Protein AF-A0A918UBE8-F1 (afdb_monomer)

Foldseek 3Di:
DFQFFEEFADPPDVQGPLQVQLVCVVVVRHPVRYVYYYHDHDDQVVQVVCCLVVVGVYYRDDWCPVVVCCVVVVDPPPSDDEDCWDDDPLQPTTYRGPDADDDDDDDDPPRPPVVVVVVLVVQQPDDADRSHGDDDDPDNVVVVVSCCVVCHDPRVVVDDDDPVVVCVVCVVVVVVVVVVVVVVVVVVVVVVVVCVVVVVVVVVVVVVVVVVVVVVVVVVVVVLLVVLVVVCVVCVVVLVVQLVVLVVLLVVLVVVLVVQVPDPPRPVVSNVVSVVSNVLSVVSNVVSVVVSCVSNDPDDQQWDKDQVCVLQVVLVVVVCVNVVLQVVQEEEAEDPVSPPWIAGGRSVLVSLLNNLLVVVQCVLCVPPHSVQWHWYWHWDDDPQKIKIKIFIQGQADDPVCQVCLQPFQDDPDPPDRSHSNVSSQVRLVVQVKGWHWDDDDSRRHTMIMMIGHIDDDPDPDPD

Secondary structure (DSSP, 8-state):
-TT-EEEES-TT-IIIIIHHHHHHHHTT--GGGSSEEEE--S-THHHHHHHHTTSSSEE---TTHHHHHHHTTSS-TTSS--SS-B--TT--S-BSSPP---S-----TTS-HHHHHHHHHHHHTSPPBTTB-----S--HHHHHHHHHTT-GGGGGGSPPPHHHHHHHHHHHHHHHHHHHHHHHHHHHHHHHHHHHHHHHHHHHHHHHHHHHHHHHHHHHHHHHHHHHHHHHHHHHHHHHHHHHHHHHHHHHHHHHHHHHTSSS--HHHHHHHHHHHHHHHHHHHHHHHHHHHHH-------EEEEHHHHHHHHHHHHHHH-TTTGGGEEEEE-GGGTT-EEEE-HHHHHHHHHHHHHHHHHHTTTS-TTT--EEEEEEEETTEEEEEEEE-S----HHHHTTTTSTT--SSTT--S-HHHHHHHHHHHTT--EEE----GGG-EEEEEEEEPPP--PPP--

Nearest PDB structures (foldseek):
  6azr-assembly1_C  TM=7.998E-01  e=9.382E-16  Thermotoga maritima MSB8
  4gcz-assembly1_A  TM=6.034E-01  e=8.370E-18  Bacillus subtilis subsp. subtilis str. 168
  8a6x-assembly1_B  TM=6.002E-01  e=3.915E-16  Pseudomonas putida KT2440
  4q20-assembly1_A  TM=6.629E-01  e=9.101E-15  Caulobacter vibrioides CB15
  3sl2-assembly1_A  TM=9.066E-01  e=2.824E-11  Bacillus subtilis

Organism: NCBI:txid1225769

Sequence (463 aa):
MRNQRLLAAAPDAFGGWRTAWRELEAAGVPPDELQSLTFTGFPLGNIVHAVAQGRTDAGVIPVCLIERMERDGSVASGALRVLAPRRDKGMPCGHSTRLYPDWPLAALRDTPEEAARRLAVAVLTAAPDSGIGWTIPEDYGSVRELMRELRVGPYAHLAPPGLAELIRRYWYALAAVATLLAALAWHSRRIDTVVRLRTAELREALAARDLAQAEARRRQDELDHAARLGILGELSTTLAHELAQPLTSITNYANGLMRNLGRAPQDTGRLAEAGRAIRAQAERAEHILRHVRQLARKAPPERRRVELAELISPVCEWFLQLHPGIAPGFTLSLDANLQGRHLLADPLQIEQVLLNLLQNAADAMAGQPASDRRLAVDARLDNGQAFVTVCDSGPGLPPELAERLFEPFFTTRPQGLGLGLSICRSIVERHGGHLQRADTPPESGMTMAFTLPLEPTSRPGIH

Radius of gyration: 64.71 Å; Cα contacts (8 Å, |Δi|>4): 499; chains: 1; bounding box: 116×53×174 Å

Structure (mmCIF, N/CA/C/O backbone):
data_AF-A0A918UBE8-F1
#
_entry.id   AF-A0A918UBE8-F1
#
loop_
_atom_site.group_PDB
_atom_site.id
_atom_site.type_symbol
_atom_site.label_atom_id
_atom_site.label_alt_id
_atom_site.label_comp_id
_atom_site.label_asym_id
_atom_site.label_entity_id
_atom_site.label_seq_id
_atom_site.pdbx_PDB_ins_code
_atom_site.Cartn_x
_atom_site.Cartn_y
_atom_site.Cartn_z
_atom_site.occupancy
_atom_site.B_iso_or_equiv
_atom_site.auth_seq_id
_atom_site.auth_comp_id
_atom_site.auth_asym_id
_atom_site.auth_atom_id
_atom_site.pdbx_PDB_model_num
ATOM 1 N N . MET A 1 1 ? 48.257 -16.601 -60.461 1.00 87.44 1 MET A N 1
ATOM 2 C CA . MET A 1 1 ? 48.183 -15.153 -60.173 1.00 87.44 1 MET A CA 1
ATOM 3 C C . MET A 1 1 ? 47.832 -14.841 -58.723 1.00 87.44 1 MET A C 1
ATOM 5 O O . MET A 1 1 ? 48.279 -13.805 -58.261 1.00 87.44 1 MET A O 1
ATOM 9 N N . ARG A 1 2 ? 47.122 -15.708 -57.979 1.00 89.69 2 ARG A N 1
ATOM 10 C CA . ARG A 1 2 ? 46.924 -15.529 -56.525 1.00 89.69 2 ARG A CA 1
ATOM 11 C C . ARG A 1 2 ? 48.264 -15.358 -55.796 1.00 89.69 2 ARG A C 1
ATOM 13 O O . ARG A 1 2 ? 49.195 -16.116 -56.080 1.00 89.69 2 ARG A O 1
ATOM 20 N N . ASN A 1 3 ? 48.343 -14.380 -54.894 1.00 89.81 3 ASN A N 1
ATOM 21 C CA . ASN A 1 3 ? 49.535 -14.043 -54.110 1.00 89.81 3 ASN A CA 1
ATOM 22 C C . ASN A 1 3 ? 50.812 -13.836 -54.957 1.00 89.81 3 ASN A C 1
ATOM 24 O O . ASN A 1 3 ? 51.888 -14.301 -54.595 1.00 89.81 3 ASN A O 1
ATOM 28 N N . GLN A 1 4 ? 50.684 -13.191 -56.119 1.00 92.75 4 GLN A N 1
ATOM 29 C CA . GLN A 1 4 ? 51.810 -12.769 -56.962 1.00 92.75 4 GLN A CA 1
ATOM 30 C C . GLN A 1 4 ? 51.895 -11.241 -56.999 1.00 92.75 4 GLN A C 1
ATOM 32 O O . GLN A 1 4 ? 50.881 -10.556 -56.819 1.00 92.75 4 GLN A O 1
ATOM 37 N N . ARG A 1 5 ? 53.090 -10.709 -57.260 1.00 95.06 5 ARG A N 1
ATOM 38 C CA . ARG A 1 5 ? 53.334 -9.281 -57.483 1.00 95.06 5 ARG A CA 1
ATOM 39 C C . ARG A 1 5 ? 53.071 -8.955 -58.947 1.00 95.06 5 ARG A C 1
ATOM 41 O O . ARG A 1 5 ? 53.684 -9.536 -59.847 1.00 95.06 5 ARG A O 1
ATOM 48 N N . LEU A 1 6 ? 52.139 -8.039 -59.179 1.00 95.38 6 LEU A N 1
ATOM 49 C CA . LEU A 1 6 ? 51.718 -7.625 -60.508 1.00 95.38 6 LEU A CA 1
ATOM 50 C C . LEU A 1 6 ? 52.019 -6.145 -60.722 1.00 95.38 6 LEU A C 1
ATOM 52 O O . LEU A 1 6 ? 51.696 -5.296 -59.888 1.00 95.38 6 LEU A O 1
ATOM 56 N N . LEU A 1 7 ? 52.610 -5.851 -61.873 1.00 95.44 7 LEU A N 1
ATOM 57 C CA . LEU A 1 7 ? 52.971 -4.504 -62.282 1.00 95.44 7 LEU A CA 1
ATOM 58 C C . LEU A 1 7 ? 52.128 -4.074 -63.484 1.00 95.44 7 LEU A C 1
ATOM 60 O O . LEU A 1 7 ? 51.996 -4.818 -64.455 1.00 95.44 7 LEU A O 1
ATOM 64 N N . ALA A 1 8 ? 51.555 -2.879 -63.430 1.00 94.38 8 ALA A N 1
ATOM 65 C CA . ALA A 1 8 ? 50.678 -2.347 -64.469 1.00 94.38 8 ALA A CA 1
ATOM 66 C C . ALA A 1 8 ? 51.001 -0.876 -64.776 1.00 94.38 8 ALA A C 1
ATOM 68 O O . ALA A 1 8 ? 51.787 -0.234 -64.078 1.00 94.38 8 ALA A O 1
ATOM 69 N N . ALA A 1 9 ? 50.399 -0.323 -65.832 1.00 91.00 9 ALA A N 1
ATOM 70 C CA . ALA A 1 9 ? 50.699 1.044 -66.261 1.00 91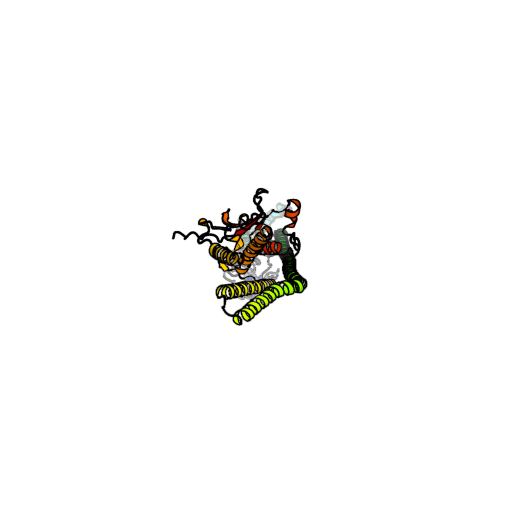.00 9 ALA A CA 1
ATOM 71 C C . ALA A 1 9 ? 50.086 2.102 -65.324 1.00 91.00 9 ALA A C 1
ATOM 73 O O . ALA A 1 9 ? 50.809 2.901 -64.736 1.00 91.00 9 ALA A O 1
ATOM 74 N N . ALA A 1 10 ? 48.759 2.100 -65.169 1.00 90.56 10 ALA A N 1
ATOM 75 C CA . ALA A 1 10 ? 48.026 3.008 -64.285 1.00 90.56 10 ALA A CA 1
ATOM 76 C C . ALA A 1 10 ? 46.669 2.398 -63.875 1.00 90.56 10 ALA A C 1
ATOM 78 O O . ALA A 1 10 ? 46.135 1.584 -64.635 1.00 90.56 10 ALA A O 1
ATOM 79 N N . PRO A 1 11 ? 46.080 2.792 -62.727 1.00 88.50 11 PRO A N 1
ATOM 80 C CA . PRO A 1 11 ? 44.797 2.253 -62.253 1.00 88.50 11 PRO A CA 1
ATOM 81 C C . PRO A 1 11 ? 43.624 2.497 -63.215 1.00 88.50 11 PRO A C 1
ATOM 83 O O . PRO A 1 11 ? 42.661 1.731 -63.270 1.00 88.50 11 PRO A O 1
ATOM 86 N N . ASP A 1 12 ? 43.682 3.582 -63.978 1.00 87.06 12 ASP A N 1
ATOM 87 C CA . ASP A 1 12 ? 42.658 4.014 -64.922 1.00 87.06 12 ASP A CA 1
ATOM 88 C C . ASP A 1 12 ? 42.985 3.679 -66.386 1.00 87.06 12 ASP A C 1
ATOM 90 O O . ASP A 1 12 ? 42.110 3.804 -67.248 1.00 87.06 12 ASP A O 1
ATOM 94 N N . ALA A 1 13 ? 44.194 3.179 -66.669 1.00 87.75 13 ALA A N 1
ATOM 95 C CA . ALA A 1 13 ? 44.611 2.804 -68.015 1.00 87.75 13 ALA A CA 1
ATOM 96 C C . ALA A 1 13 ? 43.791 1.615 -68.537 1.00 87.75 13 ALA A C 1
ATOM 98 O O . ALA A 1 13 ? 43.837 0.511 -67.987 1.00 87.75 13 ALA A O 1
ATOM 99 N N . PHE A 1 14 ? 43.074 1.827 -69.646 1.00 87.56 14 PHE A N 1
ATOM 100 C CA . PHE A 1 14 ? 42.234 0.795 -70.252 1.00 87.56 14 PHE A CA 1
ATOM 101 C C . PHE A 1 14 ? 43.056 -0.435 -70.669 1.00 87.56 14 PHE A C 1
ATOM 103 O O . PHE A 1 14 ? 42.920 -1.489 -70.054 1.00 87.56 14 PHE A O 1
ATOM 110 N N . GLY A 1 15 ? 43.968 -0.285 -71.637 1.00 82.69 15 GLY A N 1
ATOM 111 C CA . GLY A 1 15 ? 44.848 -1.376 -72.083 1.00 82.69 15 GLY A CA 1
ATOM 112 C C . GLY A 1 15 ? 45.979 -1.717 -71.105 1.00 82.69 15 GLY A C 1
ATOM 113 O O . GLY A 1 15 ? 46.544 -2.801 -71.174 1.00 82.69 15 GLY A O 1
ATOM 114 N N . GLY A 1 16 ? 46.305 -0.803 -70.186 1.00 85.12 16 GLY A N 1
ATOM 115 C CA . GLY A 1 16 ? 47.420 -0.951 -69.246 1.00 85.12 16 GLY A CA 1
ATOM 116 C C . GLY A 1 16 ? 47.069 -1.617 -67.913 1.00 85.12 16 GLY A C 1
ATOM 117 O O . GLY A 1 16 ? 47.983 -1.932 -67.154 1.00 85.12 16 GLY A O 1
ATOM 118 N N . TRP A 1 17 ? 45.780 -1.809 -67.612 1.00 92.31 17 TRP A N 1
ATOM 119 C CA . TRP A 1 17 ? 45.314 -2.504 -66.407 1.00 92.31 17 TRP A CA 1
ATOM 120 C C . TRP A 1 17 ? 43.911 -3.097 -66.562 1.00 92.31 17 TRP A C 1
ATOM 122 O O . TRP A 1 17 ? 43.717 -4.278 -66.288 1.00 92.31 17 TRP A O 1
ATOM 132 N N . ARG A 1 18 ? 42.921 -2.313 -67.010 1.00 92.31 18 ARG A N 1
ATOM 133 C CA . ARG A 1 18 ? 41.500 -2.722 -66.956 1.00 92.31 18 ARG A CA 1
ATOM 134 C C . ARG A 1 18 ? 41.184 -3.946 -67.819 1.00 92.31 18 ARG A C 1
ATOM 136 O O . ARG A 1 18 ? 40.369 -4.775 -67.421 1.00 92.31 18 ARG A O 1
ATOM 143 N N . THR A 1 19 ? 41.842 -4.087 -68.969 1.00 92.00 19 THR A N 1
ATOM 144 C CA . THR A 1 19 ? 41.743 -5.292 -69.810 1.00 92.00 19 THR A CA 1
ATOM 145 C C . THR A 1 19 ? 42.237 -6.537 -69.080 1.00 92.00 19 THR A C 1
ATOM 147 O O . THR A 1 19 ? 41.579 -7.570 -69.145 1.00 92.00 19 THR A O 1
ATOM 150 N N . ALA A 1 20 ? 43.340 -6.435 -68.335 1.00 92.62 20 ALA A N 1
ATOM 151 C CA . ALA A 1 20 ? 43.864 -7.527 -67.521 1.00 92.62 20 ALA A CA 1
ATOM 152 C C . ALA A 1 20 ? 43.005 -7.791 -66.275 1.00 92.62 20 ALA A C 1
ATOM 154 O O . ALA A 1 20 ? 42.779 -8.950 -65.939 1.00 92.62 20 ALA A O 1
ATOM 155 N N . TRP A 1 21 ? 42.479 -6.746 -65.624 1.00 93.38 21 TRP A N 1
ATOM 156 C CA . TRP A 1 21 ? 41.576 -6.880 -64.475 1.00 93.38 21 TRP A CA 1
ATOM 157 C C . TRP A 1 21 ? 40.344 -7.721 -64.839 1.00 93.38 21 TRP A C 1
ATOM 159 O O . TRP A 1 21 ? 40.047 -8.683 -64.134 1.00 93.38 21 TRP A O 1
ATOM 169 N N . ARG A 1 22 ? 39.690 -7.461 -65.982 1.00 93.12 22 ARG A N 1
ATOM 170 C CA . ARG A 1 22 ? 38.542 -8.274 -66.432 1.00 93.12 22 ARG A CA 1
ATOM 171 C C . ARG A 1 22 ? 38.885 -9.765 -66.534 1.00 93.12 22 ARG A C 1
ATOM 173 O O . ARG A 1 22 ? 38.102 -10.599 -66.094 1.00 93.12 22 ARG A O 1
ATOM 180 N N . GLU A 1 23 ? 40.048 -10.111 -67.087 1.00 92.50 23 GLU A N 1
ATOM 181 C CA . GLU A 1 23 ? 40.465 -11.516 -67.217 1.00 92.50 23 GLU A CA 1
ATOM 182 C C . GLU A 1 23 ? 40.839 -12.140 -65.865 1.00 92.50 23 GLU A C 1
ATOM 184 O O . GLU A 1 23 ? 40.573 -13.318 -65.632 1.00 92.50 23 GLU A O 1
ATOM 189 N N . LEU A 1 24 ? 41.424 -11.357 -64.954 1.00 91.69 24 LEU A N 1
ATOM 190 C CA . LEU A 1 24 ? 41.716 -11.793 -63.588 1.00 91.69 24 LEU A CA 1
ATOM 191 C C . LEU A 1 24 ? 40.426 -12.106 -62.813 1.00 91.69 24 LEU A C 1
ATOM 193 O O . LEU A 1 24 ? 40.334 -13.171 -62.200 1.00 91.69 24 LEU A O 1
ATOM 197 N N . GLU A 1 25 ? 39.404 -11.249 -62.905 1.00 90.56 25 GLU A N 1
ATOM 198 C CA . GLU A 1 25 ? 38.084 -11.524 -62.321 1.00 90.56 25 GLU A CA 1
ATOM 199 C C . GLU A 1 25 ? 37.399 -12.727 -62.971 1.00 90.56 25 GLU A C 1
ATOM 201 O O . GLU A 1 25 ? 36.891 -13.594 -62.259 1.00 90.56 25 GLU A O 1
ATOM 206 N N . ALA A 1 26 ? 37.442 -12.840 -64.303 1.00 89.75 26 ALA A N 1
ATOM 207 C CA . ALA A 1 26 ? 36.887 -13.990 -65.018 1.00 89.75 26 ALA A CA 1
ATOM 208 C C . ALA A 1 26 ? 37.580 -15.314 -64.639 1.00 89.75 26 ALA A C 1
ATOM 210 O O . ALA A 1 26 ? 36.942 -16.366 -64.621 1.00 89.75 26 ALA A O 1
ATOM 211 N N . ALA A 1 27 ? 38.869 -15.264 -64.291 1.00 89.62 27 ALA A N 1
ATOM 212 C CA . ALA A 1 27 ? 39.638 -16.397 -63.779 1.00 89.62 27 ALA A CA 1
ATOM 213 C C . ALA A 1 27 ? 39.463 -16.631 -62.261 1.00 89.62 27 ALA A C 1
ATOM 215 O O . ALA A 1 27 ? 40.125 -17.506 -61.697 1.00 89.62 27 ALA A O 1
ATOM 216 N N . GLY A 1 28 ? 38.602 -15.859 -61.587 1.00 89.88 28 GLY A N 1
ATOM 217 C CA . GLY A 1 28 ? 38.342 -15.979 -60.153 1.00 89.88 28 GLY A CA 1
ATOM 218 C C . GLY A 1 28 ? 39.524 -15.559 -59.277 1.00 89.88 28 GLY A C 1
ATOM 219 O O . GLY A 1 28 ? 39.743 -16.163 -58.227 1.00 89.88 28 GLY A O 1
ATOM 220 N N . VAL A 1 29 ? 40.321 -14.582 -59.718 1.00 90.31 29 VAL A N 1
ATOM 221 C CA . VAL A 1 29 ? 41.431 -13.980 -58.963 1.00 90.31 29 VAL A CA 1
ATOM 222 C C . VAL A 1 29 ? 41.211 -12.464 -58.920 1.00 90.31 29 VAL A C 1
ATOM 224 O O . VAL A 1 29 ? 41.779 -11.748 -59.744 1.00 90.31 29 VAL A O 1
ATOM 227 N N . PRO A 1 30 ? 40.362 -11.943 -58.017 1.00 88.25 30 PRO A N 1
ATOM 228 C CA . PRO A 1 30 ? 40.157 -10.502 -57.911 1.00 88.25 30 PRO A CA 1
ATOM 229 C C . PRO A 1 30 ? 41.458 -9.795 -57.478 1.00 88.25 30 PRO A C 1
ATOM 231 O O . PRO A 1 30 ? 42.318 -10.426 -56.855 1.00 88.25 30 PRO A O 1
ATOM 234 N N . PRO A 1 31 ? 41.624 -8.491 -57.769 1.00 87.56 31 PRO A N 1
ATOM 235 C CA . PRO A 1 31 ? 42.844 -7.750 -57.433 1.00 87.56 31 PRO A CA 1
ATOM 236 C C . PRO A 1 31 ? 43.251 -7.821 -55.953 1.00 87.56 31 PRO A C 1
ATOM 238 O O . PRO A 1 31 ? 44.444 -7.825 -55.662 1.00 87.56 31 PRO A O 1
ATOM 241 N N . ASP A 1 32 ? 42.285 -7.949 -55.038 1.00 87.81 32 ASP A N 1
ATOM 242 C CA . ASP A 1 32 ? 42.511 -8.062 -53.588 1.00 87.81 32 ASP A CA 1
ATOM 243 C C . ASP A 1 32 ? 43.221 -9.367 -53.174 1.00 87.81 32 ASP A C 1
ATOM 245 O O . ASP A 1 32 ? 43.752 -9.464 -52.071 1.00 87.81 32 ASP A O 1
ATOM 249 N N . GLU A 1 33 ? 43.257 -10.378 -54.051 1.00 89.62 33 GLU A N 1
ATOM 250 C CA . GLU A 1 33 ? 43.993 -11.631 -53.831 1.00 89.62 33 GLU A CA 1
ATOM 251 C C . GLU A 1 33 ? 45.431 -11.610 -54.390 1.00 89.62 33 GLU A C 1
ATOM 253 O O . GLU A 1 33 ? 46.157 -12.612 -54.308 1.00 89.62 33 GLU A O 1
ATOM 258 N N . LEU A 1 34 ? 45.864 -10.500 -54.995 1.00 90.88 34 LEU A N 1
ATOM 259 C CA . LEU A 1 34 ? 47.259 -10.298 -55.394 1.00 90.88 34 LEU A CA 1
ATOM 260 C C . LEU A 1 34 ? 48.109 -9.953 -54.164 1.00 90.88 34 LEU A C 1
ATOM 262 O O . LEU A 1 34 ? 47.637 -9.314 -53.231 1.00 90.88 34 LEU A O 1
ATOM 266 N N . GLN A 1 35 ? 49.391 -10.332 -54.174 1.00 91.75 35 GLN A N 1
ATOM 267 C CA . GLN A 1 35 ? 50.301 -9.959 -53.081 1.00 91.75 35 GLN A CA 1
ATOM 268 C C . GLN A 1 35 ? 50.552 -8.447 -53.080 1.00 91.75 35 GLN A C 1
ATOM 270 O O . GLN A 1 35 ? 50.610 -7.804 -52.035 1.00 91.75 35 GLN A O 1
ATOM 275 N N . SER A 1 36 ? 50.729 -7.887 -54.275 1.00 92.06 36 SER A N 1
ATOM 276 C CA . SER A 1 36 ? 50.842 -6.452 -54.491 1.00 92.06 36 SER A CA 1
ATOM 277 C C . SER A 1 36 ? 50.462 -6.119 -55.925 1.00 92.06 36 SER A C 1
ATOM 279 O O . SER A 1 36 ? 50.908 -6.791 -56.859 1.00 92.06 36 SER A O 1
ATOM 281 N N . LEU A 1 37 ? 49.715 -5.035 -56.099 1.00 93.56 37 LEU A N 1
ATOM 282 C CA . LEU A 1 37 ? 49.457 -4.410 -57.388 1.00 93.56 37 LEU A CA 1
ATOM 283 C C . LEU A 1 37 ? 50.110 -3.028 -57.386 1.00 93.56 37 LEU A C 1
ATOM 285 O O . LEU A 1 37 ? 49.775 -2.183 -56.557 1.00 93.56 37 LEU A O 1
ATOM 289 N N . THR A 1 38 ? 51.072 -2.802 -58.277 1.00 92.75 38 THR A N 1
ATOM 290 C CA . THR A 1 38 ? 51.809 -1.530 -58.361 1.00 92.75 38 THR A CA 1
ATOM 291 C C . THR A 1 38 ? 51.722 -0.951 -59.766 1.00 92.75 38 THR A C 1
ATOM 293 O O . THR A 1 38 ? 51.668 -1.684 -60.753 1.00 92.75 38 THR A O 1
ATOM 296 N N . PHE A 1 39 ? 51.721 0.378 -59.855 1.00 93.88 39 PHE A N 1
ATOM 297 C CA . PHE A 1 39 ? 51.598 1.108 -61.110 1.00 93.88 39 PHE A CA 1
ATOM 298 C C . PHE A 1 39 ? 52.858 1.930 -61.384 1.00 93.88 39 PHE A C 1
ATOM 300 O O . PHE A 1 39 ? 53.280 2.696 -60.518 1.00 93.88 39 PHE A O 1
ATOM 307 N N . THR A 1 40 ? 53.468 1.770 -62.562 1.00 89.38 40 THR A N 1
ATOM 308 C CA . THR A 1 40 ? 54.752 2.423 -62.903 1.00 89.38 40 THR A CA 1
ATOM 309 C C . THR A 1 40 ? 54.638 3.624 -63.831 1.00 89.38 40 THR A C 1
ATOM 311 O O . THR A 1 40 ? 55.621 4.338 -64.007 1.00 89.38 40 THR A O 1
ATOM 314 N N . GLY A 1 41 ? 53.482 3.846 -64.458 1.00 86.69 41 GLY A N 1
ATOM 315 C CA . GLY A 1 41 ? 53.336 4.823 -65.536 1.00 86.69 41 GLY A CA 1
ATOM 316 C C . GLY A 1 41 ? 54.089 4.424 -66.814 1.00 86.69 41 GLY A C 1
ATOM 317 O O . GLY A 1 41 ? 54.389 3.251 -67.044 1.00 86.69 41 GLY A O 1
ATOM 318 N N . PHE A 1 42 ? 54.377 5.417 -67.659 1.00 82.69 42 PHE A N 1
ATOM 319 C CA . PHE A 1 42 ? 55.152 5.275 -68.899 1.00 82.69 42 PHE A CA 1
ATOM 320 C C . PHE A 1 42 ? 56.648 5.566 -68.652 1.00 82.69 42 PHE A C 1
ATOM 322 O O . PHE A 1 42 ? 56.953 6.389 -67.789 1.00 82.69 42 PHE A O 1
ATOM 329 N N . PRO A 1 43 ? 57.591 4.970 -69.414 1.00 87.75 43 PRO A N 1
ATOM 330 C CA . PRO A 1 43 ? 57.406 4.071 -70.560 1.00 87.75 43 PRO A CA 1
ATOM 331 C C . PRO A 1 43 ? 57.105 2.613 -70.168 1.00 87.75 43 PRO A C 1
ATOM 333 O O . PRO A 1 43 ? 57.646 2.080 -69.203 1.00 87.75 43 PRO A O 1
ATOM 336 N N . LEU A 1 44 ? 56.283 1.935 -70.977 1.00 87.25 44 LEU A N 1
ATOM 337 C CA . LEU A 1 44 ? 55.794 0.575 -70.688 1.00 87.25 44 LEU A CA 1
ATOM 338 C C . LEU A 1 44 ? 56.885 -0.508 -70.767 1.00 87.25 44 LEU A C 1
ATOM 340 O O . LEU A 1 44 ? 56.740 -1.561 -70.153 1.00 87.25 44 LEU A O 1
ATOM 344 N N . GLY A 1 45 ? 58.007 -0.240 -71.446 1.00 88.06 45 GLY A N 1
ATOM 345 C CA . GLY A 1 45 ? 59.170 -1.140 -71.468 1.00 88.06 45 GLY A CA 1
ATOM 346 C C . GLY A 1 45 ? 59.772 -1.391 -70.079 1.00 88.06 45 GLY A C 1
ATOM 347 O O . GLY A 1 45 ? 60.312 -2.466 -69.825 1.00 88.06 45 GLY A O 1
ATOM 348 N N . ASN A 1 46 ? 59.594 -0.462 -69.130 1.00 90.94 46 ASN A N 1
ATOM 349 C CA . ASN A 1 46 ? 60.037 -0.651 -67.745 1.00 90.94 46 ASN A CA 1
ATOM 350 C C . ASN A 1 46 ? 59.337 -1.837 -67.069 1.00 90.94 46 ASN A C 1
ATOM 352 O O . ASN A 1 46 ? 59.950 -2.517 -66.247 1.00 90.94 46 ASN A O 1
ATOM 356 N N . ILE A 1 47 ? 58.081 -2.112 -67.437 1.00 92.56 47 ILE A N 1
ATOM 357 C CA . ILE A 1 47 ? 57.331 -3.263 -66.925 1.00 92.56 47 ILE A CA 1
ATOM 358 C C . ILE A 1 47 ? 57.988 -4.559 -67.412 1.00 92.56 47 ILE A C 1
ATOM 360 O O . ILE A 1 47 ? 58.216 -5.470 -66.619 1.00 92.56 47 ILE A O 1
ATOM 364 N N . VAL A 1 48 ? 58.370 -4.611 -68.692 1.00 92.50 48 VAL A N 1
ATOM 365 C CA . VAL A 1 48 ? 59.053 -5.762 -69.303 1.00 92.50 48 VAL A CA 1
ATOM 366 C C . VAL A 1 48 ? 60.391 -6.030 -68.609 1.00 92.50 48 VAL A C 1
ATOM 368 O O . VAL A 1 48 ? 60.652 -7.156 -68.185 1.00 92.50 48 VAL A O 1
ATOM 371 N N . HIS A 1 49 ? 61.208 -4.992 -68.399 1.00 92.31 49 HIS A N 1
ATOM 372 C CA . HIS A 1 49 ? 62.480 -5.128 -67.684 1.00 92.31 49 HIS A CA 1
ATOM 373 C C . HIS A 1 49 ? 62.303 -5.530 -66.215 1.00 92.31 49 HIS A C 1
ATOM 375 O O . HIS A 1 49 ? 63.082 -6.337 -65.709 1.00 92.31 49 HIS A O 1
ATOM 381 N N . ALA A 1 50 ? 61.283 -5.012 -65.524 1.00 92.62 50 ALA A N 1
ATOM 382 C CA . ALA A 1 50 ? 61.015 -5.371 -64.134 1.00 92.62 50 ALA A CA 1
ATOM 383 C C . ALA A 1 50 ? 60.666 -6.860 -63.978 1.00 92.62 50 ALA A C 1
ATOM 385 O O . ALA A 1 50 ? 61.126 -7.489 -63.022 1.00 92.62 50 ALA A O 1
ATOM 386 N N . VAL A 1 51 ? 59.903 -7.428 -64.920 1.00 93.62 51 VAL A N 1
ATOM 387 C CA . VAL A 1 51 ? 59.600 -8.869 -64.945 1.00 93.62 51 VAL A CA 1
ATOM 388 C C . VAL A 1 51 ? 60.853 -9.670 -65.311 1.00 93.62 51 VAL A C 1
ATOM 390 O O . VAL A 1 51 ? 61.191 -10.621 -64.611 1.00 93.62 51 VAL A O 1
ATOM 393 N N . ALA A 1 52 ? 61.596 -9.258 -66.345 1.00 91.25 52 ALA A N 1
ATOM 394 C CA . ALA A 1 52 ? 62.812 -9.955 -66.786 1.00 91.25 52 ALA A CA 1
ATOM 395 C C . ALA A 1 52 ? 63.907 -10.006 -65.700 1.00 91.25 52 ALA A C 1
ATOM 397 O O . ALA A 1 52 ? 64.679 -10.957 -65.638 1.00 91.25 52 ALA A O 1
ATOM 398 N N . GLN A 1 53 ? 63.958 -9.001 -64.821 1.00 91.75 53 GLN A N 1
ATOM 399 C CA . GLN A 1 53 ? 64.891 -8.924 -63.690 1.00 91.75 53 GLN A CA 1
ATOM 400 C C . GLN A 1 53 ? 64.351 -9.566 -62.395 1.00 91.75 53 GLN A C 1
ATOM 402 O O . GLN A 1 53 ? 65.000 -9.462 -61.355 1.00 91.75 53 GLN A O 1
ATOM 407 N N . GLY A 1 54 ? 63.157 -10.174 -62.412 1.00 90.44 54 GLY A N 1
ATOM 408 C CA . GLY A 1 54 ? 62.538 -10.806 -61.235 1.00 90.44 54 GLY A CA 1
ATOM 409 C C . GLY A 1 54 ? 62.071 -9.833 -60.139 1.00 90.44 54 GLY A C 1
ATOM 410 O O . GLY A 1 54 ? 61.756 -10.248 -59.018 1.00 90.44 54 GLY A O 1
ATOM 411 N N . ARG A 1 55 ? 62.008 -8.526 -60.432 1.00 92.19 55 ARG A N 1
ATOM 412 C CA . ARG A 1 55 ? 61.538 -7.501 -59.479 1.00 92.19 55 ARG A CA 1
ATOM 413 C C . ARG A 1 55 ? 60.035 -7.593 -59.224 1.00 92.19 55 ARG A C 1
ATOM 415 O O . ARG A 1 55 ? 59.582 -7.204 -58.153 1.00 92.19 55 ARG A O 1
ATOM 422 N N . THR A 1 56 ? 59.286 -8.113 -60.189 1.00 93.69 56 THR A N 1
ATOM 423 C CA . THR A 1 56 ? 57.851 -8.411 -60.109 1.00 93.69 56 THR A CA 1
ATOM 424 C C . THR A 1 56 ? 57.589 -9.747 -60.800 1.00 93.69 56 THR A C 1
ATOM 426 O O . THR A 1 56 ? 58.368 -10.147 -61.666 1.00 93.69 56 THR A O 1
ATOM 429 N N . ASP A 1 57 ? 56.506 -10.432 -60.441 1.00 94.56 57 ASP A N 1
ATOM 430 C CA . ASP A 1 57 ? 56.252 -11.799 -60.916 1.00 94.56 57 ASP A CA 1
ATOM 431 C C . ASP A 1 57 ? 55.493 -11.810 -62.255 1.00 94.56 57 ASP A C 1
ATOM 433 O O . ASP A 1 57 ? 55.628 -12.735 -63.056 1.00 94.56 57 ASP A O 1
ATOM 437 N N . ALA A 1 58 ? 54.711 -10.761 -62.523 1.00 94.75 58 ALA A N 1
ATOM 438 C CA . ALA A 1 58 ? 54.032 -10.539 -63.795 1.00 94.75 58 ALA A CA 1
ATOM 439 C C . ALA A 1 58 ? 53.873 -9.042 -64.102 1.00 94.75 58 ALA A C 1
ATOM 441 O O . ALA A 1 58 ? 53.934 -8.193 -63.205 1.00 94.75 58 ALA A O 1
ATOM 442 N N . GLY A 1 59 ? 53.641 -8.729 -65.378 1.00 93.94 59 GLY A N 1
ATOM 443 C CA . GLY A 1 59 ? 53.446 -7.371 -65.873 1.00 93.94 59 GLY A CA 1
ATOM 444 C C . GLY A 1 59 ? 52.338 -7.289 -66.923 1.00 93.94 59 GLY A C 1
ATOM 445 O O . GLY A 1 59 ? 52.194 -8.203 -67.734 1.00 93.94 59 GLY A O 1
ATOM 446 N N . VAL A 1 60 ? 51.562 -6.204 -66.910 1.00 94.56 60 VAL A N 1
ATOM 447 C CA . VAL A 1 60 ? 50.543 -5.902 -67.928 1.00 94.56 60 VAL A CA 1
ATOM 448 C C . VAL A 1 60 ? 51.123 -4.925 -68.940 1.00 94.56 60 VAL A C 1
ATOM 450 O O . VAL A 1 60 ? 51.539 -3.823 -68.584 1.00 94.56 60 VAL A O 1
ATOM 453 N N . ILE A 1 61 ? 51.141 -5.330 -70.205 1.00 92.69 61 ILE A N 1
ATOM 454 C CA . ILE A 1 61 ? 51.728 -4.569 -71.307 1.00 92.69 61 ILE A CA 1
ATOM 455 C C . ILE A 1 61 ? 50.863 -4.690 -72.572 1.00 92.69 61 ILE A C 1
ATOM 457 O O . ILE A 1 61 ? 50.086 -5.641 -72.683 1.00 92.69 61 ILE A O 1
ATOM 461 N N . PRO A 1 62 ? 51.002 -3.765 -73.539 1.00 89.56 62 PRO A N 1
ATOM 462 C CA . PRO A 1 62 ? 50.354 -3.879 -74.839 1.00 89.56 62 PRO A CA 1
ATOM 463 C C . PRO A 1 62 ? 50.839 -5.108 -75.610 1.00 89.56 62 PRO A C 1
ATOM 465 O O . PRO A 1 62 ? 51.989 -5.537 -75.474 1.00 89.56 62 PRO A O 1
ATOM 468 N N . VAL A 1 63 ? 49.962 -5.639 -76.460 1.00 89.44 63 VAL A N 1
ATOM 469 C CA . VAL A 1 63 ? 50.287 -6.742 -77.371 1.00 89.44 63 VAL A CA 1
ATOM 470 C C . VAL A 1 63 ? 51.445 -6.358 -78.305 1.00 89.44 63 VAL A C 1
ATOM 472 O O . VAL A 1 63 ? 51.630 -5.183 -78.622 1.00 89.44 63 VAL A O 1
ATOM 475 N N . CYS A 1 64 ? 52.244 -7.341 -78.726 1.00 89.06 64 CYS A N 1
ATOM 476 C CA . CYS A 1 64 ? 53.431 -7.182 -79.578 1.00 89.06 64 CYS A CA 1
ATOM 477 C C . CYS A 1 64 ? 54.630 -6.431 -78.967 1.00 89.06 64 CYS A C 1
ATOM 479 O O . CYS A 1 64 ? 55.660 -6.305 -79.637 1.00 89.06 64 CYS A O 1
ATOM 481 N N . LEU A 1 65 ? 54.546 -5.919 -77.730 1.00 89.75 65 LEU A N 1
ATOM 482 C CA . LEU A 1 65 ? 55.662 -5.180 -77.130 1.00 89.75 65 LEU A CA 1
ATOM 483 C C . LEU A 1 65 ? 56.866 -6.086 -76.830 1.00 89.75 65 LEU A C 1
ATOM 485 O O . LEU A 1 65 ? 57.990 -5.683 -77.114 1.00 89.75 65 LEU A O 1
ATOM 489 N N . ILE A 1 66 ? 56.649 -7.300 -76.305 1.00 91.06 66 ILE A N 1
ATOM 490 C CA . ILE A 1 66 ? 57.747 -8.245 -76.023 1.00 91.06 66 ILE A CA 1
ATOM 491 C C . ILE A 1 66 ? 58.440 -8.626 -77.327 1.00 91.06 66 ILE A C 1
ATOM 493 O O . ILE A 1 66 ? 59.650 -8.489 -77.434 1.00 91.06 66 ILE A O 1
ATOM 497 N N . GLU A 1 67 ? 57.681 -9.013 -78.348 1.00 91.19 67 GLU A N 1
ATOM 498 C CA . GLU A 1 67 ? 58.215 -9.434 -79.644 1.00 91.19 67 GLU A CA 1
ATOM 499 C C . GLU A 1 67 ? 58.958 -8.298 -80.359 1.00 91.19 67 GLU A C 1
ATOM 501 O O . GLU A 1 67 ? 59.926 -8.530 -81.084 1.00 91.19 67 GLU A O 1
ATOM 506 N N . ARG A 1 68 ? 58.528 -7.044 -80.171 1.00 89.06 68 ARG A N 1
ATOM 507 C CA . ARG A 1 68 ? 59.267 -5.873 -80.656 1.00 89.06 68 ARG A CA 1
ATOM 508 C C . ARG A 1 68 ? 60.589 -5.695 -79.902 1.00 89.06 68 ARG A C 1
ATOM 510 O O . ARG A 1 68 ? 61.611 -5.536 -80.560 1.00 89.06 68 ARG A O 1
ATOM 517 N N . MET A 1 69 ? 60.568 -5.791 -78.572 1.00 91.00 69 MET A N 1
ATOM 518 C CA . MET A 1 69 ? 61.762 -5.675 -77.721 1.00 91.00 69 MET A CA 1
ATOM 519 C C . MET A 1 69 ? 62.742 -6.853 -77.876 1.00 91.00 69 MET A C 1
ATOM 521 O O . MET A 1 69 ? 63.930 -6.723 -77.603 1.00 91.00 69 MET A O 1
ATOM 525 N N . GLU A 1 70 ? 62.269 -8.020 -78.313 1.00 90.69 70 GLU A N 1
ATOM 526 C CA . GLU A 1 70 ? 63.137 -9.136 -78.699 1.00 90.69 70 GLU A CA 1
ATOM 527 C C . GLU A 1 70 ? 63.779 -8.894 -80.074 1.00 90.69 70 GLU A C 1
ATOM 529 O O . GLU A 1 70 ? 64.961 -9.180 -80.261 1.00 90.69 70 GLU A O 1
ATOM 534 N N . ARG A 1 71 ? 63.031 -8.321 -81.033 1.00 88.62 71 ARG A N 1
ATOM 535 C CA . ARG A 1 71 ? 63.547 -7.972 -82.371 1.00 88.62 71 ARG A CA 1
ATOM 536 C C . ARG A 1 71 ? 64.601 -6.867 -82.338 1.00 88.62 71 ARG A C 1
ATOM 538 O O . ARG A 1 71 ? 65.532 -6.914 -83.138 1.00 88.62 71 ARG A O 1
ATOM 545 N N . ASP A 1 72 ? 64.447 -5.878 -81.462 1.00 88.88 72 ASP A N 1
ATOM 546 C CA . ASP A 1 72 ? 65.397 -4.766 -81.321 1.00 88.88 72 ASP A CA 1
ATOM 547 C C . ASP A 1 72 ? 66.582 -5.076 -80.380 1.00 88.88 72 ASP A C 1
ATOM 549 O O . ASP A 1 72 ? 67.504 -4.269 -80.266 1.00 88.88 72 ASP A O 1
ATOM 553 N N . GLY A 1 73 ? 66.589 -6.258 -79.750 1.00 86.50 73 GLY A N 1
ATOM 554 C CA . GLY A 1 73 ? 67.658 -6.726 -78.866 1.00 86.50 73 GLY A CA 1
ATOM 555 C C . GLY A 1 73 ? 67.599 -6.188 -77.433 1.00 86.50 73 GLY A C 1
ATOM 556 O O . GLY A 1 73 ? 68.507 -6.473 -76.649 1.00 86.50 73 GLY A O 1
ATOM 557 N N . SER A 1 74 ? 66.551 -5.449 -77.056 1.00 88.69 74 SER A N 1
ATOM 558 C CA . SER A 1 74 ? 66.375 -4.924 -75.692 1.00 88.69 74 SER A CA 1
ATOM 559 C C . SER A 1 74 ? 66.065 -6.015 -74.658 1.00 88.69 74 SER A C 1
ATOM 561 O O . SER A 1 74 ? 66.306 -5.823 -73.462 1.00 88.69 74 SER A O 1
ATOM 563 N N . VAL A 1 75 ? 65.517 -7.156 -75.090 1.00 90.06 75 VAL A N 1
ATOM 564 C CA . VAL A 1 75 ? 65.193 -8.322 -74.249 1.00 90.06 75 VAL A CA 1
ATOM 565 C C . VAL A 1 75 ? 65.652 -9.605 -74.943 1.00 90.06 75 VAL A C 1
ATOM 567 O O . VAL A 1 75 ? 65.507 -9.754 -76.152 1.00 90.06 75 VAL A O 1
ATOM 570 N N . ALA A 1 76 ? 66.212 -10.552 -74.183 1.00 89.19 76 ALA A N 1
ATOM 571 C CA . ALA A 1 76 ? 66.628 -11.843 -74.725 1.00 89.19 76 ALA A CA 1
ATOM 572 C C . ALA A 1 76 ? 65.415 -12.662 -75.196 1.00 89.19 76 ALA A C 1
ATOM 574 O O . ALA A 1 76 ? 64.426 -12.778 -74.470 1.00 89.19 76 ALA A O 1
ATOM 575 N N . SER A 1 77 ? 65.507 -13.258 -76.389 1.00 86.19 77 SER A N 1
ATOM 576 C CA . SER A 1 77 ? 64.393 -14.017 -76.962 1.00 86.19 77 SER A CA 1
ATOM 577 C C . SER A 1 77 ? 64.001 -15.204 -76.080 1.00 86.19 77 SER A C 1
ATOM 579 O O . SER A 1 77 ? 64.857 -15.989 -75.664 1.00 86.19 77 SER A O 1
ATOM 581 N N . GLY A 1 78 ? 62.709 -15.312 -75.761 1.00 83.94 78 GLY A N 1
ATOM 582 C CA . GLY A 1 78 ? 62.172 -16.368 -74.900 1.00 83.94 78 GLY A CA 1
ATOM 583 C C . GLY A 1 78 ? 62.427 -16.170 -73.401 1.00 83.94 78 GLY A C 1
ATOM 584 O O . GLY A 1 78 ? 62.115 -17.065 -72.614 1.00 83.94 78 GLY A O 1
ATOM 585 N N . ALA A 1 79 ? 62.959 -15.017 -72.974 1.00 86.50 79 ALA A N 1
ATOM 586 C CA . ALA A 1 79 ? 63.170 -14.712 -71.553 1.00 86.50 79 ALA A CA 1
ATOM 587 C C . ALA A 1 79 ? 61.857 -14.551 -70.767 1.00 86.50 79 ALA A C 1
ATOM 589 O O . ALA A 1 79 ? 61.833 -14.705 -69.545 1.00 86.50 79 ALA A O 1
ATOM 590 N N . LEU A 1 80 ? 60.763 -14.234 -71.461 1.00 92.00 80 LEU A N 1
ATOM 591 C CA . LEU A 1 80 ? 59.443 -14.010 -70.884 1.00 92.00 80 LEU A CA 1
ATOM 592 C C . LEU A 1 80 ? 58.416 -14.936 -71.535 1.00 92.00 80 LEU A C 1
ATOM 594 O O . LEU A 1 80 ? 58.535 -15.307 -72.700 1.00 92.00 80 LEU A O 1
ATOM 598 N N . ARG A 1 81 ? 57.370 -15.289 -70.780 1.00 92.19 81 ARG A N 1
ATOM 599 C CA . ARG A 1 81 ? 56.231 -16.067 -71.289 1.00 92.19 81 ARG A CA 1
ATOM 600 C C . ARG A 1 81 ? 54.922 -15.324 -71.097 1.00 92.19 81 ARG A C 1
ATOM 602 O O . ARG A 1 81 ? 54.696 -14.698 -70.063 1.00 92.19 81 ARG A O 1
ATOM 609 N N . VAL A 1 82 ? 54.023 -15.489 -72.059 1.00 92.56 82 VAL A N 1
ATOM 610 C CA . VAL A 1 82 ? 52.643 -15.010 -71.962 1.00 92.56 82 VAL A CA 1
ATOM 611 C C . VAL A 1 82 ? 51.852 -15.930 -71.031 1.00 92.56 82 VAL A C 1
ATOM 613 O O . VAL A 1 82 ? 51.895 -17.157 -71.153 1.00 92.56 82 VAL A O 1
ATOM 616 N N . LEU A 1 83 ? 51.135 -15.347 -70.073 1.00 92.00 83 LEU A N 1
ATOM 617 C CA . LEU A 1 83 ? 50.285 -16.092 -69.143 1.00 92.00 83 LEU A CA 1
ATOM 618 C C . LEU A 1 83 ? 48.965 -16.460 -69.828 1.00 92.00 83 LEU A C 1
ATOM 620 O O . LEU A 1 83 ? 48.350 -15.592 -70.426 1.00 92.00 83 LEU A O 1
ATOM 624 N N . ALA A 1 84 ? 48.515 -17.715 -69.732 1.00 89.19 84 ALA A N 1
ATOM 625 C CA . ALA A 1 84 ? 47.256 -18.176 -70.343 1.00 89.19 84 ALA A CA 1
ATOM 626 C C . ALA A 1 84 ? 47.069 -17.682 -71.804 1.00 89.19 84 ALA A C 1
ATOM 628 O O . ALA A 1 84 ? 46.144 -16.918 -72.085 1.00 89.19 84 ALA A O 1
ATOM 629 N 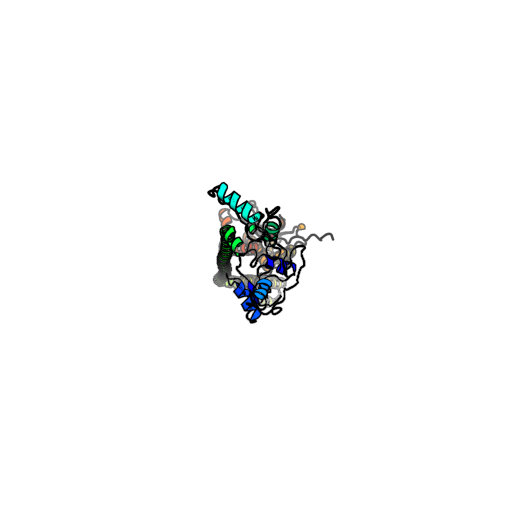N . PRO A 1 85 ? 47.975 -18.061 -72.728 1.00 90.50 85 PRO A N 1
ATOM 630 C CA . PRO A 1 85 ? 48.005 -17.503 -74.077 1.00 90.50 85 PRO A CA 1
ATOM 631 C C . PRO A 1 85 ? 46.718 -17.809 -74.853 1.00 90.50 85 PRO A C 1
ATOM 633 O O . PRO A 1 85 ? 46.224 -18.939 -74.847 1.00 90.50 85 PRO A O 1
ATOM 636 N N . ARG A 1 86 ? 46.209 -16.806 -75.569 1.00 90.88 86 ARG A N 1
ATOM 637 C CA . ARG A 1 86 ? 45.080 -16.902 -76.503 1.00 90.88 86 ARG A CA 1
ATOM 638 C C . ARG A 1 86 ? 45.595 -16.788 -77.943 1.00 90.88 86 ARG A C 1
ATOM 640 O O . ARG A 1 86 ? 46.701 -16.311 -78.183 1.00 90.88 86 ARG A O 1
ATOM 647 N N . ARG A 1 87 ? 44.808 -17.287 -78.901 1.00 86.06 87 ARG A N 1
ATOM 648 C CA . ARG A 1 87 ? 45.096 -17.199 -80.340 1.00 86.06 87 ARG A CA 1
ATOM 649 C C . ARG A 1 87 ? 43.878 -16.636 -81.055 1.00 86.06 87 ARG A C 1
ATOM 651 O O . ARG A 1 87 ? 42.899 -17.356 -81.241 1.00 86.06 87 ARG A O 1
ATOM 658 N N . ASP A 1 88 ? 43.958 -15.377 -81.458 1.00 85.19 88 ASP A N 1
ATOM 659 C CA . ASP A 1 88 ? 42.937 -14.721 -82.271 1.00 85.19 88 ASP A CA 1
ATOM 660 C C . ASP A 1 88 ? 43.416 -14.599 -83.734 1.00 85.19 88 ASP A C 1
ATOM 662 O O . ASP A 1 88 ? 44.602 -14.408 -84.017 1.00 85.19 88 ASP A O 1
ATOM 666 N N . LYS A 1 89 ? 42.500 -14.767 -84.700 1.00 79.25 89 LYS A N 1
ATOM 667 C CA . LYS A 1 89 ? 42.832 -14.692 -86.136 1.00 79.25 89 LYS A CA 1
ATOM 668 C C . LYS A 1 89 ? 43.346 -13.288 -86.477 1.00 79.25 89 LYS A C 1
ATOM 670 O O . LYS A 1 89 ? 42.685 -12.308 -86.161 1.00 79.25 89 LYS A O 1
ATOM 675 N N . GLY A 1 90 ? 44.488 -13.203 -87.160 1.00 78.19 90 GLY A N 1
ATOM 676 C CA . GLY A 1 90 ? 45.094 -11.928 -87.565 1.00 78.19 90 GLY A CA 1
ATOM 677 C C . GLY A 1 90 ? 46.032 -11.296 -86.531 1.00 78.19 90 GLY A C 1
ATOM 678 O O . GLY A 1 90 ? 46.658 -10.292 -86.850 1.00 78.19 90 GLY A O 1
ATOM 679 N N . MET A 1 91 ? 46.191 -11.893 -85.341 1.00 86.38 91 MET A N 1
ATOM 680 C CA . MET A 1 91 ? 47.142 -11.435 -84.324 1.00 86.38 91 MET A CA 1
ATOM 681 C C . MET A 1 91 ? 48.346 -12.391 -84.236 1.00 86.38 91 MET A C 1
ATOM 683 O O . MET A 1 91 ? 48.195 -13.505 -83.731 1.00 86.38 91 MET A O 1
ATOM 687 N N . PRO A 1 92 ? 49.535 -12.003 -84.739 1.00 84.75 92 PRO A N 1
ATOM 688 C CA . PRO A 1 92 ? 50.717 -12.869 -84.726 1.00 84.75 92 PRO A CA 1
ATOM 689 C C . PRO A 1 92 ? 51.429 -12.918 -83.364 1.00 84.75 92 PRO A C 1
ATOM 691 O O . PRO A 1 92 ? 52.178 -13.857 -83.109 1.00 84.75 92 PRO A O 1
ATOM 694 N N . CYS A 1 93 ? 51.208 -11.925 -82.500 1.00 89.19 93 CYS A N 1
ATOM 695 C CA . CYS A 1 93 ? 51.859 -11.804 -81.196 1.00 89.19 93 CYS A CA 1
ATOM 696 C C . CYS A 1 93 ? 51.095 -12.556 -80.099 1.00 89.19 93 CYS A C 1
ATOM 698 O O . CYS A 1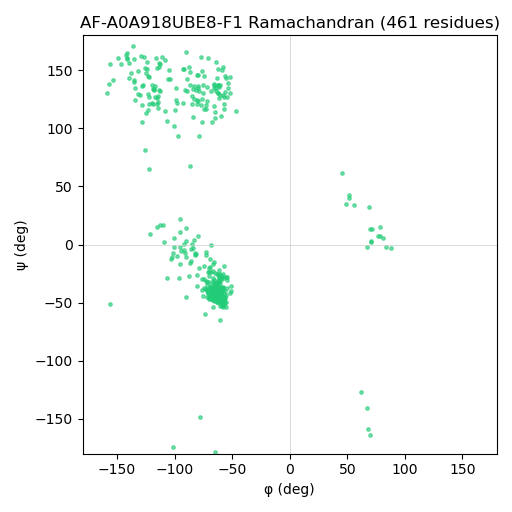 93 ? 49.871 -12.706 -80.161 1.00 89.19 93 CYS A O 1
ATOM 700 N N . GLY A 1 94 ? 51.804 -12.996 -79.062 1.00 88.88 94 GLY A N 1
ATOM 701 C CA . GLY A 1 94 ? 51.187 -13.652 -77.915 1.00 88.88 94 GLY A CA 1
ATOM 702 C C . GLY A 1 94 ? 50.403 -12.663 -77.047 1.00 88.88 94 GLY A C 1
ATOM 703 O O . GLY A 1 94 ? 50.883 -11.579 -76.724 1.00 88.88 94 GLY A O 1
ATOM 704 N N . HIS A 1 95 ? 49.194 -13.041 -76.626 1.00 92.56 95 HIS A N 1
ATOM 705 C CA . HIS A 1 95 ? 48.370 -12.217 -75.738 1.00 92.56 95 HIS A CA 1
ATOM 706 C C . HIS A 1 95 ? 47.517 -13.064 -74.782 1.00 92.56 95 HIS A C 1
ATOM 708 O O . HIS A 1 95 ? 47.202 -14.220 -75.062 1.00 92.56 95 HIS A O 1
ATOM 714 N N . SER A 1 96 ? 47.142 -12.473 -73.646 1.00 92.19 96 SER A N 1
ATOM 715 C CA . SER A 1 96 ? 46.333 -13.114 -72.593 1.00 92.19 96 SER A CA 1
ATOM 716 C C . 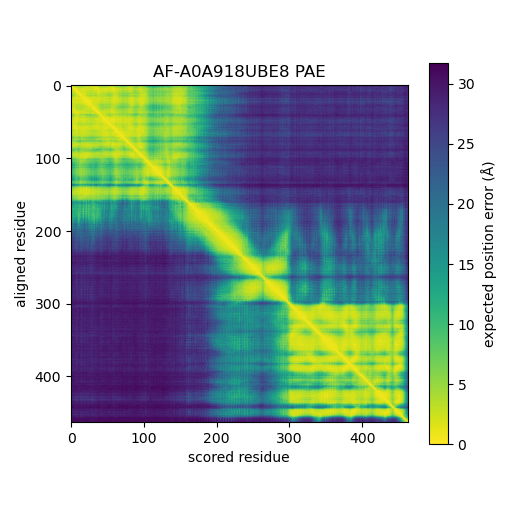SER A 1 96 ? 44.894 -12.598 -72.552 1.00 92.19 96 SER A C 1
ATOM 718 O O . SER A 1 96 ? 43.990 -13.318 -72.144 1.00 92.19 96 SER A O 1
ATOM 720 N N . THR A 1 97 ? 44.666 -11.349 -72.966 1.00 91.25 97 THR A N 1
ATOM 721 C CA . THR A 1 97 ? 43.347 -10.703 -72.938 1.00 91.25 97 THR A CA 1
ATOM 722 C C . THR A 1 97 ? 42.583 -10.938 -74.234 1.00 91.25 97 THR A C 1
ATOM 724 O O . THR A 1 97 ? 43.167 -11.313 -75.255 1.00 91.25 97 THR A O 1
ATOM 727 N N . ARG A 1 98 ? 41.273 -10.672 -74.236 1.00 89.50 98 ARG A N 1
ATOM 728 C CA . ARG A 1 98 ? 40.562 -10.367 -75.492 1.00 89.50 98 ARG A CA 1
ATOM 729 C C . ARG A 1 98 ? 41.204 -9.155 -76.182 1.00 89.50 98 ARG A C 1
ATOM 731 O O . ARG A 1 98 ? 41.790 -8.299 -75.512 1.00 89.50 98 ARG A O 1
ATOM 738 N N . LEU A 1 99 ? 41.091 -9.090 -77.507 1.00 86.75 99 LEU A N 1
ATOM 739 C CA . LEU A 1 99 ? 41.547 -7.939 -78.283 1.00 86.75 99 LEU A CA 1
ATOM 740 C C . LEU A 1 99 ? 40.514 -6.812 -78.201 1.00 86.75 99 LEU A C 1
ATOM 742 O O . LEU A 1 99 ? 39.311 -7.038 -78.330 1.00 86.75 99 LEU A O 1
ATOM 746 N N . TYR A 1 100 ? 41.005 -5.599 -77.977 1.00 86.44 100 TYR A N 1
ATOM 747 C CA . TYR A 1 100 ? 40.211 -4.377 -77.939 1.00 86.44 100 TYR A CA 1
ATOM 748 C C . TYR A 1 100 ? 40.782 -3.387 -78.957 1.00 86.44 100 TYR A C 1
ATOM 750 O O . TYR A 1 100 ? 41.963 -3.503 -79.295 1.00 86.44 100 TYR A O 1
ATOM 758 N N . PRO A 1 101 ? 39.981 -2.414 -79.433 1.00 83.75 101 PRO A N 1
ATOM 759 C CA . PRO A 1 101 ? 40.513 -1.303 -80.208 1.00 83.75 101 PRO A CA 1
ATOM 760 C C . PRO A 1 101 ? 41.670 -0.648 -79.451 1.00 83.75 101 PRO A C 1
ATOM 762 O O . PRO A 1 101 ? 41.544 -0.361 -78.257 1.00 83.75 101 PRO A O 1
ATOM 765 N N . ASP A 1 102 ? 42.790 -0.463 -80.146 1.00 79.75 102 ASP A N 1
ATOM 766 C CA . ASP A 1 102 ? 43.968 0.219 -79.614 1.00 79.75 102 ASP A CA 1
ATOM 767 C C . ASP A 1 102 ? 43.733 1.748 -79.641 1.00 79.75 102 ASP A C 1
ATOM 769 O O . ASP A 1 102 ? 42.599 2.209 -79.484 1.00 79.75 102 ASP A O 1
ATOM 773 N N . TRP A 1 103 ? 44.777 2.554 -79.833 1.00 79.56 103 TRP A N 1
ATOM 774 C CA . TRP A 1 103 ? 44.695 4.014 -79.907 1.00 79.56 103 TRP A CA 1
ATOM 775 C C . TRP A 1 103 ? 43.569 4.528 -80.823 1.00 79.56 103 TRP A C 1
ATOM 777 O O . TRP A 1 103 ? 43.636 4.361 -82.044 1.00 79.56 103 TRP A O 1
ATOM 787 N N . PRO A 1 104 ? 42.550 5.215 -80.270 1.00 83.62 104 PRO A N 1
ATOM 788 C CA . PRO A 1 104 ? 41.559 5.892 -81.084 1.00 83.62 104 PRO A CA 1
ATOM 789 C C . PRO A 1 104 ? 42.115 7.231 -81.578 1.00 83.62 104 PRO A C 1
ATOM 791 O O . PRO A 1 104 ? 42.683 8.007 -80.808 1.00 83.62 104 PRO A O 1
ATOM 794 N N . LEU A 1 105 ? 41.888 7.539 -82.853 1.00 83.81 105 LEU A N 1
ATOM 795 C CA . LEU A 1 105 ? 42.035 8.893 -83.379 1.00 83.81 105 LEU A CA 1
ATOM 796 C C . LEU A 1 105 ? 40.654 9.539 -83.453 1.00 83.81 105 LEU A C 1
ATOM 798 O O . LEU A 1 105 ? 39.741 9.004 -84.079 1.00 83.81 105 LEU A O 1
ATOM 802 N N . ALA A 1 106 ? 40.511 10.696 -82.816 1.00 85.06 106 ALA A N 1
ATOM 803 C CA . ALA A 1 106 ? 39.292 11.488 -82.846 1.00 85.06 106 ALA A CA 1
ATOM 804 C C . ALA A 1 106 ? 39.620 12.925 -83.257 1.00 85.06 106 ALA A C 1
ATOM 806 O O . ALA A 1 106 ? 40.594 13.509 -82.782 1.00 85.06 106 ALA A O 1
ATOM 807 N N . ALA A 1 107 ? 38.792 13.498 -84.129 1.00 87.31 107 ALA A N 1
ATOM 808 C CA . ALA A 1 107 ? 38.856 14.916 -84.451 1.00 87.31 107 ALA A CA 1
ATOM 809 C C . ALA A 1 107 ? 38.113 15.722 -83.373 1.00 87.31 107 ALA A C 1
ATOM 811 O O . ALA A 1 107 ? 36.989 15.387 -82.995 1.00 87.31 107 ALA A O 1
ATOM 812 N N . LEU A 1 108 ? 38.739 16.791 -82.881 1.00 91.25 108 LEU A N 1
ATOM 813 C CA . LEU A 1 108 ? 38.083 17.770 -82.011 1.00 91.25 108 LEU A CA 1
ATOM 814 C C . LEU A 1 108 ? 37.192 18.698 -82.842 1.00 91.25 108 LEU A C 1
ATOM 816 O O . LEU A 1 108 ? 37.405 18.836 -84.047 1.00 91.25 108 LEU A O 1
ATOM 820 N N . ARG A 1 109 ? 36.241 19.375 -82.184 1.00 89.44 109 ARG A N 1
ATOM 821 C CA . ARG A 1 109 ? 35.260 20.262 -82.840 1.00 89.44 109 ARG A CA 1
ATOM 822 C C . ARG A 1 109 ? 35.891 21.301 -83.774 1.00 89.44 109 ARG A C 1
ATOM 824 O O . ARG A 1 109 ? 35.324 21.560 -84.824 1.00 89.44 109 ARG A O 1
ATOM 831 N N . ASP A 1 110 ? 37.065 21.823 -83.425 1.00 92.38 110 ASP A N 1
ATOM 832 C CA . ASP A 1 110 ? 37.737 22.895 -84.172 1.00 92.38 110 ASP A CA 1
ATOM 833 C C . ASP A 1 110 ? 38.779 22.384 -85.190 1.00 92.38 110 ASP A C 1
ATOM 835 O O . ASP A 1 110 ? 39.577 23.157 -85.718 1.00 92.38 110 ASP A O 1
ATOM 839 N N . THR A 1 111 ? 38.821 21.074 -85.466 1.00 92.81 111 THR A N 1
ATOM 840 C CA . THR A 1 111 ? 39.803 20.491 -86.398 1.00 92.81 111 THR A CA 1
ATOM 841 C C . THR A 1 111 ? 39.399 20.784 -87.850 1.00 92.81 111 THR A C 1
ATOM 843 O O . THR A 1 111 ? 38.299 20.391 -88.241 1.00 92.81 111 THR A O 1
ATOM 846 N N . PRO A 1 112 ? 40.264 21.395 -88.690 1.00 94.00 112 PRO A N 1
ATOM 847 C CA . PRO A 1 112 ? 39.946 21.634 -90.096 1.00 94.00 112 PRO A CA 1
ATOM 848 C C . PRO A 1 112 ? 39.620 20.331 -90.835 1.00 94.00 112 PRO A C 1
ATOM 850 O O . PRO A 1 112 ? 40.409 19.380 -90.802 1.00 94.00 112 PRO A O 1
ATOM 853 N N . GLU A 1 113 ? 38.487 20.299 -91.541 1.00 90.19 113 GLU A N 1
ATOM 854 C CA . GLU A 1 113 ? 37.973 19.093 -92.207 1.00 90.19 113 GLU A CA 1
ATOM 855 C C . GLU A 1 113 ? 38.990 18.494 -93.190 1.00 90.19 113 GLU A C 1
ATOM 857 O O . GLU A 1 113 ? 39.209 17.284 -93.224 1.00 90.19 113 GLU A O 1
ATOM 862 N N . GLU A 1 114 ? 39.698 19.344 -93.935 1.00 92.75 114 GLU A N 1
ATOM 863 C CA . GLU A 1 114 ? 40.712 18.917 -94.900 1.00 92.75 114 GLU A CA 1
ATOM 864 C C . GLU A 1 114 ? 41.943 18.277 -94.235 1.00 92.75 114 GLU A C 1
ATOM 866 O O . GLU A 1 114 ? 42.545 17.347 -94.779 1.00 92.75 114 GLU A O 1
ATOM 871 N N . ALA A 1 115 ? 42.325 18.738 -93.041 1.00 90.88 115 ALA A N 1
ATOM 872 C CA . ALA A 1 115 ? 43.411 18.131 -92.275 1.00 90.88 115 ALA A CA 1
ATOM 873 C C . ALA A 1 115 ? 42.982 16.772 -91.702 1.00 90.88 115 ALA A C 1
ATOM 875 O O . ALA A 1 115 ? 43.710 15.788 -91.851 1.00 90.88 115 ALA A O 1
ATOM 876 N N . ALA A 1 116 ? 41.776 16.699 -91.127 1.00 90.44 116 ALA A N 1
ATOM 877 C CA . ALA A 1 116 ? 41.214 15.458 -90.600 1.00 90.44 116 ALA A CA 1
ATOM 878 C C . ALA A 1 116 ? 41.059 14.394 -91.699 1.00 90.44 116 ALA A C 1
ATOM 880 O O . ALA A 1 116 ? 41.466 13.247 -91.512 1.00 90.44 116 ALA A O 1
ATOM 881 N N . ARG A 1 117 ? 40.548 14.782 -92.875 1.00 89.75 117 ARG A N 1
ATOM 882 C CA . ARG A 1 117 ? 40.380 13.889 -94.029 1.00 89.75 117 ARG A CA 1
ATOM 883 C C . ARG A 1 117 ? 41.715 13.362 -94.550 1.00 89.75 117 ARG A C 1
ATOM 885 O O . ARG A 1 117 ? 41.836 12.159 -94.772 1.00 89.75 117 ARG A O 1
ATOM 892 N N . ARG A 1 118 ? 42.720 14.231 -94.732 1.00 92.50 118 ARG A N 1
ATOM 893 C CA . ARG A 1 118 ? 44.059 13.810 -95.188 1.00 92.50 118 ARG A CA 1
ATOM 894 C C . ARG A 1 118 ? 44.702 12.828 -94.216 1.00 92.50 118 ARG A C 1
ATOM 896 O O . ARG A 1 118 ? 45.231 11.814 -94.661 1.00 92.50 118 ARG A O 1
ATOM 903 N N . LEU A 1 119 ? 44.614 13.100 -92.912 1.00 90.44 119 LEU A N 1
ATOM 904 C CA . LEU A 1 119 ? 45.130 12.196 -91.886 1.00 90.44 119 LEU A CA 1
ATOM 905 C C . LEU A 1 119 ? 44.385 10.857 -91.897 1.00 90.44 119 LEU A C 1
ATOM 907 O O . LEU A 1 119 ? 45.031 9.817 -91.915 1.00 90.44 119 LEU A O 1
ATOM 911 N N . ALA A 1 120 ? 43.050 10.868 -91.950 1.00 88.69 120 ALA A N 1
ATOM 912 C CA . ALA A 1 120 ? 42.250 9.645 -91.983 1.00 88.69 120 ALA A CA 1
ATOM 913 C C . ALA A 1 120 ? 42.606 8.755 -93.186 1.00 88.69 120 ALA A C 1
ATOM 915 O O . ALA A 1 120 ? 42.808 7.556 -93.018 1.00 88.69 120 ALA A O 1
ATOM 916 N N . VAL A 1 121 ? 42.759 9.335 -94.384 1.00 89.94 121 VAL A N 1
ATOM 917 C CA . VAL A 1 121 ? 43.191 8.592 -95.580 1.00 89.94 121 VAL A CA 1
ATOM 918 C C . VAL A 1 121 ? 44.615 8.062 -95.419 1.00 89.94 121 VAL A C 1
ATOM 920 O O . VAL A 1 121 ? 44.848 6.884 -95.679 1.00 89.94 121 VAL A O 1
ATOM 923 N N . ALA A 1 122 ? 45.563 8.891 -94.970 1.00 90.44 122 ALA A N 1
ATOM 924 C CA . ALA A 1 122 ? 46.956 8.475 -94.783 1.00 90.44 122 ALA A CA 1
ATOM 925 C C . ALA A 1 122 ? 47.080 7.303 -93.799 1.00 90.44 122 ALA A C 1
ATOM 927 O O . ALA A 1 122 ? 47.839 6.366 -94.023 1.00 90.44 122 ALA A O 1
ATOM 928 N N . VAL A 1 123 ? 46.298 7.347 -92.725 1.00 88.06 123 VAL A N 1
ATOM 929 C CA . VAL A 1 123 ? 46.310 6.352 -91.660 1.00 88.06 123 VAL A CA 1
ATOM 930 C C . VAL A 1 123 ? 45.614 5.052 -92.093 1.00 88.06 123 VAL A C 1
ATOM 932 O O . VAL A 1 123 ? 46.180 3.981 -91.902 1.00 88.06 123 VAL A O 1
ATOM 935 N N . LEU A 1 124 ? 44.446 5.120 -92.747 1.00 87.12 124 LEU A N 1
ATOM 936 C CA . LEU A 1 124 ? 43.708 3.933 -93.221 1.00 87.12 124 LEU A CA 1
ATOM 937 C C . LEU A 1 124 ? 44.377 3.215 -94.404 1.00 87.12 124 LEU A C 1
ATOM 939 O O . LEU A 1 124 ? 44.132 2.033 -94.622 1.00 87.12 124 LEU A O 1
ATOM 943 N N . THR A 1 125 ? 45.200 3.921 -95.182 1.00 88.31 125 THR A N 1
ATOM 944 C CA . THR A 1 125 ? 45.962 3.337 -96.300 1.00 88.31 125 THR A CA 1
ATOM 945 C C . THR A 1 125 ? 47.351 2.846 -95.893 1.00 88.31 125 THR A C 1
ATOM 947 O O . THR A 1 125 ? 48.033 2.212 -96.699 1.00 88.31 125 THR A O 1
ATOM 950 N N . ALA A 1 126 ? 47.783 3.113 -94.656 1.00 87.62 126 ALA A N 1
ATOM 951 C CA . ALA A 1 126 ? 49.064 2.643 -94.152 1.00 87.62 126 ALA A CA 1
ATOM 952 C C . ALA A 1 126 ? 49.079 1.110 -94.045 1.00 87.62 126 ALA A C 1
ATOM 954 O O . ALA A 1 126 ? 48.120 0.492 -93.581 1.00 87.62 126 ALA A O 1
ATOM 955 N N . ALA A 1 127 ? 50.190 0.491 -94.454 1.00 81.44 127 ALA A N 1
ATOM 956 C CA . ALA A 1 127 ? 50.369 -0.948 -94.308 1.00 81.44 127 ALA A CA 1
ATOM 957 C C . ALA A 1 127 ? 50.363 -1.333 -92.814 1.00 81.44 127 ALA A C 1
ATOM 959 O O . ALA A 1 127 ? 50.996 -0.638 -92.013 1.00 81.44 127 ALA A O 1
ATOM 960 N N . PRO A 1 128 ? 49.678 -2.424 -92.425 1.00 79.06 128 PRO A N 1
ATOM 961 C CA . PRO A 1 128 ? 49.658 -2.862 -91.036 1.00 79.06 128 PRO A CA 1
ATOM 962 C C . PRO A 1 128 ? 51.065 -3.266 -90.580 1.00 79.06 128 PRO A C 1
ATOM 964 O O . PRO A 1 128 ? 51.757 -4.017 -91.271 1.00 79.06 128 PRO A O 1
ATOM 967 N N . ASP A 1 129 ? 51.473 -2.813 -89.394 1.00 75.44 129 ASP A N 1
ATOM 968 C CA . ASP A 1 129 ? 52.700 -3.273 -88.738 1.00 75.44 129 ASP A CA 1
ATOM 969 C C . ASP A 1 129 ? 52.351 -4.434 -87.807 1.00 75.44 129 ASP A C 1
ATOM 971 O O . ASP A 1 129 ? 51.549 -4.293 -86.886 1.00 75.44 129 ASP A O 1
ATOM 975 N N . SER A 1 130 ? 52.968 -5.596 -88.031 1.00 69.56 130 SER A N 1
ATOM 976 C CA . SER A 1 130 ? 52.863 -6.746 -87.123 1.00 69.56 130 SER A CA 1
ATOM 977 C C . SER A 1 130 ? 51.408 -7.193 -86.855 1.00 69.56 1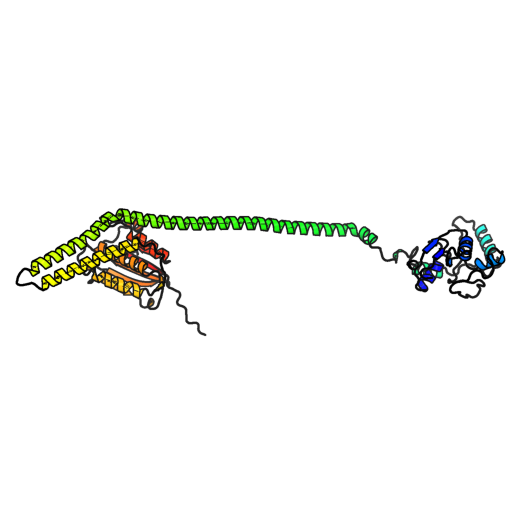30 SER A C 1
ATOM 979 O O . SER A 1 130 ? 51.080 -7.643 -85.762 1.00 69.56 130 SER A O 1
ATOM 981 N N . GLY A 1 131 ? 50.525 -7.069 -87.856 1.00 70.56 131 GLY A N 1
ATOM 982 C CA . GLY A 1 131 ? 49.100 -7.425 -87.755 1.00 70.56 131 GLY A CA 1
ATOM 983 C C . GLY A 1 131 ? 48.202 -6.338 -87.149 1.00 70.56 131 GLY A C 1
ATOM 984 O O . GLY A 1 131 ? 46.987 -6.518 -87.098 1.00 70.56 131 GLY A O 1
ATOM 985 N N . ILE A 1 132 ? 48.769 -5.201 -86.737 1.00 75.25 132 ILE A N 1
ATOM 986 C CA . ILE A 1 132 ? 48.036 -4.042 -86.221 1.00 75.25 132 ILE A CA 1
ATOM 987 C C . ILE A 1 132 ? 47.913 -3.017 -87.349 1.00 75.25 132 ILE A C 1
ATOM 989 O O . ILE A 1 132 ? 48.907 -2.493 -87.853 1.00 75.25 132 ILE A O 1
ATOM 993 N N . GLY A 1 133 ? 46.679 -2.751 -87.767 1.00 81.25 133 GLY A N 1
ATOM 994 C CA . GLY A 1 133 ? 46.354 -1.785 -88.810 1.00 81.25 133 GLY A CA 1
ATOM 995 C C . GLY A 1 133 ? 45.277 -0.818 -88.348 1.00 81.25 133 GLY A C 1
ATOM 996 O O . GLY A 1 133 ? 44.548 -1.076 -87.388 1.00 81.25 133 GLY A O 1
ATOM 997 N N . TRP A 1 134 ? 45.170 0.300 -89.051 1.00 85.38 134 TRP A N 1
ATOM 998 C CA . TRP A 1 134 ? 44.135 1.282 -88.784 1.00 85.38 134 TRP A CA 1
ATOM 999 C C . TRP A 1 134 ? 42.842 0.902 -89.491 1.00 85.38 134 TRP A C 1
ATOM 1001 O O . TRP A 1 134 ? 42.838 0.566 -90.672 1.00 85.38 134 TRP A O 1
ATOM 1011 N N . THR A 1 135 ? 41.733 0.988 -88.767 1.00 81.19 135 THR A N 1
ATOM 1012 C CA . THR A 1 135 ? 40.396 0.745 -89.306 1.00 81.19 135 THR A CA 1
ATOM 1013 C C . THR A 1 135 ? 39.407 1.736 -88.715 1.00 81.19 135 THR A C 1
ATOM 1015 O O . THR A 1 135 ? 39.653 2.327 -87.660 1.00 81.19 135 THR A O 1
ATOM 1018 N N . ILE A 1 136 ? 38.269 1.906 -89.384 1.00 79.50 136 ILE A N 1
ATOM 1019 C CA . ILE A 1 136 ? 37.120 2.592 -88.801 1.00 79.50 136 ILE A CA 1
ATOM 1020 C C . ILE A 1 136 ? 36.531 1.643 -87.743 1.00 79.50 136 ILE A C 1
ATOM 1022 O O . ILE A 1 136 ? 36.233 0.495 -88.078 1.00 79.50 136 ILE A O 1
ATOM 1026 N N . PRO A 1 137 ? 36.401 2.058 -86.470 1.00 67.88 137 PRO A N 1
ATOM 1027 C CA . PRO A 1 137 ? 35.834 1.194 -85.441 1.00 67.88 137 PRO A CA 1
ATOM 1028 C C . PRO A 1 137 ? 34.358 0.910 -85.755 1.00 67.88 137 PRO A C 1
ATOM 1030 O O . PRO A 1 137 ? 33.542 1.828 -85.717 1.00 67.88 137 PRO A O 1
ATOM 1033 N N . GLU A 1 138 ? 34.006 -0.342 -86.059 1.00 60.62 138 GLU A N 1
ATOM 1034 C CA . GLU A 1 138 ? 32.608 -0.722 -86.325 1.00 60.62 138 GLU A CA 1
ATOM 1035 C C . GLU A 1 138 ? 31.763 -0.794 -85.036 1.00 60.62 138 GLU A C 1
ATOM 1037 O O . GLU A 1 138 ? 30.572 -0.494 -85.078 1.00 60.62 138 GLU A O 1
ATOM 1042 N N . ASP A 1 139 ? 32.358 -1.116 -83.873 1.00 68.50 139 ASP A N 1
ATOM 1043 C CA . ASP A 1 139 ? 31.666 -1.108 -82.573 1.00 68.50 139 ASP A CA 1
ATOM 1044 C C . ASP A 1 139 ? 32.634 -1.004 -81.367 1.00 68.50 139 ASP A C 1
ATOM 1046 O O . ASP A 1 139 ? 33.574 -1.786 -81.223 1.00 68.50 139 ASP A O 1
ATOM 1050 N N . TYR A 1 140 ? 32.363 -0.074 -80.441 1.00 81.19 140 TYR A N 1
ATOM 1051 C CA . TYR A 1 140 ? 33.018 0.024 -79.120 1.00 81.19 140 TYR A CA 1
ATOM 1052 C C . TYR A 1 140 ? 32.279 -0.775 -78.023 1.00 81.19 140 TYR A C 1
ATOM 1054 O O . TYR A 1 140 ? 32.511 -0.589 -76.823 1.00 81.19 140 TYR A O 1
ATOM 1062 N N . GLY A 1 141 ? 31.354 -1.657 -78.403 1.00 82.69 141 GLY A N 1
ATOM 1063 C CA . GLY A 1 141 ? 30.562 -2.507 -77.516 1.00 82.69 141 GLY A CA 1
ATOM 1064 C C . GLY A 1 141 ? 31.412 -3.303 -76.529 1.00 82.69 141 GLY A C 1
ATOM 1065 O O . GLY A 1 141 ? 31.103 -3.306 -75.338 1.00 82.69 141 GLY A O 1
ATOM 1066 N N . SER A 1 142 ? 32.537 -3.865 -76.978 1.00 85.25 142 SER A N 1
ATOM 1067 C CA . SER A 1 142 ? 33.465 -4.627 -76.128 1.00 85.25 142 SER A CA 1
ATOM 1068 C C . SER A 1 142 ? 34.063 -3.791 -74.986 1.00 85.25 142 SER A C 1
ATOM 1070 O O . SER A 1 142 ? 34.183 -4.274 -73.858 1.00 85.25 142 SER A O 1
ATOM 1072 N N . VAL A 1 143 ? 34.379 -2.517 -75.246 1.00 87.75 143 VAL A N 1
ATOM 1073 C CA . VAL A 1 143 ? 34.890 -1.559 -74.250 1.00 87.75 143 VAL A CA 1
ATOM 1074 C C . VAL A 1 143 ? 33.804 -1.210 -73.231 1.00 87.75 143 VAL A C 1
ATOM 1076 O O . VAL A 1 143 ? 34.057 -1.214 -72.024 1.00 87.75 143 VAL A O 1
ATOM 1079 N N . ARG A 1 144 ? 32.576 -0.938 -73.695 1.00 87.19 144 ARG A N 1
ATOM 1080 C CA . ARG A 1 144 ? 31.435 -0.633 -72.812 1.00 87.19 144 ARG A CA 1
ATOM 1081 C C . ARG A 1 144 ? 31.058 -1.817 -71.930 1.00 87.19 144 ARG A C 1
ATOM 1083 O O . ARG A 1 144 ? 30.789 -1.623 -70.747 1.00 87.19 144 ARG A O 1
ATOM 1090 N N . GLU A 1 145 ? 31.056 -3.024 -72.487 1.00 88.75 145 GLU A N 1
ATOM 1091 C CA . GLU A 1 145 ? 30.759 -4.247 -71.745 1.00 88.75 145 GLU A CA 1
ATOM 1092 C C . GLU A 1 145 ? 31.777 -4.474 -70.623 1.00 88.75 145 GLU A C 1
ATOM 1094 O O . GLU A 1 145 ? 31.368 -4.679 -69.481 1.00 88.75 145 GLU A O 1
ATOM 1099 N N . LEU A 1 146 ? 33.077 -4.320 -70.911 1.00 90.56 146 LEU A N 1
ATOM 1100 C CA . LEU A 1 146 ? 34.128 -4.388 -69.893 1.00 90.56 146 LEU A CA 1
ATOM 1101 C C . LEU A 1 146 ? 33.889 -3.373 -68.770 1.00 90.56 146 LEU A C 1
ATOM 1103 O O . LEU A 1 146 ? 33.919 -3.734 -67.596 1.00 90.56 146 LEU A O 1
ATOM 1107 N N . MET A 1 147 ? 33.643 -2.102 -69.109 1.00 89.88 147 MET A N 1
ATOM 1108 C CA . MET A 1 147 ? 33.432 -1.065 -68.090 1.00 89.88 147 MET A CA 1
ATOM 1109 C C . MET A 1 147 ? 32.185 -1.329 -67.239 1.00 89.88 147 MET A C 1
ATOM 1111 O O . MET A 1 147 ? 32.180 -1.008 -66.050 1.00 89.88 147 MET A O 1
ATOM 1115 N N . ARG A 1 148 ? 31.140 -1.917 -67.833 1.00 89.75 148 ARG A N 1
ATOM 1116 C CA . ARG A 1 148 ? 29.911 -2.300 -67.130 1.00 89.75 148 ARG A CA 1
ATOM 1117 C C . ARG A 1 148 ? 30.138 -3.474 -66.182 1.00 89.75 148 ARG A C 1
ATOM 1119 O O . ARG A 1 148 ? 29.658 -3.417 -65.054 1.00 89.75 148 ARG A O 1
ATOM 1126 N N . GLU A 1 149 ? 30.855 -4.507 -66.623 1.00 89.25 149 GLU A N 1
ATOM 1127 C CA . GLU A 1 149 ? 31.194 -5.673 -65.794 1.00 89.25 149 GLU A CA 1
ATOM 1128 C C . GLU A 1 149 ? 32.039 -5.273 -64.585 1.00 89.25 149 GLU A C 1
ATOM 1130 O O . GLU A 1 149 ? 31.664 -5.583 -63.457 1.00 89.25 149 GLU A O 1
ATOM 1135 N N . LEU A 1 150 ? 33.094 -4.482 -64.809 1.00 88.12 150 LEU A N 1
ATOM 1136 C CA . LEU A 1 150 ? 33.948 -3.961 -63.736 1.00 88.12 150 LEU A CA 1
ATOM 1137 C C . LEU A 1 150 ? 33.274 -2.854 -62.903 1.00 88.12 150 LEU A C 1
ATOM 1139 O O . LEU A 1 150 ? 33.845 -2.393 -61.919 1.00 88.12 150 LEU A O 1
ATOM 1143 N N . ARG A 1 151 ? 32.075 -2.393 -63.293 1.00 89.06 151 ARG A N 1
ATOM 1144 C CA . ARG A 1 151 ? 31.331 -1.291 -62.650 1.00 89.06 151 ARG A CA 1
ATOM 1145 C C . ARG A 1 151 ? 32.185 -0.029 -62.478 1.00 89.06 151 ARG A C 1
ATOM 1147 O O . ARG A 1 151 ? 32.145 0.628 -61.443 1.00 89.06 151 ARG A O 1
ATOM 1154 N N . VAL A 1 152 ? 32.956 0.328 -63.504 1.00 86.25 152 VAL A N 1
ATOM 1155 C CA . VAL A 1 152 ? 33.832 1.512 -63.510 1.00 86.25 152 VAL A CA 1
ATOM 1156 C C . VAL A 1 152 ? 33.325 2.592 -64.467 1.00 86.25 152 VAL A C 1
ATOM 1158 O O . VAL A 1 152 ? 32.521 2.343 -65.369 1.00 86.25 152 VAL A O 1
ATOM 1161 N N . GLY A 1 153 ? 33.804 3.824 -64.275 1.00 85.12 153 GLY A N 1
ATOM 1162 C CA . GLY A 1 153 ? 33.439 4.961 -65.120 1.00 85.12 153 GLY A CA 1
ATOM 1163 C C . GLY A 1 153 ? 31.932 5.261 -65.048 1.00 85.12 153 GLY A C 1
ATOM 1164 O O . GLY A 1 153 ? 31.406 5.379 -63.940 1.00 85.12 153 GLY A O 1
ATOM 1165 N N . PRO A 1 154 ? 31.208 5.347 -66.185 1.00 84.00 154 PRO A N 1
ATOM 1166 C CA . PRO A 1 154 ? 29.764 5.620 -66.204 1.00 84.00 154 PRO A CA 1
ATOM 1167 C C . PRO A 1 154 ? 28.910 4.626 -65.396 1.00 84.00 154 PRO A C 1
ATOM 1169 O O . PRO A 1 154 ? 27.775 4.938 -65.041 1.00 84.00 154 PRO A O 1
ATOM 1172 N N . TYR A 1 155 ? 29.446 3.441 -65.088 1.00 86.62 155 TYR A N 1
ATOM 1173 C CA . TYR A 1 155 ? 28.744 2.348 -64.411 1.00 86.62 155 TYR A CA 1
ATOM 1174 C C . TYR A 1 155 ? 29.048 2.235 -62.907 1.00 86.62 155 TYR A C 1
ATOM 1176 O O . TYR A 1 155 ? 28.553 1.314 -62.262 1.00 86.62 155 TYR A O 1
ATOM 1184 N N . ALA A 1 156 ? 29.802 3.175 -62.322 1.00 81.69 156 ALA A N 1
ATOM 1185 C CA . ALA A 1 156 ? 30.156 3.161 -60.895 1.00 81.69 156 ALA A CA 1
ATOM 1186 C C . ALA A 1 156 ? 28.944 3.172 -59.943 1.00 81.69 156 ALA A C 1
ATOM 1188 O O . ALA A 1 156 ? 29.006 2.624 -58.848 1.00 81.69 156 ALA A O 1
ATOM 1189 N N . HIS A 1 157 ? 27.811 3.728 -60.380 1.00 77.50 157 HIS A N 1
ATOM 1190 C CA . HIS A 1 157 ? 26.554 3.746 -59.625 1.00 77.50 157 HIS A CA 1
ATOM 1191 C C . HIS A 1 157 ? 25.935 2.353 -59.401 1.00 77.50 157 HIS A C 1
ATOM 1193 O O . HIS A 1 157 ? 25.040 2.212 -58.572 1.00 77.50 157 HIS A O 1
ATOM 1199 N N . LEU A 1 158 ? 26.384 1.330 -60.139 1.00 78.62 158 LEU A N 1
ATOM 1200 C CA . LEU A 1 158 ? 25.961 -0.061 -59.951 1.00 78.62 158 LEU A CA 1
ATOM 1201 C C . LEU A 1 158 ? 26.719 -0.756 -58.807 1.00 78.62 158 LEU A C 1
ATOM 1203 O O . LEU A 1 158 ? 26.386 -1.887 -58.451 1.00 78.62 158 LEU A O 1
ATOM 1207 N N . ALA A 1 159 ? 27.752 -0.122 -58.242 1.00 75.81 159 ALA A N 1
ATOM 1208 C CA . ALA A 1 159 ? 28.437 -0.632 -57.063 1.00 75.81 159 ALA A CA 1
ATOM 1209 C C . ALA A 1 159 ? 27.578 -0.402 -55.800 1.00 75.81 159 ALA A C 1
ATOM 1211 O O . ALA A 1 159 ? 26.995 0.674 -55.645 1.00 75.81 159 ALA A O 1
ATOM 1212 N N . PRO A 1 160 ? 27.472 -1.386 -54.887 1.00 73.06 160 PRO A N 1
ATOM 1213 C CA . PRO A 1 160 ? 26.720 -1.211 -53.649 1.00 73.06 160 PRO A CA 1
ATOM 1214 C C . PRO A 1 160 ? 27.319 -0.067 -52.809 1.00 73.06 160 PRO A C 1
ATOM 1216 O O . PRO A 1 160 ? 28.543 0.020 -52.686 1.00 73.06 160 PRO A O 1
ATOM 1219 N N . PRO A 1 161 ? 26.487 0.814 -52.219 1.00 73.69 161 PRO A N 1
ATOM 1220 C CA . PRO A 1 161 ? 26.983 1.918 -51.408 1.00 73.69 161 PRO A CA 1
ATOM 1221 C C . PRO A 1 161 ? 27.662 1.396 -50.138 1.00 73.69 161 PRO A C 1
ATOM 1223 O O . PRO A 1 161 ? 27.158 0.496 -49.467 1.00 73.69 161 PRO A O 1
ATOM 1226 N N . GLY A 1 162 ? 28.797 1.995 -49.781 1.00 79.50 162 GLY A N 1
ATOM 1227 C CA . GLY A 1 162 ? 29.493 1.689 -48.533 1.00 79.50 162 GLY A CA 1
ATOM 1228 C C . GLY A 1 162 ? 28.748 2.203 -47.296 1.00 79.50 162 GLY A C 1
ATOM 1229 O O . GLY A 1 162 ? 27.943 3.134 -47.362 1.00 79.50 162 GLY A O 1
ATOM 1230 N N . LEU A 1 163 ? 29.073 1.641 -46.129 1.00 79.38 163 LEU A N 1
ATOM 1231 C CA . LEU A 1 163 ? 28.460 2.002 -44.843 1.00 79.38 163 LEU A CA 1
ATOM 1232 C C . LEU A 1 163 ? 28.630 3.496 -44.502 1.00 79.38 163 LEU A C 1
ATOM 1234 O O . LEU A 1 163 ? 27.701 4.132 -44.010 1.00 79.38 163 LEU A O 1
ATOM 1238 N N . ALA A 1 164 ? 29.784 4.082 -44.833 1.00 82.00 164 ALA A N 1
ATOM 1239 C CA . ALA A 1 164 ? 30.048 5.507 -44.631 1.00 82.00 164 ALA A CA 1
ATOM 1240 C C . ALA A 1 164 ? 29.134 6.415 -45.474 1.00 82.00 164 ALA A C 1
ATOM 1242 O O . ALA A 1 164 ? 28.732 7.485 -45.014 1.00 82.00 164 ALA A O 1
ATOM 1243 N N . GLU A 1 165 ? 28.781 5.983 -46.686 1.00 83.88 165 GLU A N 1
ATOM 1244 C CA . GLU A 1 165 ? 27.868 6.720 -47.561 1.00 83.88 165 GLU A CA 1
ATOM 1245 C C . GLU A 1 165 ? 26.431 6.627 -47.043 1.00 83.88 165 GLU A C 1
ATOM 1247 O O . GLU A 1 165 ? 25.708 7.621 -47.017 1.00 83.88 165 GLU A O 1
ATOM 1252 N N . LEU A 1 166 ? 26.041 5.455 -46.529 1.00 85.31 166 LEU A N 1
ATOM 1253 C CA . LEU A 1 166 ? 24.743 5.260 -45.888 1.00 85.31 166 LEU A CA 1
ATOM 1254 C C . LEU A 1 166 ? 24.582 6.170 -44.657 1.00 85.31 166 LEU A C 1
ATOM 1256 O O . LEU A 1 166 ? 23.567 6.854 -44.526 1.00 85.31 166 LEU A O 1
ATOM 1260 N N . ILE A 1 167 ? 25.597 6.231 -43.786 1.00 88.50 167 ILE A N 1
ATOM 1261 C CA . ILE A 1 167 ? 25.595 7.120 -42.614 1.00 88.50 167 ILE A CA 1
ATOM 1262 C C . ILE A 1 167 ? 25.492 8.577 -43.054 1.00 88.50 167 ILE A C 1
ATOM 1264 O O . ILE A 1 167 ? 24.642 9.301 -42.546 1.00 88.50 167 ILE A O 1
ATOM 1268 N N . ARG A 1 168 ? 26.313 9.008 -44.018 1.00 89.06 168 ARG A N 1
ATOM 1269 C CA . ARG A 1 168 ? 26.302 10.393 -44.507 1.00 89.06 168 ARG A CA 1
ATOM 1270 C C . ARG A 1 168 ? 24.950 10.776 -45.099 1.00 89.06 168 ARG A C 1
ATOM 1272 O O . ARG A 1 168 ? 24.463 11.874 -44.848 1.00 89.06 168 ARG A O 1
ATOM 1279 N N . ARG A 1 169 ? 24.326 9.862 -45.841 1.00 89.62 169 ARG A N 1
ATOM 1280 C CA . ARG A 1 169 ? 23.014 10.069 -46.456 1.00 89.62 169 ARG A CA 1
ATOM 1281 C C . ARG A 1 169 ? 21.881 10.151 -45.430 1.00 89.62 169 ARG A C 1
ATOM 1283 O O . ARG A 1 169 ? 20.964 10.943 -45.625 1.00 89.62 169 ARG A O 1
ATOM 1290 N N . TYR A 1 170 ? 21.931 9.364 -44.353 1.00 94.31 170 TYR A N 1
ATOM 1291 C CA . TYR A 1 170 ? 20.833 9.241 -43.378 1.00 94.31 170 TYR A CA 1
ATOM 1292 C C . TYR A 1 170 ? 21.143 9.808 -41.986 1.00 94.31 170 TYR A C 1
ATOM 1294 O O . TYR A 1 170 ? 20.428 9.513 -41.025 1.00 94.31 170 TYR A O 1
ATOM 1302 N N . TRP A 1 171 ? 22.173 10.643 -41.848 1.00 92.69 171 TRP A N 1
ATOM 1303 C CA . TRP A 1 171 ? 22.645 11.087 -40.536 1.00 92.69 171 TRP A CA 1
ATOM 1304 C C . TRP A 1 171 ? 21.572 11.828 -39.718 1.00 92.69 171 TRP A C 1
ATOM 1306 O O . TRP A 1 171 ? 21.470 11.604 -38.515 1.00 92.69 171 TRP A O 1
ATOM 1316 N N . TYR A 1 172 ? 20.717 12.638 -40.357 1.00 95.94 172 TYR A N 1
ATOM 1317 C CA . TYR A 1 172 ? 19.615 13.335 -39.681 1.00 95.94 172 TYR A CA 1
ATOM 1318 C C . TYR A 1 172 ? 18.574 12.369 -39.098 1.00 95.94 172 TYR A C 1
ATOM 1320 O O . TYR A 1 172 ? 18.088 12.582 -37.990 1.00 95.94 172 TYR A O 1
ATOM 1328 N N . ALA A 1 173 ? 18.243 11.290 -39.817 1.00 95.75 173 ALA A N 1
ATOM 1329 C CA . ALA A 1 173 ? 17.295 10.283 -39.341 1.00 95.75 173 ALA A CA 1
ATOM 1330 C C . ALA A 1 173 ? 17.879 9.496 -38.160 1.00 95.75 173 ALA A C 1
ATOM 1332 O O . ALA A 1 173 ? 17.199 9.287 -37.156 1.00 95.75 173 ALA A O 1
ATOM 1333 N N . LEU A 1 174 ? 19.162 9.128 -38.248 1.00 95.38 174 LEU A N 1
ATOM 1334 C CA . LEU A 1 174 ? 19.885 8.484 -37.150 1.00 95.38 174 LEU A CA 1
ATOM 1335 C C . LEU A 1 174 ? 19.933 9.384 -35.907 1.00 95.38 174 LEU A C 1
ATOM 1337 O O . LEU A 1 174 ? 19.665 8.914 -34.802 1.00 95.38 174 LEU A O 1
ATOM 1341 N N . ALA A 1 175 ? 20.205 10.680 -36.087 1.00 96.38 175 ALA A N 1
ATOM 1342 C CA . ALA A 1 175 ? 20.201 11.655 -35.002 1.00 96.38 175 ALA A CA 1
ATOM 1343 C C . ALA A 1 175 ? 18.811 11.788 -34.357 1.00 96.38 175 ALA A C 1
ATOM 1345 O O . ALA A 1 175 ? 18.705 11.718 -33.135 1.00 96.38 175 ALA A O 1
ATOM 1346 N N . ALA A 1 176 ? 17.742 11.896 -35.155 1.00 97.12 176 ALA A N 1
ATOM 1347 C CA . ALA A 1 176 ? 16.372 11.990 -34.648 1.00 97.12 176 ALA A CA 1
ATOM 1348 C C . ALA A 1 176 ? 15.966 10.755 -33.823 1.00 97.12 176 ALA A C 1
ATOM 1350 O O . ALA A 1 176 ? 15.414 10.895 -32.729 1.00 97.12 176 ALA A O 1
ATOM 1351 N N . VAL A 1 177 ? 16.294 9.549 -34.303 1.00 97.44 177 VAL A N 1
ATOM 1352 C CA . VAL A 1 177 ? 16.055 8.301 -33.560 1.00 97.44 177 VAL A CA 1
ATOM 1353 C C . VAL A 1 177 ? 16.856 8.284 -32.258 1.00 97.44 177 VAL A C 1
ATOM 1355 O O . VAL A 1 177 ? 16.300 7.974 -31.206 1.00 97.44 177 VAL A O 1
ATOM 1358 N N . ALA A 1 178 ? 18.133 8.672 -32.291 1.00 97.00 178 ALA A N 1
ATOM 1359 C CA . ALA A 1 178 ? 18.966 8.735 -31.093 1.00 97.00 178 ALA A CA 1
ATOM 1360 C C . ALA A 1 178 ? 18.416 9.731 -30.056 1.00 97.00 178 ALA A C 1
ATOM 1362 O O . ALA A 1 178 ? 18.359 9.413 -28.867 1.00 97.00 178 ALA A O 1
ATOM 1363 N N . THR A 1 179 ? 17.955 10.908 -30.491 1.00 97.75 179 THR A N 1
ATOM 1364 C CA . THR A 1 179 ? 17.324 11.901 -29.608 1.00 97.75 179 THR A CA 1
ATOM 1365 C C . THR A 1 179 ? 16.024 11.375 -29.003 1.00 97.75 179 THR A C 1
ATOM 1367 O O . THR A 1 179 ? 15.814 11.529 -27.800 1.00 97.75 179 THR A O 1
ATOM 1370 N N . LEU A 1 180 ? 15.175 10.709 -29.793 1.00 97.88 180 LEU A N 1
ATOM 1371 C CA . LEU A 1 180 ? 13.940 10.102 -29.291 1.00 97.88 180 LEU A CA 1
ATOM 1372 C C . LEU A 1 180 ? 14.234 9.027 -28.236 1.00 97.88 180 LEU A C 1
ATOM 1374 O O . LEU A 1 180 ? 13.628 9.033 -27.165 1.00 97.88 180 LEU A O 1
ATOM 1378 N N . LEU A 1 181 ? 15.199 8.142 -28.499 1.00 98.12 181 LEU A N 1
ATOM 1379 C CA . LEU A 1 181 ? 15.615 7.110 -27.546 1.00 98.12 181 LEU A CA 1
ATOM 1380 C C . LEU A 1 181 ? 16.175 7.720 -26.254 1.00 98.12 181 LEU A C 1
ATOM 1382 O O . LEU A 1 181 ? 15.836 7.261 -25.162 1.00 98.12 181 LEU A O 1
ATOM 1386 N N . ALA A 1 182 ? 16.978 8.782 -26.355 1.00 97.94 182 ALA A N 1
ATOM 1387 C CA . ALA A 1 182 ? 17.491 9.500 -25.192 1.00 97.94 182 ALA A CA 1
ATOM 1388 C C . ALA A 1 182 ? 16.362 10.157 -24.376 1.00 97.94 182 ALA A C 1
ATOM 1390 O O . ALA A 1 182 ? 16.355 10.052 -23.148 1.00 97.94 182 ALA A O 1
ATOM 1391 N N . ALA A 1 183 ? 15.382 10.776 -25.043 1.00 97.75 183 ALA A N 1
ATOM 1392 C CA . ALA A 1 183 ? 14.222 11.386 -24.397 1.00 97.75 183 ALA A CA 1
ATOM 1393 C C . ALA A 1 183 ? 13.351 10.344 -23.677 1.00 97.75 183 ALA A C 1
ATOM 1395 O O . ALA A 1 183 ? 12.961 10.560 -22.528 1.00 97.75 183 ALA A O 1
ATOM 1396 N N . LEU A 1 184 ? 13.105 9.191 -24.306 1.00 97.56 184 LEU A N 1
ATOM 1397 C CA . LEU A 1 184 ? 12.377 8.076 -23.694 1.00 97.56 184 LEU A CA 1
ATOM 1398 C C . LEU A 1 184 ? 13.128 7.508 -22.483 1.00 97.56 184 LEU A C 1
ATOM 1400 O O . LEU A 1 184 ? 12.529 7.309 -21.426 1.00 97.56 184 LEU A O 1
ATOM 1404 N N . ALA A 1 185 ? 14.445 7.316 -22.592 1.00 97.19 185 ALA A N 1
ATOM 1405 C CA . ALA A 1 185 ? 15.267 6.844 -21.479 1.00 97.19 185 ALA A CA 1
ATOM 1406 C C . ALA A 1 185 ? 15.291 7.845 -20.310 1.00 97.19 185 ALA A C 1
ATOM 1408 O O . ALA A 1 185 ? 15.241 7.444 -19.145 1.00 97.19 185 ALA A O 1
ATOM 1409 N N . TRP A 1 186 ? 15.346 9.148 -20.601 1.00 97.56 186 TRP A N 1
ATOM 1410 C CA . TRP A 1 186 ? 15.244 10.197 -19.586 1.00 97.56 186 TRP A CA 1
ATOM 1411 C C . TRP A 1 186 ? 13.869 10.195 -18.911 1.00 97.56 186 TRP A C 1
ATOM 1413 O O . TRP A 1 186 ? 13.789 10.199 -17.682 1.00 97.56 186 TRP A O 1
ATOM 1423 N N . HIS A 1 187 ? 12.794 10.120 -19.698 1.00 96.56 187 HIS A N 1
ATOM 1424 C CA . HIS A 1 187 ? 11.428 10.080 -19.188 1.00 96.56 187 HIS A CA 1
ATOM 1425 C C . HIS A 1 187 ? 11.184 8.857 -18.293 1.00 96.56 187 HIS A C 1
ATOM 1427 O O . HIS A 1 187 ? 10.670 9.009 -17.185 1.00 96.56 187 HIS A O 1
ATOM 1433 N N . SER A 1 188 ? 11.637 7.673 -18.719 1.00 95.25 188 SER A N 1
ATOM 1434 C CA . SER A 1 188 ? 11.557 6.438 -17.929 1.00 95.25 188 SER A CA 1
ATOM 1435 C C . SER A 1 188 ? 12.282 6.582 -16.588 1.00 95.25 188 SER A C 1
ATOM 1437 O O . SER A 1 188 ? 11.692 6.337 -15.538 1.00 95.25 188 SER A O 1
ATOM 1439 N N . ARG A 1 189 ? 13.533 7.071 -16.590 1.00 96.50 189 ARG A N 1
ATOM 1440 C CA . ARG A 1 189 ? 14.297 7.281 -15.345 1.00 96.50 189 ARG A CA 1
ATOM 1441 C C . ARG A 1 189 ? 13.658 8.324 -14.430 1.00 96.50 189 ARG A C 1
ATOM 1443 O O . ARG A 1 189 ? 13.701 8.176 -13.205 1.00 96.50 189 ARG A O 1
ATOM 1450 N N . ARG A 1 190 ? 13.072 9.380 -15.002 1.00 95.81 190 ARG A N 1
ATOM 1451 C CA . ARG A 1 190 ? 12.354 10.413 -14.246 1.00 95.81 190 ARG A CA 1
ATOM 1452 C C . ARG A 1 190 ? 11.140 9.820 -13.536 1.00 95.81 190 ARG A C 1
ATOM 1454 O O . ARG A 1 190 ? 10.996 10.056 -12.339 1.00 95.81 190 ARG A O 1
ATOM 1461 N N . ILE A 1 191 ? 10.301 9.061 -14.248 1.00 94.88 191 ILE A N 1
ATOM 1462 C CA . ILE A 1 191 ? 9.113 8.417 -13.667 1.00 94.88 191 ILE A CA 1
ATOM 1463 C C . ILE A 1 191 ? 9.521 7.528 -12.496 1.00 94.88 191 ILE A C 1
ATOM 1465 O O . ILE A 1 191 ? 9.015 7.725 -11.394 1.00 94.88 191 ILE A O 1
ATOM 1469 N N . ASP A 1 192 ? 10.490 6.634 -12.695 1.00 94.12 192 ASP A N 1
ATOM 1470 C CA . ASP A 1 192 ? 10.930 5.715 -11.642 1.00 94.12 192 ASP A CA 1
ATOM 1471 C C . ASP A 1 192 ? 11.416 6.453 -10.391 1.00 94.12 192 ASP A C 1
ATOM 1473 O O . ASP A 1 192 ? 11.152 6.046 -9.260 1.00 94.12 192 ASP A O 1
ATOM 1477 N N . THR A 1 193 ? 12.133 7.560 -10.581 1.00 94.81 193 THR A N 1
ATOM 1478 C CA . THR A 1 193 ? 12.669 8.355 -9.472 1.00 94.81 193 THR A CA 1
ATOM 1479 C C . THR A 1 193 ? 11.555 9.059 -8.702 1.00 94.81 193 THR A C 1
ATOM 1481 O O . THR A 1 193 ? 11.527 8.993 -7.474 1.00 94.81 193 THR A O 1
ATOM 1484 N N . VAL A 1 194 ? 10.602 9.672 -9.410 1.00 94.75 194 VAL A N 1
ATOM 1485 C CA . VAL A 1 194 ? 9.444 10.336 -8.791 1.00 94.75 194 VAL A CA 1
ATOM 1486 C C . VAL A 1 194 ? 8.565 9.327 -8.050 1.00 94.75 194 VAL A C 1
ATOM 1488 O O . VAL A 1 194 ? 8.171 9.588 -6.914 1.00 94.75 194 VAL A O 1
ATOM 1491 N N . VAL A 1 195 ? 8.299 8.161 -8.646 1.00 95.31 195 VAL A N 1
ATOM 1492 C CA . VAL A 1 195 ? 7.513 7.093 -8.011 1.00 95.31 195 VAL A CA 1
ATOM 1493 C C . VAL A 1 195 ? 8.198 6.602 -6.738 1.00 95.31 195 VAL A C 1
ATOM 1495 O O . VAL A 1 195 ? 7.537 6.492 -5.704 1.00 95.31 195 VAL A O 1
ATOM 1498 N N . ARG A 1 196 ? 9.517 6.363 -6.764 1.00 94.00 196 ARG A N 1
ATOM 1499 C CA . ARG A 1 196 ? 10.269 5.936 -5.571 1.00 94.00 196 ARG A CA 1
ATOM 1500 C C . ARG A 1 196 ? 10.194 6.958 -4.436 1.00 94.00 196 ARG A C 1
ATOM 1502 O O . ARG A 1 196 ? 9.911 6.562 -3.309 1.00 94.00 196 ARG A O 1
ATOM 1509 N N . LEU A 1 197 ? 10.384 8.245 -4.737 1.00 93.38 197 LEU A N 1
ATOM 1510 C CA . LEU A 1 197 ? 10.297 9.328 -3.748 1.00 93.38 197 LEU A CA 1
ATOM 1511 C C . LEU A 1 197 ? 8.902 9.404 -3.113 1.00 93.38 197 LEU A C 1
ATOM 1513 O O . LEU A 1 197 ? 8.776 9.310 -1.896 1.00 93.38 197 LEU A O 1
ATOM 1517 N N . ARG A 1 198 ? 7.844 9.475 -3.933 1.00 93.00 198 ARG A N 1
ATOM 1518 C CA . ARG A 1 198 ? 6.460 9.573 -3.434 1.00 93.00 198 ARG A CA 1
ATOM 1519 C C . ARG A 1 198 ? 6.014 8.338 -2.659 1.00 93.00 198 ARG A C 1
ATOM 1521 O O . ARG A 1 198 ? 5.281 8.457 -1.684 1.00 93.00 198 ARG A O 1
ATOM 1528 N N . THR A 1 199 ? 6.466 7.154 -3.068 1.00 93.88 199 THR A N 1
ATOM 1529 C CA . THR A 1 199 ? 6.150 5.911 -2.351 1.00 93.88 199 THR A CA 1
ATOM 1530 C C . THR A 1 199 ? 6.828 5.872 -0.981 1.00 93.88 199 THR A C 1
ATOM 1532 O O . THR A 1 199 ? 6.227 5.383 -0.027 1.00 93.88 199 THR A O 1
ATOM 1535 N N . ALA A 1 200 ? 8.059 6.382 -0.864 1.00 94.25 200 ALA A N 1
ATOM 1536 C CA . ALA A 1 200 ? 8.755 6.479 0.417 1.00 94.25 200 ALA A CA 1
ATOM 1537 C C . ALA A 1 200 ? 8.054 7.468 1.365 1.00 94.25 200 ALA A C 1
ATOM 1539 O O . ALA A 1 200 ? 7.721 7.079 2.482 1.00 94.25 200 ALA A O 1
ATOM 1540 N N . GLU A 1 201 ? 7.729 8.675 0.886 1.00 94.62 201 GLU A N 1
ATOM 1541 C CA . GLU A 1 201 ? 6.983 9.689 1.655 1.00 94.62 201 GLU A CA 1
ATOM 1542 C C . GLU A 1 201 ? 5.635 9.150 2.157 1.00 94.62 201 GLU A C 1
ATOM 1544 O O . GLU A 1 201 ? 5.286 9.307 3.326 1.00 94.62 201 GLU A O 1
ATOM 1549 N N . LEU A 1 202 ? 4.877 8.469 1.287 1.00 93.56 202 LEU A N 1
ATOM 1550 C CA . LEU A 1 202 ? 3.578 7.910 1.658 1.00 93.56 202 LEU A CA 1
ATOM 1551 C C . LEU A 1 202 ? 3.709 6.810 2.719 1.00 93.56 202 LEU A C 1
ATOM 1553 O O . LEU A 1 202 ? 2.904 6.755 3.646 1.00 93.56 202 LEU A O 1
ATOM 1557 N N . ARG A 1 203 ? 4.712 5.933 2.597 1.00 94.25 203 ARG A N 1
ATOM 1558 C CA . ARG A 1 203 ? 4.960 4.871 3.584 1.00 94.25 203 ARG A CA 1
ATOM 1559 C C . ARG A 1 203 ? 5.348 5.439 4.942 1.00 94.25 203 ARG A C 1
ATOM 1561 O O . ARG A 1 203 ? 4.859 4.942 5.950 1.00 94.25 203 ARG A O 1
ATOM 1568 N N . GLU A 1 204 ? 6.183 6.470 4.966 1.00 95.50 204 GLU A N 1
ATOM 1569 C CA . GLU A 1 204 ? 6.575 7.146 6.203 1.00 95.50 204 GLU A CA 1
ATOM 1570 C C . GLU A 1 204 ? 5.374 7.833 6.867 1.00 95.50 204 GLU A C 1
ATOM 1572 O O . GLU A 1 204 ? 5.136 7.639 8.059 1.00 95.50 204 GLU A O 1
ATOM 1577 N N . ALA A 1 205 ? 4.546 8.541 6.090 1.00 93.69 205 ALA A N 1
ATOM 1578 C CA . ALA A 1 205 ? 3.328 9.175 6.594 1.00 93.69 205 ALA A CA 1
ATOM 1579 C C . ALA A 1 205 ? 2.313 8.157 7.147 1.00 93.69 205 ALA A C 1
ATOM 1581 O O . ALA A 1 205 ? 1.694 8.402 8.185 1.00 93.69 205 ALA A O 1
ATOM 1582 N N . LEU A 1 206 ? 2.149 7.008 6.481 1.00 94.31 206 LEU A N 1
ATOM 1583 C CA . LEU A 1 206 ? 1.292 5.922 6.965 1.00 94.31 206 LEU A CA 1
ATOM 1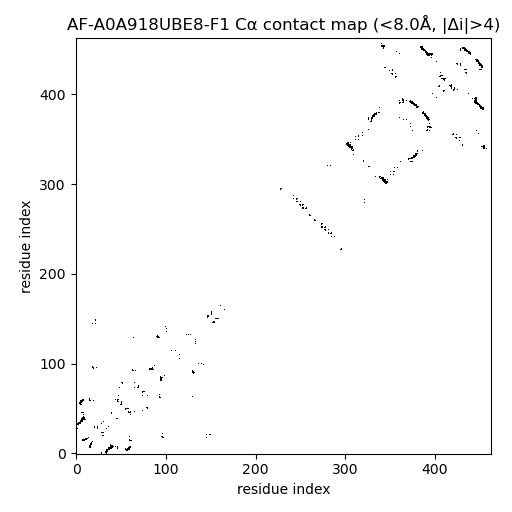584 C C . LEU A 1 206 ? 1.843 5.304 8.254 1.00 94.31 206 LEU A C 1
ATOM 1586 O O . LEU A 1 206 ? 1.100 5.184 9.222 1.00 94.31 206 LEU A O 1
ATOM 1590 N N . ALA A 1 207 ? 3.141 4.997 8.308 1.00 95.19 207 ALA A N 1
ATOM 1591 C CA . ALA A 1 207 ? 3.767 4.449 9.509 1.00 95.19 207 ALA A CA 1
ATOM 1592 C C . ALA A 1 207 ? 3.659 5.411 10.705 1.00 95.19 207 ALA A C 1
ATOM 1594 O O . ALA A 1 207 ? 3.322 4.989 11.811 1.00 95.19 207 ALA A O 1
ATOM 1595 N N . ALA A 1 208 ? 3.881 6.712 10.484 1.00 94.31 208 ALA A N 1
ATOM 1596 C CA . ALA A 1 208 ? 3.712 7.737 11.512 1.00 94.31 208 ALA A CA 1
ATOM 1597 C C . ALA A 1 208 ? 2.256 7.827 11.999 1.00 94.31 208 ALA A C 1
ATOM 1599 O O . ALA A 1 208 ? 2.011 7.929 13.203 1.00 94.31 208 ALA A O 1
ATOM 1600 N N . ARG A 1 209 ? 1.281 7.743 11.082 1.00 93.12 209 ARG A N 1
ATOM 1601 C CA . ARG A 1 209 ? -0.146 7.717 11.428 1.00 93.12 209 ARG A CA 1
ATOM 1602 C C . ARG A 1 209 ? -0.506 6.481 12.251 1.00 93.12 209 ARG A C 1
ATOM 1604 O O . ARG A 1 209 ? -1.201 6.623 13.255 1.00 93.12 209 ARG A O 1
ATOM 1611 N N . ASP A 1 210 ? -0.050 5.302 11.845 1.00 92.31 210 ASP A N 1
ATOM 1612 C CA . ASP A 1 210 ? -0.354 4.043 12.531 1.00 92.31 210 ASP A CA 1
ATOM 1613 C C . ASP A 1 210 ? 0.246 4.026 13.944 1.00 92.31 210 ASP A C 1
ATOM 1615 O O . ASP A 1 210 ? -0.435 3.653 14.902 1.00 92.31 210 ASP A O 1
ATOM 1619 N N . LEU A 1 211 ? 1.482 4.518 14.101 1.00 94.94 211 LEU A N 1
ATOM 1620 C CA . LEU A 1 211 ? 2.119 4.709 15.408 1.00 94.94 211 LEU A CA 1
ATOM 1621 C C . LEU A 1 211 ? 1.326 5.683 16.287 1.00 94.94 211 LEU A C 1
ATOM 1623 O O . LEU A 1 211 ? 1.021 5.354 17.432 1.00 94.94 211 LEU A O 1
ATOM 1627 N N . ALA A 1 212 ? 0.931 6.841 15.748 1.00 92.25 212 ALA A N 1
ATOM 1628 C CA . ALA A 1 212 ? 0.133 7.821 16.483 1.00 92.25 212 ALA A CA 1
ATOM 1629 C C . ALA A 1 212 ? -1.237 7.257 16.902 1.00 92.25 212 ALA A C 1
ATOM 1631 O O . AL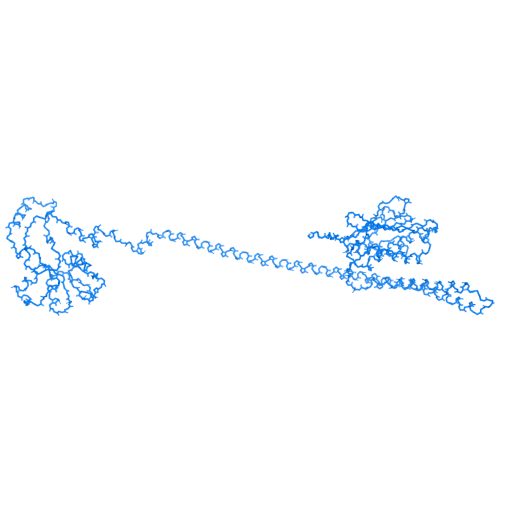A A 1 212 ? -1.694 7.504 18.018 1.00 92.25 212 ALA A O 1
ATOM 1632 N N . GLN A 1 213 ? -1.888 6.463 16.044 1.00 88.69 213 GLN A N 1
ATOM 1633 C CA . GLN A 1 213 ? -3.149 5.792 16.374 1.00 88.69 213 GLN A CA 1
ATOM 1634 C C . GLN A 1 213 ? -2.971 4.719 17.452 1.00 88.69 213 GLN A C 1
ATOM 1636 O O . GLN A 1 213 ? -3.803 4.622 18.356 1.00 88.69 213 GLN A O 1
ATOM 1641 N N . ALA A 1 214 ? -1.905 3.920 17.379 1.00 90.69 214 ALA A N 1
ATOM 1642 C CA . ALA A 1 214 ? -1.597 2.917 18.393 1.00 90.69 214 ALA A CA 1
ATOM 1643 C C . ALA A 1 214 ? -1.290 3.568 19.751 1.00 90.69 214 ALA A C 1
ATOM 1645 O O . ALA A 1 214 ? -1.795 3.119 20.781 1.00 90.69 214 ALA A O 1
ATOM 1646 N N . GLU A 1 215 ? -0.523 4.659 19.756 1.00 90.00 215 GLU A N 1
ATOM 1647 C CA . GLU A 1 215 ? -0.210 5.410 20.969 1.00 90.00 215 GLU A CA 1
ATOM 1648 C C . GLU A 1 215 ? -1.456 6.085 21.558 1.00 90.00 215 GLU A C 1
ATOM 1650 O O . GLU A 1 215 ? -1.678 6.004 22.765 1.00 90.00 215 GLU A O 1
ATOM 1655 N N . ALA A 1 216 ? -2.318 6.673 20.722 1.00 86.44 216 ALA A N 1
ATOM 1656 C CA . ALA A 1 216 ? -3.589 7.245 21.164 1.00 86.44 216 ALA A CA 1
ATOM 1657 C C . ALA A 1 216 ? -4.504 6.191 21.808 1.00 86.44 216 ALA A C 1
ATOM 1659 O O . ALA A 1 216 ? -5.050 6.438 22.882 1.00 86.44 216 ALA A O 1
ATOM 1660 N N . ARG A 1 217 ? -4.627 4.997 21.204 1.00 82.31 217 ARG A N 1
ATOM 1661 C CA . ARG A 1 217 ? -5.384 3.873 21.789 1.00 82.31 217 ARG A CA 1
ATOM 1662 C C . ARG A 1 217 ? -4.812 3.452 23.138 1.00 82.31 217 ARG A C 1
ATOM 1664 O O . ARG A 1 217 ? -5.561 3.317 24.097 1.00 82.31 217 ARG A O 1
ATOM 1671 N N . ARG A 1 218 ? -3.488 3.316 23.233 1.00 82.50 218 ARG A N 1
ATOM 1672 C CA . ARG A 1 218 ? -2.821 2.955 24.488 1.00 82.50 218 ARG A CA 1
ATOM 1673 C C . ARG A 1 218 ? -3.055 3.999 25.583 1.00 82.50 218 ARG A C 1
ATOM 1675 O O . ARG A 1 218 ? -3.368 3.626 26.707 1.00 82.50 218 ARG A O 1
ATOM 1682 N N . ARG A 1 219 ? -2.937 5.293 25.261 1.00 78.50 219 ARG A N 1
ATOM 1683 C CA . ARG A 1 219 ? -3.227 6.379 26.212 1.00 78.50 219 ARG A CA 1
ATOM 1684 C C . ARG A 1 219 ? -4.691 6.363 26.651 1.00 78.50 219 ARG A C 1
ATOM 1686 O O . ARG A 1 219 ? -4.955 6.581 27.826 1.00 78.50 219 ARG A O 1
ATOM 1693 N N . GLN A 1 220 ? -5.626 6.071 25.744 1.00 76.06 220 GLN A N 1
ATOM 1694 C CA . GLN A 1 220 ? -7.041 5.931 26.095 1.00 76.06 220 GLN A CA 1
ATOM 1695 C C . GLN A 1 220 ? -7.269 4.763 27.063 1.00 76.06 220 GLN A C 1
ATOM 1697 O O . GLN A 1 220 ? -7.930 4.949 28.078 1.00 76.06 220 GLN A O 1
ATOM 1702 N N . ASP A 1 221 ? -6.673 3.596 26.808 1.00 75.00 221 ASP A N 1
ATOM 1703 C CA . ASP A 1 221 ? -6.770 2.440 27.710 1.00 75.00 221 ASP A CA 1
ATOM 1704 C C . ASP A 1 221 ? -6.160 2.740 29.094 1.00 75.00 221 ASP A C 1
ATOM 1706 O O . ASP A 1 221 ? -6.692 2.319 30.126 1.00 75.00 221 ASP A O 1
ATOM 1710 N N . GLU A 1 222 ? -5.048 3.483 29.133 1.00 74.12 222 GLU A N 1
ATOM 1711 C CA . GLU A 1 222 ? -4.409 3.939 30.373 1.00 74.12 222 GLU A CA 1
ATOM 1712 C C . GLU A 1 222 ? -5.296 4.936 31.139 1.00 74.12 222 GLU A C 1
ATOM 1714 O O . GLU A 1 222 ? -5.449 4.793 32.354 1.00 74.12 222 GLU A O 1
ATOM 1719 N N . LEU A 1 223 ? -5.930 5.891 30.448 1.00 73.06 223 LEU A N 1
ATOM 1720 C CA . LEU A 1 223 ? -6.887 6.832 31.041 1.00 73.06 223 LEU A CA 1
ATOM 1721 C C . LEU A 1 223 ? -8.138 6.121 31.561 1.00 73.06 223 LEU A C 1
ATOM 1723 O O . LEU A 1 223 ? -8.545 6.375 32.692 1.00 73.06 223 LEU A O 1
ATOM 1727 N N . ASP A 1 224 ? -8.711 5.194 30.795 1.00 71.06 224 ASP A N 1
ATOM 1728 C CA . ASP A 1 224 ? -9.856 4.383 31.218 1.00 71.06 224 ASP A CA 1
ATOM 1729 C C . ASP A 1 224 ? -9.514 3.561 32.469 1.00 71.06 224 ASP A C 1
ATOM 1731 O O . ASP A 1 224 ? -10.330 3.421 33.384 1.00 71.06 224 ASP A O 1
ATOM 1735 N N . HIS A 1 225 ? -8.299 3.010 32.535 1.00 70.44 225 HIS A N 1
ATOM 1736 C CA . HIS A 1 225 ? -7.837 2.265 33.701 1.00 70.44 225 HIS A CA 1
ATOM 1737 C C . HIS A 1 225 ? -7.612 3.172 34.916 1.00 70.44 225 HIS A C 1
ATOM 1739 O O . HIS A 1 225 ? -8.055 2.836 36.015 1.00 70.44 225 HIS A O 1
ATOM 1745 N N . ALA A 1 226 ? -6.970 4.326 34.723 1.00 64.38 226 ALA A N 1
ATOM 1746 C CA . ALA A 1 226 ? -6.764 5.317 35.772 1.00 64.38 226 ALA A CA 1
ATOM 1747 C C . ALA A 1 226 ? -8.098 5.868 36.293 1.00 64.38 226 ALA A C 1
ATOM 1749 O O . ALA A 1 226 ? -8.263 5.998 37.502 1.00 64.38 226 ALA A O 1
ATOM 1750 N N . ALA A 1 227 ? -9.076 6.099 35.414 1.00 63.22 227 ALA A N 1
ATOM 1751 C CA . ALA A 1 227 ? -10.429 6.488 35.790 1.00 63.22 227 ALA A CA 1
ATOM 1752 C C . ALA A 1 227 ? -11.098 5.407 36.654 1.00 63.22 227 ALA A C 1
ATOM 1754 O O . ALA A 1 227 ? -11.620 5.719 37.722 1.00 63.22 227 ALA A O 1
ATOM 1755 N N . ARG A 1 228 ? -11.012 4.122 36.268 1.00 64.25 228 ARG A N 1
ATOM 1756 C CA . ARG A 1 228 ? -11.529 3.002 37.085 1.00 64.25 228 ARG A CA 1
ATOM 1757 C C . ARG A 1 228 ? -10.853 2.904 38.455 1.00 64.25 228 ARG A C 1
ATOM 1759 O O . ARG A 1 228 ? -11.529 2.623 39.441 1.00 64.25 228 ARG A O 1
ATOM 1766 N N . LEU A 1 229 ? -9.540 3.130 38.527 1.00 61.66 229 LEU A N 1
ATOM 1767 C CA . LEU A 1 229 ? -8.787 3.122 39.786 1.00 61.66 229 LEU A CA 1
ATOM 1768 C C . LEU A 1 229 ? -9.096 4.341 40.661 1.00 61.66 229 LEU A C 1
ATOM 1770 O O . LEU A 1 229 ? -9.226 4.186 41.871 1.00 61.66 229 LEU A O 1
ATOM 1774 N N . GLY A 1 230 ? -9.246 5.527 40.067 1.00 52.88 230 GLY A N 1
ATOM 1775 C CA . GLY A 1 230 ? -9.644 6.751 40.764 1.00 52.88 230 GLY A CA 1
ATOM 1776 C C . GLY A 1 230 ? -11.030 6.612 41.385 1.00 52.88 230 GLY A C 1
ATOM 1777 O O . GLY A 1 230 ? -11.196 6.880 42.571 1.00 52.88 230 GLY A O 1
ATOM 1778 N N . ILE A 1 231 ? -11.975 6.051 40.621 1.00 60.12 231 ILE A N 1
ATOM 1779 C CA . ILE A 1 231 ? -13.288 5.634 41.121 1.00 60.12 231 ILE A CA 1
ATOM 1780 C C . ILE A 1 231 ? -13.105 4.675 42.300 1.00 60.12 231 ILE A C 1
ATOM 1782 O O . ILE A 1 231 ? -13.603 4.935 43.384 1.00 60.12 231 ILE A O 1
ATOM 1786 N N . LEU A 1 232 ? -12.341 3.591 42.149 1.00 60.41 232 LEU A N 1
ATOM 1787 C CA . LEU A 1 232 ? -12.148 2.630 43.239 1.00 60.41 232 LEU A CA 1
ATOM 1788 C C . LEU A 1 232 ? -11.548 3.274 44.508 1.00 60.41 232 LEU A C 1
ATOM 1790 O O . LEU A 1 232 ? -11.937 2.913 45.619 1.00 60.41 232 LEU A O 1
ATOM 1794 N N . GLY A 1 233 ? -10.640 4.240 44.352 1.00 54.12 233 GLY A N 1
ATOM 1795 C CA . GLY A 1 233 ? -10.047 5.006 45.450 1.00 54.12 233 GLY A CA 1
ATOM 1796 C C . GLY A 1 233 ? -11.062 5.887 46.180 1.00 54.12 233 GLY A C 1
ATOM 1797 O O . GLY A 1 233 ? -11.133 5.850 47.406 1.00 54.12 233 GLY A O 1
ATOM 1798 N N . GLU A 1 234 ? -11.900 6.614 45.445 1.00 53.34 234 GLU A N 1
ATOM 1799 C CA . GLU A 1 234 ? -12.947 7.475 46.013 1.00 53.34 234 GLU A CA 1
ATOM 1800 C C . GLU A 1 234 ? -14.087 6.654 46.644 1.00 53.34 234 GLU A C 1
ATOM 1802 O O . GLU A 1 234 ? -14.643 7.014 47.683 1.00 53.34 234 GLU A O 1
ATOM 1807 N N . LEU A 1 235 ? -14.363 5.472 46.083 1.00 56.38 235 LEU A N 1
ATOM 1808 C CA . LEU A 1 235 ? -15.354 4.523 46.589 1.00 56.38 235 LEU A CA 1
ATOM 1809 C C . LEU A 1 235 ? -14.857 3.645 47.725 1.00 56.38 235 LEU A C 1
ATOM 1811 O O . LEU A 1 235 ? -15.667 2.941 48.318 1.00 56.38 235 LEU A O 1
ATOM 1815 N N . SER A 1 236 ? -13.567 3.657 48.055 1.00 55.31 236 SER A N 1
ATOM 1816 C CA . SER A 1 236 ? -13.014 2.773 49.087 1.00 55.31 236 SER A CA 1
ATOM 1817 C C . SER A 1 236 ? -13.687 2.988 50.449 1.00 55.31 236 SER A C 1
ATOM 1819 O O . SER A 1 236 ? -13.983 2.018 51.146 1.00 55.31 236 SER A O 1
ATOM 1821 N N . THR A 1 237 ? -14.019 4.235 50.797 1.00 53.72 237 THR A N 1
ATOM 1822 C CA . THR A 1 237 ? -14.713 4.575 52.052 1.00 53.72 237 THR A CA 1
ATOM 1823 C C . THR A 1 237 ? -16.177 4.122 52.048 1.00 53.72 237 THR A C 1
ATOM 1825 O O . THR A 1 237 ? -16.654 3.568 53.042 1.00 53.72 237 THR A O 1
ATOM 1828 N N . THR A 1 238 ? -16.882 4.295 50.925 1.00 54.84 238 THR A N 1
ATOM 1829 C CA . THR A 1 238 ? -18.275 3.848 50.745 1.00 54.84 238 THR A CA 1
ATOM 1830 C C . THR A 1 238 ? -18.369 2.325 50.680 1.00 54.84 238 THR A C 1
ATOM 1832 O O . THR A 1 238 ? -19.232 1.740 51.320 1.00 54.84 238 THR A O 1
ATOM 1835 N N . LEU A 1 239 ? -17.441 1.660 49.989 1.00 62.19 239 LEU A N 1
ATOM 1836 C CA . LEU A 1 239 ? -17.327 0.201 49.932 1.00 62.19 239 LEU A CA 1
ATOM 1837 C C . LEU A 1 239 ? -17.017 -0.395 51.301 1.00 62.19 239 LEU A C 1
ATOM 1839 O O . LEU A 1 239 ? -17.592 -1.418 51.661 1.00 62.19 239 LEU A O 1
ATOM 1843 N N . ALA A 1 240 ? -16.145 0.248 52.080 1.00 62.56 240 ALA A N 1
ATOM 1844 C CA . ALA A 1 240 ? -15.900 -0.156 53.457 1.00 62.56 240 ALA A CA 1
ATOM 1845 C C . ALA A 1 240 ? -17.180 -0.055 54.305 1.00 62.56 240 ALA A C 1
ATOM 1847 O O . ALA A 1 240 ? -17.461 -0.973 55.072 1.00 62.56 240 ALA A O 1
ATOM 1848 N N . HIS A 1 241 ? -17.986 0.998 54.131 1.00 57.81 241 HIS A N 1
ATOM 1849 C CA . HIS A 1 241 ? -19.288 1.142 54.799 1.00 57.81 241 HIS A CA 1
ATOM 1850 C C . HIS A 1 241 ? -20.319 0.095 54.341 1.00 57.81 241 HIS A C 1
ATOM 1852 O O . HIS A 1 241 ? -20.944 -0.563 55.174 1.00 57.81 241 HIS A O 1
ATOM 1858 N N . GLU A 1 242 ? -20.461 -0.108 53.033 1.00 66.38 242 GLU A N 1
ATOM 1859 C CA . GLU A 1 242 ? -21.394 -1.071 52.433 1.00 66.38 242 GLU A CA 1
ATOM 1860 C C . GLU A 1 242 ? -21.024 -2.527 52.739 1.00 66.38 242 GLU A C 1
ATOM 1862 O O . GLU A 1 242 ? -21.910 -3.370 52.823 1.00 66.38 242 GLU A O 1
ATOM 1867 N N . LEU A 1 243 ? -19.738 -2.841 52.950 1.00 74.19 243 LEU A N 1
ATOM 1868 C CA . LEU A 1 243 ? -19.294 -4.147 53.452 1.00 74.19 243 LEU A CA 1
ATOM 1869 C C . LEU A 1 243 ? -19.445 -4.267 54.971 1.00 74.19 243 LEU A C 1
ATOM 1871 O O . LEU A 1 243 ? -19.786 -5.343 55.466 1.00 74.19 243 LEU A O 1
ATOM 1875 N N . ALA A 1 244 ? -19.227 -3.185 55.721 1.00 69.00 244 ALA A N 1
ATOM 1876 C CA . ALA A 1 244 ? -19.416 -3.190 57.167 1.00 69.00 244 ALA A CA 1
ATOM 1877 C C . ALA A 1 244 ? -20.877 -3.488 57.538 1.00 69.00 244 ALA A C 1
ATOM 1879 O O . ALA A 1 244 ? -21.127 -4.281 58.442 1.00 69.00 244 ALA A O 1
ATOM 1880 N N . GLN A 1 245 ? -21.847 -2.942 56.804 1.00 72.25 245 GLN A N 1
ATOM 1881 C CA . GLN A 1 245 ? -23.275 -3.094 57.094 1.00 72.25 245 GLN A CA 1
ATOM 1882 C C . GLN A 1 245 ? -23.798 -4.557 57.118 1.00 72.25 245 GLN A C 1
ATOM 1884 O O . GLN A 1 245 ? -24.409 -4.955 58.123 1.00 72.25 245 GLN A O 1
ATOM 1889 N N . PRO A 1 246 ? -23.581 -5.404 56.087 1.00 73.19 246 PRO A N 1
ATOM 1890 C CA . PRO A 1 246 ? -23.971 -6.811 56.129 1.00 73.19 246 PRO A CA 1
ATOM 1891 C C . PRO A 1 246 ? -23.170 -7.586 57.179 1.00 73.19 246 PRO A C 1
ATOM 1893 O O . PRO A 1 246 ? -23.751 -8.409 57.881 1.00 73.19 246 PRO A O 1
ATOM 1896 N N . LEU A 1 247 ? -21.880 -7.289 57.373 1.00 78.31 247 LEU A N 1
ATOM 1897 C CA . LEU A 1 247 ? -21.056 -7.949 58.396 1.00 78.31 247 LEU A CA 1
ATOM 1898 C C . LEU A 1 247 ? -21.544 -7.649 59.824 1.00 78.31 247 LEU A C 1
ATOM 1900 O O . LEU A 1 247 ? -21.634 -8.557 60.659 1.00 78.31 247 LEU A O 1
ATOM 1904 N N . THR A 1 248 ? -21.934 -6.406 60.108 1.00 78.25 248 THR A N 1
ATOM 1905 C CA . THR A 1 248 ? -22.559 -6.022 61.382 1.00 78.25 248 THR A CA 1
ATOM 1906 C C . THR A 1 248 ? -23.903 -6.723 61.567 1.00 78.25 248 THR A C 1
ATOM 1908 O O . THR A 1 248 ? -24.189 -7.231 62.652 1.00 78.25 248 THR A O 1
ATOM 1911 N N . SER A 1 249 ? -24.710 -6.822 60.508 1.00 79.44 249 SER A N 1
ATOM 1912 C CA . SER A 1 249 ? -26.004 -7.514 60.552 1.00 79.44 249 SER A CA 1
ATOM 1913 C C . SER A 1 249 ? -25.846 -9.013 60.822 1.00 79.44 249 SER A C 1
ATOM 1915 O O . SER A 1 249 ? -26.520 -9.547 61.703 1.00 79.44 249 SER A O 1
ATOM 1917 N N . ILE A 1 250 ? -24.900 -9.680 60.150 1.00 85.25 250 ILE A N 1
ATOM 1918 C CA . ILE A 1 250 ? -24.525 -11.081 60.411 1.00 85.25 250 ILE A CA 1
ATOM 1919 C C . ILE A 1 250 ? -24.145 -11.264 61.879 1.00 85.25 250 ILE A C 1
ATOM 1921 O O . ILE A 1 250 ? -24.669 -12.154 62.548 1.00 85.25 250 ILE A O 1
ATOM 1925 N N . THR A 1 251 ? -23.279 -10.390 62.393 1.00 83.00 251 THR A N 1
ATOM 1926 C CA . THR A 1 251 ? -22.816 -10.439 63.786 1.00 83.00 251 THR A CA 1
ATOM 1927 C C . THR A 1 251 ? -23.983 -10.277 64.765 1.00 83.00 251 THR A C 1
ATOM 1929 O O . THR A 1 251 ? -24.078 -11.007 65.753 1.00 83.00 251 THR A O 1
ATOM 1932 N N . ASN A 1 252 ? -24.928 -9.379 64.478 1.00 82.94 252 ASN A N 1
ATOM 1933 C CA . ASN A 1 252 ? -26.117 -9.166 65.305 1.00 82.94 252 ASN A CA 1
ATOM 1934 C C . ASN A 1 252 ? -27.061 -10.375 65.318 1.00 82.94 252 ASN A C 1
ATOM 1936 O O . ASN A 1 252 ? -27.496 -10.790 66.399 1.00 82.94 252 ASN A O 1
ATOM 1940 N N . TYR A 1 253 ? -27.348 -10.969 64.157 1.00 85.94 253 TYR A N 1
ATOM 1941 C CA . TYR A 1 253 ? -28.171 -12.178 64.070 1.00 85.94 253 TYR A CA 1
ATOM 1942 C C . TYR A 1 253 ? -27.488 -13.382 64.733 1.00 85.94 253 TYR A C 1
ATOM 1944 O O . TYR A 1 253 ? -28.142 -14.117 65.474 1.00 85.94 253 TYR A O 1
ATOM 1952 N N . ALA A 1 254 ? -26.171 -13.541 64.564 1.00 84.88 254 ALA A N 1
ATOM 1953 C CA . ALA A 1 254 ? -25.391 -14.596 65.213 1.00 84.88 254 ALA A CA 1
ATOM 1954 C C . ALA A 1 254 ? -25.385 -14.449 66.745 1.00 84.88 254 ALA A C 1
ATOM 1956 O O . ALA A 1 254 ? -25.619 -15.413 67.472 1.00 84.88 254 ALA A O 1
ATOM 1957 N N . ASN A 1 255 ? -25.224 -13.227 67.256 1.00 83.69 255 ASN A N 1
ATOM 1958 C CA . ASN A 1 255 ? -25.346 -12.949 68.688 1.00 83.69 255 ASN A CA 1
ATOM 1959 C C . ASN A 1 255 ? -26.771 -13.214 69.210 1.00 83.69 255 ASN A C 1
ATOM 1961 O O . ASN A 1 255 ? -26.949 -13.677 70.338 1.00 83.69 255 ASN A O 1
ATOM 1965 N N . GLY A 1 256 ? -27.795 -12.938 68.396 1.00 81.94 256 GLY A N 1
ATOM 1966 C CA . GLY A 1 256 ? -29.188 -13.287 68.687 1.00 81.94 256 GLY A CA 1
ATOM 1967 C C . GLY A 1 256 ? -29.413 -14.797 68.796 1.00 81.94 256 GLY A C 1
ATOM 1968 O O . GLY A 1 256 ? -30.062 -15.242 69.745 1.00 81.94 256 GLY A O 1
ATOM 1969 N N . LEU A 1 257 ? -28.823 -15.579 67.884 1.00 85.44 257 LEU A N 1
ATOM 1970 C CA . LEU A 1 257 ? -28.812 -17.046 67.936 1.00 85.44 257 LEU A CA 1
ATOM 1971 C C . LEU A 1 257 ? -28.177 -17.554 69.233 1.00 85.44 257 LEU A C 1
ATOM 1973 O O . LEU A 1 257 ? -28.805 -18.322 69.961 1.00 85.44 257 LEU A O 1
ATOM 1977 N N . MET A 1 258 ? -26.975 -17.072 69.562 1.00 80.56 258 MET A N 1
ATOM 1978 C CA . MET A 1 258 ? -26.241 -17.486 70.765 1.00 80.56 258 MET A CA 1
ATOM 1979 C C . MET A 1 258 ? -27.012 -17.193 72.059 1.00 80.56 258 MET A C 1
ATOM 1981 O O . MET A 1 258 ? -27.040 -18.026 72.963 1.00 80.56 258 MET A O 1
ATOM 1985 N N . ARG A 1 259 ? -27.694 -16.042 72.149 1.00 79.56 259 ARG A N 1
ATOM 1986 C CA . ARG A 1 259 ? -28.526 -15.701 73.317 1.00 79.56 259 ARG A CA 1
ATOM 1987 C C . ARG A 1 259 ? -29.779 -16.570 73.441 1.00 79.56 259 ARG A C 1
ATOM 1989 O O . ARG A 1 259 ? -30.175 -16.888 74.560 1.00 79.56 259 ARG A O 1
ATOM 1996 N N . ASN A 1 260 ? -30.407 -16.939 72.324 1.00 73.56 260 ASN A N 1
ATOM 1997 C CA . ASN A 1 260 ? -31.611 -17.776 72.332 1.00 73.56 260 ASN A CA 1
ATOM 1998 C C . ASN A 1 260 ? -31.307 -19.255 72.599 1.00 73.56 260 ASN A C 1
ATOM 2000 O O . ASN A 1 260 ? -32.116 -19.922 73.235 1.00 73.56 260 ASN A O 1
ATOM 2004 N N . LEU A 1 261 ? -30.131 -19.756 72.205 1.00 75.62 261 LEU A N 1
ATOM 2005 C CA . LEU A 1 261 ? -29.692 -21.118 72.537 1.00 75.62 261 LEU A CA 1
ATOM 2006 C C . LEU A 1 261 ? -29.568 -21.350 74.057 1.00 75.62 261 LEU A C 1
ATOM 2008 O O . LEU A 1 261 ? -29.769 -22.468 74.523 1.00 75.62 261 LEU A O 1
ATOM 2012 N N . GLY A 1 262 ? -29.303 -20.298 74.841 1.00 69.81 262 GLY A N 1
ATOM 2013 C CA . GLY A 1 262 ? -29.219 -20.357 76.306 1.00 69.81 262 GLY A CA 1
ATOM 2014 C C . GLY A 1 262 ? -30.552 -20.239 77.062 1.00 69.81 262 GLY A C 1
ATOM 2015 O O . GLY A 1 262 ? -30.537 -20.248 78.292 1.00 69.81 262 GLY A O 1
ATOM 2016 N N . ARG A 1 263 ? -31.699 -20.096 76.377 1.00 67.31 263 ARG A N 1
ATOM 2017 C CA . ARG A 1 263 ? -33.029 -19.960 77.004 1.00 67.31 263 ARG A CA 1
ATOM 2018 C C . ARG A 1 263 ? -33.948 -21.116 76.600 1.00 67.31 263 ARG A C 1
ATOM 2020 O O . ARG A 1 263 ? -34.047 -21.449 75.425 1.00 67.31 263 ARG A O 1
ATOM 2027 N N . ALA A 1 264 ? -34.638 -21.705 77.578 1.00 60.69 264 ALA A N 1
ATOM 2028 C CA . ALA A 1 264 ? -35.656 -22.733 77.364 1.00 60.69 264 ALA A CA 1
ATOM 2029 C C . ALA A 1 264 ? -37.073 -22.158 77.583 1.00 60.69 264 ALA A C 1
ATOM 2031 O O . ALA A 1 264 ? -37.250 -21.362 78.509 1.00 60.69 264 ALA A O 1
ATOM 2032 N N . PRO A 1 265 ? -38.082 -22.572 76.791 1.00 62.28 265 PRO A N 1
ATOM 2033 C CA . PRO A 1 265 ? -37.983 -23.475 75.642 1.00 62.28 265 PRO A CA 1
ATOM 2034 C C . PRO A 1 265 ? -37.350 -22.780 74.426 1.00 62.28 265 PRO A C 1
ATOM 2036 O O . PRO A 1 265 ? -37.547 -21.586 74.203 1.00 62.28 265 PRO A O 1
ATOM 2039 N N . GLN A 1 266 ? -36.576 -23.531 73.643 1.00 67.06 266 GLN A N 1
ATOM 2040 C CA . GLN A 1 266 ? -35.945 -23.002 72.436 1.00 67.06 266 GLN A CA 1
ATOM 2041 C C . GLN A 1 266 ? -36.972 -22.888 71.306 1.00 67.06 266 GLN A C 1
ATOM 2043 O O . GLN A 1 266 ? -37.541 -23.885 70.864 1.00 67.06 266 GLN A O 1
ATOM 2048 N N . ASP A 1 267 ? -37.175 -21.672 70.807 1.00 76.75 267 ASP A N 1
ATOM 2049 C CA . ASP A 1 267 ? -37.983 -21.410 69.617 1.00 76.75 267 ASP A CA 1
ATOM 2050 C C . ASP A 1 267 ? -37.163 -21.728 68.358 1.00 76.75 267 ASP A C 1
ATOM 2052 O O . ASP A 1 267 ? -36.390 -20.910 67.847 1.00 76.75 267 ASP A O 1
ATOM 2056 N N . THR A 1 268 ? -37.305 -22.960 67.871 1.00 76.75 268 THR A N 1
ATOM 2057 C CA . THR A 1 268 ? -36.575 -23.476 66.705 1.00 76.75 268 THR A CA 1
ATOM 2058 C C . THR A 1 268 ? -36.881 -22.681 65.430 1.00 76.75 268 THR A C 1
ATOM 2060 O O . THR A 1 268 ? -36.018 -22.570 64.557 1.00 76.75 268 THR A O 1
ATOM 2063 N N . GLY A 1 269 ? -38.072 -22.074 65.336 1.00 77.56 269 GLY A N 1
ATOM 2064 C CA . GLY A 1 269 ? -38.473 -21.224 64.214 1.00 77.56 269 GLY A CA 1
ATOM 2065 C C . GLY A 1 269 ? -37.642 -19.945 64.144 1.00 77.56 269 GLY A C 1
ATOM 2066 O O . GLY A 1 269 ? -37.080 -19.630 63.091 1.00 77.56 269 GLY A O 1
ATOM 2067 N N . ARG A 1 270 ? -37.464 -19.267 65.285 1.00 75.00 270 ARG A N 1
ATOM 2068 C CA . ARG A 1 270 ? -36.595 -18.081 65.394 1.00 75.00 270 ARG A CA 1
ATOM 2069 C C . ARG A 1 270 ? -35.124 -18.379 65.123 1.00 75.00 270 ARG A C 1
ATOM 2071 O O . ARG A 1 270 ? -34.431 -17.546 64.537 1.00 75.00 270 ARG A O 1
ATOM 2078 N N . LEU A 1 271 ? -34.636 -19.555 65.522 1.00 81.62 271 LEU A N 1
ATOM 2079 C CA . LEU A 1 271 ? -33.266 -19.975 65.211 1.00 81.62 271 LEU A CA 1
ATOM 2080 C C . LEU A 1 271 ? -33.080 -20.176 63.695 1.00 81.62 271 LEU A C 1
ATOM 2082 O O . LEU A 1 271 ? -32.121 -19.676 63.106 1.00 81.62 271 LEU A O 1
ATOM 2086 N N . ALA A 1 272 ? -34.030 -20.840 63.034 1.00 78.19 272 ALA A N 1
ATOM 2087 C CA . ALA A 1 272 ? -33.996 -21.030 61.584 1.00 78.19 272 ALA A CA 1
ATOM 2088 C C . ALA A 1 272 ? -34.138 -19.708 60.802 1.00 78.19 272 ALA A C 1
ATOM 2090 O O . ALA A 1 272 ? -33.568 -19.559 59.719 1.00 78.19 272 ALA A O 1
ATOM 2091 N N . GLU A 1 273 ? -34.897 -18.743 61.319 1.00 77.12 273 GLU A N 1
ATOM 2092 C CA . GLU A 1 273 ? -35.042 -17.409 60.726 1.00 77.12 273 GLU A CA 1
ATOM 2093 C C . GLU A 1 273 ? -33.747 -16.591 60.825 1.00 77.12 273 GLU A C 1
ATOM 2095 O O . GLU A 1 273 ? -33.274 -16.065 59.817 1.00 77.12 273 GLU A O 1
ATOM 2100 N N . ALA A 1 274 ? -33.106 -16.565 61.997 1.00 80.31 274 ALA A N 1
ATOM 2101 C CA . ALA A 1 274 ? -31.825 -15.882 62.168 1.00 80.31 274 ALA A CA 1
ATOM 2102 C C . ALA A 1 274 ? -30.701 -16.524 61.330 1.00 80.31 274 ALA A C 1
ATOM 2104 O O . ALA A 1 274 ? -29.887 -15.807 60.748 1.00 80.31 274 ALA A O 1
ATOM 2105 N N . GLY A 1 275 ? -30.686 -17.856 61.185 1.00 78.69 275 GLY A N 1
ATOM 2106 C CA . GLY A 1 275 ? -29.761 -18.550 60.279 1.00 78.69 275 GLY A CA 1
ATOM 2107 C C . GLY A 1 275 ? -29.969 -18.179 58.804 1.00 78.69 275 GLY A C 1
ATOM 2108 O O . GLY A 1 275 ? -29.001 -17.921 58.085 1.00 78.69 275 GLY A O 1
ATOM 2109 N N . ARG A 1 276 ? -31.229 -18.072 58.355 1.00 77.44 276 ARG A N 1
ATOM 2110 C CA . ARG A 1 276 ? -31.564 -17.593 57.001 1.00 77.44 276 ARG A CA 1
ATOM 2111 C C . ARG A 1 276 ? -31.151 -16.135 56.785 1.00 77.44 276 ARG A C 1
ATOM 2113 O O . ARG A 1 276 ? -30.610 -15.824 55.726 1.00 77.44 276 ARG A O 1
ATOM 2120 N N . ALA A 1 277 ? -31.344 -15.272 57.782 1.00 73.19 277 ALA A N 1
ATOM 2121 C CA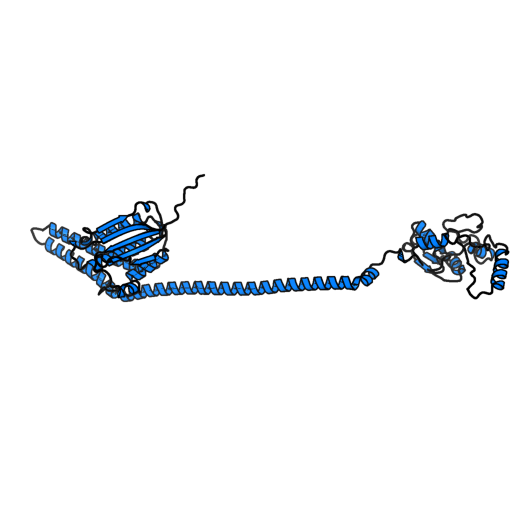 . ALA A 1 277 ? -30.931 -13.871 57.721 1.00 73.19 277 ALA A CA 1
ATOM 2122 C C . ALA A 1 277 ? -29.403 -13.718 57.611 1.00 73.19 277 ALA A C 1
ATOM 2124 O O . ALA A 1 277 ? -28.927 -12.926 56.801 1.00 73.19 277 ALA A O 1
ATOM 2125 N N . ILE A 1 278 ? -28.627 -14.514 58.359 1.00 81.50 278 ILE A N 1
ATOM 2126 C CA . ILE A 1 278 ? -27.158 -14.545 58.249 1.00 81.50 278 ILE A CA 1
ATOM 2127 C C . ILE A 1 278 ? -26.721 -14.952 56.841 1.00 81.50 278 ILE A C 1
ATOM 2129 O O . ILE A 1 278 ? -25.891 -14.265 56.247 1.00 81.50 278 ILE A O 1
ATOM 2133 N N . ARG A 1 279 ? -27.292 -16.036 56.297 1.00 73.69 279 ARG A N 1
ATOM 2134 C CA . ARG A 1 279 ? -26.971 -16.510 54.944 1.00 73.69 279 ARG A CA 1
ATOM 2135 C C . ARG A 1 279 ? -27.225 -15.425 53.892 1.00 73.69 279 ARG A C 1
ATOM 2137 O O . ARG A 1 279 ? -26.326 -15.124 53.117 1.00 73.69 279 ARG A O 1
ATOM 2144 N N . ALA A 1 280 ? -28.390 -14.777 53.940 1.00 67.75 280 ALA A N 1
ATOM 2145 C CA . ALA A 1 280 ? -28.745 -13.713 53.001 1.00 67.75 280 ALA A CA 1
ATOM 2146 C C . ALA A 1 280 ? -27.785 -12.507 53.073 1.00 67.75 280 ALA A C 1
ATOM 2148 O O . ALA A 1 280 ? -27.405 -11.940 52.050 1.00 67.75 280 ALA A O 1
ATOM 2149 N N . GLN A 1 281 ? -27.348 -12.110 54.276 1.00 77.81 281 GLN A N 1
ATOM 2150 C CA . GLN A 1 281 ? -26.378 -11.017 54.420 1.00 77.81 281 GLN A CA 1
ATOM 2151 C C . GLN A 1 281 ? -24.964 -11.419 53.966 1.00 77.81 281 GLN A C 1
ATOM 2153 O O . GLN A 1 281 ? -24.236 -10.580 53.434 1.00 77.81 281 GLN A O 1
ATOM 2158 N N . ALA A 1 282 ? -24.572 -12.686 54.132 1.00 72.19 282 ALA A N 1
ATOM 2159 C CA . ALA A 1 282 ? -23.285 -13.192 53.652 1.00 72.19 28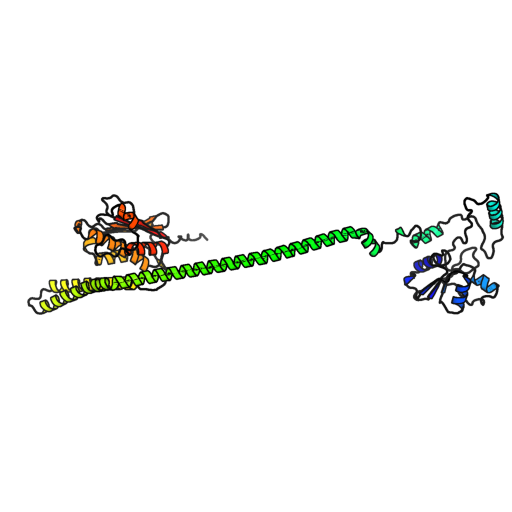2 ALA A CA 1
ATOM 2160 C C . ALA A 1 282 ? -23.229 -13.223 52.115 1.00 72.19 282 ALA A C 1
ATOM 2162 O O . ALA A 1 282 ? -22.260 -12.741 51.528 1.00 72.19 282 ALA A O 1
ATOM 2163 N N . GLU A 1 283 ? -24.301 -13.689 51.470 1.00 65.94 283 GLU A N 1
ATOM 2164 C CA . GLU A 1 283 ? -24.462 -13.656 50.008 1.00 65.94 283 GLU A CA 1
ATOM 2165 C C . GLU A 1 283 ? -24.409 -12.214 49.472 1.00 65.94 283 GLU A C 1
ATOM 2167 O O . GLU A 1 283 ? -23.746 -11.937 48.467 1.00 65.94 283 GLU A O 1
ATOM 2172 N N . ARG A 1 284 ? -25.022 -11.259 50.189 1.00 65.62 284 ARG A N 1
ATOM 2173 C CA . ARG A 1 284 ? -24.953 -9.826 49.857 1.00 65.62 284 ARG A CA 1
ATOM 2174 C C . ARG A 1 284 ? -23.522 -9.282 49.908 1.00 65.62 284 ARG A C 1
ATOM 2176 O O . ARG A 1 284 ? -23.104 -8.586 48.982 1.00 65.62 284 ARG A O 1
ATOM 2183 N N . ALA A 1 285 ? -22.765 -9.599 50.958 1.00 70.25 285 ALA A N 1
ATOM 2184 C CA . ALA A 1 285 ? -21.372 -9.166 51.093 1.00 70.25 285 ALA A CA 1
ATOM 2185 C C . ALA A 1 285 ? -20.471 -9.768 49.998 1.00 70.25 285 ALA A C 1
ATOM 2187 O O . ALA A 1 285 ? -19.625 -9.071 49.431 1.00 70.25 285 ALA A O 1
ATOM 2188 N N . GLU A 1 286 ? -20.678 -11.043 49.655 1.00 64.81 286 GLU A N 1
ATOM 2189 C CA . GLU A 1 286 ? -19.947 -11.709 48.574 1.00 64.81 286 GLU A CA 1
ATOM 2190 C C . GLU A 1 286 ? -20.214 -11.050 47.212 1.00 64.81 286 GLU A C 1
ATOM 2192 O O . GLU A 1 286 ? -19.287 -10.851 46.422 1.00 64.81 286 GLU A O 1
ATOM 2197 N N . HIS A 1 287 ? -21.459 -10.647 46.949 1.00 61.78 287 HIS A N 1
ATOM 2198 C CA . HIS A 1 287 ? -21.814 -9.943 45.720 1.00 61.78 287 HIS A CA 1
ATOM 2199 C C . HIS A 1 287 ? -21.142 -8.565 45.612 1.00 61.78 287 HIS A C 1
ATOM 2201 O O . HIS A 1 287 ? -20.567 -8.254 44.566 1.00 61.78 287 HIS A O 1
ATOM 2207 N N . ILE A 1 288 ? -21.140 -7.771 46.692 1.00 64.81 288 ILE A N 1
ATOM 2208 C CA . ILE A 1 288 ? -20.422 -6.483 46.735 1.00 64.81 288 ILE A CA 1
ATOM 2209 C C . ILE A 1 288 ? -18.942 -6.708 46.396 1.00 64.81 288 ILE A C 1
ATOM 2211 O O . ILE A 1 288 ? -18.378 -6.023 45.541 1.00 64.81 288 ILE A O 1
ATOM 2215 N N . LEU A 1 289 ? -18.324 -7.734 46.987 1.00 66.06 289 LEU A N 1
ATOM 2216 C CA . LEU A 1 289 ? -16.927 -8.077 46.728 1.00 66.06 289 LEU A CA 1
ATOM 2217 C C . LEU A 1 289 ? -16.683 -8.528 45.276 1.00 66.06 289 LEU A C 1
ATOM 2219 O O . LEU A 1 289 ? -15.645 -8.202 44.694 1.00 66.06 289 LEU A O 1
ATOM 2223 N N . ARG A 1 290 ? -17.624 -9.261 44.672 1.00 61.00 290 ARG A N 1
ATOM 2224 C CA . ARG A 1 290 ? -17.558 -9.696 43.268 1.00 61.00 290 ARG A CA 1
ATOM 2225 C C . ARG A 1 290 ? -17.622 -8.505 42.313 1.00 61.00 290 ARG A C 1
ATOM 2227 O O . ARG A 1 290 ? -16.796 -8.432 41.404 1.00 61.00 290 ARG A O 1
ATOM 2234 N N . HIS A 1 291 ? -18.513 -7.549 42.571 1.00 59.50 291 HIS A N 1
ATOM 2235 C CA . HIS A 1 291 ? -18.644 -6.320 41.785 1.00 59.50 291 HIS A CA 1
ATOM 2236 C C . HIS A 1 291 ? -17.366 -5.467 41.865 1.00 59.50 291 HIS A C 1
ATOM 2238 O O . HIS A 1 291 ? -16.844 -5.017 40.845 1.00 59.50 291 HIS A O 1
ATOM 2244 N N . VAL A 1 292 ? -16.789 -5.324 43.063 1.00 65.25 292 VAL A N 1
ATOM 2245 C CA . VAL A 1 292 ? -15.506 -4.628 43.272 1.00 65.25 292 VAL A CA 1
ATOM 2246 C C . VAL A 1 292 ? -14.366 -5.310 42.518 1.00 65.25 292 VAL A C 1
ATOM 2248 O O . VAL A 1 292 ? -13.589 -4.652 41.825 1.00 65.25 292 VAL A O 1
ATOM 2251 N N . ARG A 1 293 ? -14.272 -6.642 42.609 1.00 64.06 293 ARG A N 1
ATOM 2252 C CA . ARG A 1 293 ? -13.251 -7.417 41.891 1.00 64.06 293 ARG A CA 1
ATOM 2253 C C . ARG A 1 293 ? -13.406 -7.305 40.376 1.00 64.06 293 ARG A C 1
ATOM 2255 O O . ARG A 1 293 ? -12.392 -7.215 39.696 1.00 64.06 293 ARG A O 1
ATOM 2262 N N . GLN A 1 294 ? -14.632 -7.283 39.851 1.00 61.31 294 GLN A N 1
ATOM 2263 C CA . GLN A 1 294 ? -14.894 -7.065 38.424 1.00 61.31 294 GLN A CA 1
ATOM 2264 C C . GLN A 1 294 ? -14.475 -5.660 37.976 1.00 61.31 294 GLN A C 1
ATOM 2266 O O . GLN A 1 294 ? -13.813 -5.532 36.948 1.00 61.31 294 GLN A O 1
ATOM 2271 N N . LEU A 1 295 ? -14.773 -4.626 38.770 1.00 57.50 295 LEU A N 1
ATOM 2272 C CA . LEU A 1 295 ? -14.360 -3.251 38.472 1.00 57.50 295 LEU A CA 1
ATOM 2273 C C . LEU A 1 295 ? -12.826 -3.090 38.480 1.00 57.50 295 LEU A C 1
ATOM 2275 O O . LEU A 1 295 ? -12.279 -2.334 37.676 1.00 57.50 295 LEU A O 1
ATOM 2279 N N . ALA A 1 296 ? -12.135 -3.838 39.347 1.00 61.38 296 ALA A N 1
ATOM 2280 C CA . ALA A 1 296 ? -10.680 -3.809 39.503 1.00 61.38 296 ALA A CA 1
ATOM 2281 C C . ALA A 1 296 ? -9.906 -4.752 38.555 1.00 61.38 296 ALA A C 1
ATOM 2283 O O . ALA A 1 296 ? -8.686 -4.616 38.415 1.00 61.38 296 ALA A O 1
ATOM 2284 N N . ARG A 1 297 ? -10.558 -5.735 37.916 1.00 60.53 297 ARG A N 1
ATOM 2285 C CA . ARG A 1 297 ? -9.860 -6.765 37.128 1.00 60.53 297 ARG A CA 1
ATOM 2286 C C . ARG A 1 297 ? -9.329 -6.190 35.811 1.00 60.53 297 ARG A C 1
ATOM 2288 O O . ARG A 1 297 ? -10.082 -5.831 34.913 1.00 60.53 297 ARG A O 1
ATOM 2295 N N . LYS A 1 298 ? -8.002 -6.206 35.664 1.00 50.59 298 LYS A N 1
ATOM 2296 C CA . LYS A 1 298 ? -7.272 -5.935 34.416 1.00 50.59 298 LYS A CA 1
ATOM 2297 C C . LYS A 1 298 ? -7.148 -7.224 33.593 1.00 50.59 298 LYS A C 1
ATOM 2299 O O . LYS A 1 298 ? -6.065 -7.788 33.486 1.00 50.59 298 LYS A O 1
ATOM 2304 N N . ALA A 1 299 ? -8.262 -7.742 33.080 1.00 55.12 299 ALA A N 1
ATOM 2305 C CA . ALA A 1 299 ? -8.244 -8.856 32.131 1.00 55.12 299 ALA A CA 1
ATOM 2306 C C . ALA A 1 299 ? -8.840 -8.398 30.794 1.00 55.12 299 ALA A C 1
ATOM 2308 O O . ALA A 1 299 ? -9.849 -7.688 30.806 1.00 55.12 299 ALA A O 1
ATOM 2309 N N . PRO A 1 300 ? -8.226 -8.760 29.655 1.00 54.06 300 PRO A N 1
ATOM 2310 C CA . PRO A 1 300 ? -8.833 -8.507 28.359 1.00 54.06 300 PRO A CA 1
ATOM 2311 C C . PRO A 1 300 ? -10.172 -9.266 28.272 1.00 54.06 300 PRO A C 1
ATOM 2313 O O . PRO A 1 300 ? -10.221 -10.422 28.694 1.00 54.06 300 PRO A O 1
ATOM 2316 N N . PRO A 1 301 ? -11.252 -8.635 27.773 1.00 63.66 301 PRO A N 1
ATOM 2317 C CA . PRO A 1 301 ? -12.534 -9.305 27.560 1.00 63.66 301 PRO A CA 1
ATOM 2318 C C . PRO A 1 301 ? -12.358 -10.551 26.694 1.00 63.66 301 PRO A C 1
ATOM 2320 O O . PRO A 1 301 ? -11.808 -10.460 25.594 1.00 63.66 301 PRO A O 1
ATOM 2323 N N . GLU A 1 302 ? -12.850 -11.694 27.164 1.00 77.00 302 GLU A N 1
ATOM 2324 C CA . GLU A 1 302 ? -12.816 -12.943 26.403 1.00 77.00 302 GLU A CA 1
ATOM 2325 C C . GLU A 1 302 ? -14.188 -13.180 25.779 1.00 77.00 302 GLU A C 1
ATOM 2327 O O . GLU A 1 302 ? -15.140 -13.582 26.448 1.00 77.00 302 GLU A O 1
ATOM 2332 N N . ARG A 1 303 ? -14.307 -12.894 24.478 1.00 85.38 303 ARG A N 1
ATOM 2333 C CA . ARG A 1 303 ? -15.560 -13.138 23.768 1.00 85.38 303 ARG A CA 1
ATOM 2334 C C . ARG A 1 303 ? -15.662 -14.604 23.389 1.00 85.38 303 ARG A C 1
ATOM 2336 O O . ARG A 1 303 ? -14.809 -15.119 22.669 1.00 85.38 303 ARG A O 1
ATOM 2343 N N . ARG A 1 304 ? -16.742 -15.242 23.819 1.00 88.94 304 ARG A N 1
ATOM 2344 C CA . ARG A 1 304 ? -17.090 -16.615 23.459 1.00 88.94 304 ARG A CA 1
ATOM 2345 C C . ARG A 1 304 ? -18.507 -16.672 22.908 1.00 88.94 304 ARG A C 1
ATOM 2347 O O . ARG A 1 304 ? -19.299 -15.746 23.075 1.00 88.94 304 ARG A O 1
ATOM 2354 N N . ARG A 1 305 ? -18.791 -17.762 22.207 1.00 91.31 305 ARG A N 1
ATOM 2355 C CA . ARG A 1 305 ? -20.095 -18.025 21.616 1.00 91.31 305 ARG A CA 1
ATOM 2356 C C . ARG A 1 305 ? -21.077 -18.390 22.725 1.00 91.31 305 ARG A C 1
ATOM 2358 O O . ARG A 1 305 ? -20.833 -19.359 23.440 1.00 91.31 305 ARG A O 1
ATOM 2365 N N . VAL A 1 306 ? -22.140 -17.609 22.876 1.00 90.44 306 VAL A N 1
ATOM 2366 C CA . VAL A 1 306 ? -23.136 -17.790 23.942 1.00 90.44 306 VAL A CA 1
ATOM 2367 C C . VAL A 1 306 ? -24.550 -17.599 23.431 1.00 90.44 306 VAL A C 1
ATOM 2369 O O . VAL A 1 306 ? -24.788 -16.800 22.525 1.00 90.44 306 VAL A O 1
ATOM 2372 N N . GLU A 1 307 ? -25.484 -18.334 24.023 1.00 90.75 307 GLU A N 1
ATOM 2373 C CA . GLU A 1 307 ? -26.913 -18.160 23.802 1.00 90.75 307 GLU A CA 1
ATOM 2374 C C . GLU A 1 307 ? -27.478 -17.179 24.836 1.00 90.75 307 GLU A C 1
ATOM 2376 O O . GLU A 1 307 ? -27.196 -17.262 26.031 1.00 90.75 307 GLU A O 1
ATOM 2381 N N . LEU A 1 308 ? -28.276 -16.211 24.382 1.00 87.88 308 LEU A N 1
ATOM 2382 C CA . LEU A 1 308 ? -28.748 -15.129 25.248 1.00 87.88 308 LEU A CA 1
ATOM 2383 C C . LEU A 1 308 ? -29.691 -15.627 26.356 1.00 87.88 308 LEU A C 1
ATOM 2385 O O . LEU A 1 308 ? -29.643 -15.122 27.476 1.00 87.88 308 LEU A O 1
ATOM 2389 N N . ALA A 1 309 ? -30.517 -16.634 26.063 1.00 85.88 309 ALA A N 1
ATOM 2390 C CA . ALA A 1 309 ? -31.426 -17.237 27.037 1.00 85.88 309 ALA A CA 1
ATOM 2391 C C . ALA A 1 309 ? -30.673 -17.900 28.207 1.00 85.88 309 ALA A C 1
ATOM 2393 O O . ALA A 1 309 ? -31.123 -17.808 29.353 1.00 85.88 309 ALA A O 1
ATOM 2394 N N . GLU A 1 310 ? -29.506 -18.496 27.930 1.00 86.94 310 GLU A N 1
ATOM 2395 C CA . GLU A 1 310 ? -28.621 -19.092 28.940 1.00 86.94 310 GLU A CA 1
ATOM 2396 C C . GLU A 1 310 ? -27.945 -18.038 29.830 1.00 86.94 310 GLU A C 1
ATOM 2398 O O . GLU A 1 310 ? -27.515 -18.362 30.933 1.00 86.94 310 GLU A O 1
ATOM 2403 N N . LEU A 1 311 ? -27.876 -16.776 29.390 1.00 87.25 311 LEU A N 1
ATOM 2404 C CA . LEU A 1 311 ? -27.358 -15.666 30.196 1.00 87.25 311 LEU A CA 1
ATOM 2405 C C . LEU A 1 311 ? -28.449 -14.976 31.015 1.00 87.25 311 LEU A C 1
ATOM 2407 O O . LEU A 1 311 ? -28.248 -14.687 32.192 1.00 87.25 311 LEU A O 1
ATOM 2411 N N . ILE A 1 312 ? -29.602 -14.688 30.406 1.00 91.38 312 ILE A N 1
ATOM 2412 C CA . ILE A 1 312 ? -30.652 -13.888 31.052 1.00 91.38 312 ILE A CA 1
ATOM 2413 C C . ILE A 1 312 ? -31.322 -14.669 32.187 1.00 91.38 312 ILE A C 1
ATOM 2415 O O . ILE A 1 312 ? -31.475 -14.134 33.286 1.00 91.38 312 ILE A O 1
ATOM 2419 N N . SER A 1 313 ? -31.698 -15.929 31.946 1.00 90.06 313 SER A N 1
ATOM 2420 C CA . SER A 1 313 ? -32.513 -16.698 32.899 1.00 90.06 313 SER A CA 1
ATOM 2421 C C . SER A 1 313 ? -31.817 -16.890 34.255 1.00 90.06 313 SER A C 1
ATOM 2423 O O . SER A 1 313 ? -32.410 -16.508 35.267 1.00 90.06 313 SER A O 1
ATOM 2425 N N . PRO A 1 314 ? -30.549 -17.360 34.321 1.00 86.38 314 PRO A N 1
ATOM 2426 C CA . PRO A 1 314 ? -29.868 -17.561 35.603 1.00 86.38 314 PRO A CA 1
ATOM 2427 C C . PRO A 1 314 ? -29.654 -16.259 36.379 1.00 86.38 314 PRO A C 1
ATOM 2429 O O . PRO A 1 314 ? -29.759 -16.236 37.605 1.00 86.38 314 PRO A O 1
ATOM 2432 N N . VAL A 1 315 ? -29.381 -15.157 35.672 1.00 85.25 315 VAL A N 1
ATOM 2433 C CA . VAL A 1 315 ? -29.197 -13.838 36.289 1.00 85.25 315 VAL A CA 1
ATOM 2434 C C . VAL A 1 315 ? -30.500 -13.335 36.906 1.00 85.25 315 VAL A C 1
ATOM 2436 O O . VAL A 1 315 ? -30.489 -12.853 38.040 1.00 85.25 315 VAL A O 1
ATOM 2439 N N . CYS A 1 316 ? -31.621 -13.464 36.192 1.00 89.00 316 CYS A N 1
ATOM 2440 C CA . CYS A 1 316 ? -32.938 -13.092 36.704 1.00 89.00 316 CYS A CA 1
ATOM 2441 C C . CYS A 1 316 ? -33.346 -13.958 37.903 1.00 89.00 316 CYS A C 1
ATOM 2443 O O . CYS A 1 316 ? -33.756 -13.415 38.927 1.00 89.00 316 CYS A O 1
ATOM 2445 N N . GLU A 1 317 ? -33.189 -15.281 37.820 1.00 84.25 317 GLU A N 1
ATOM 2446 C CA . GLU A 1 317 ? -33.479 -16.195 38.934 1.00 84.25 317 GLU A CA 1
ATOM 2447 C C . GLU A 1 317 ? -32.668 -15.847 40.185 1.00 84.25 317 GLU A C 1
ATOM 2449 O O . GLU A 1 317 ? -33.220 -15.740 41.283 1.00 84.25 317 GLU A O 1
ATOM 2454 N N . TRP A 1 318 ? -31.364 -15.623 40.019 1.00 79.12 318 TRP A N 1
ATOM 2455 C CA . TRP A 1 318 ? -30.478 -15.232 41.109 1.00 79.12 318 TRP A CA 1
ATOM 2456 C C . TRP A 1 318 ? -30.875 -13.878 41.714 1.00 79.12 318 TRP A C 1
ATOM 2458 O O . TRP A 1 318 ? -30.943 -13.730 42.935 1.00 79.12 318 TRP A O 1
ATOM 2468 N N . PHE A 1 319 ? -31.205 -12.899 40.873 1.00 81.62 319 PHE A N 1
ATOM 2469 C CA . PHE A 1 319 ? -31.653 -11.585 41.321 1.00 81.62 319 PHE A CA 1
ATOM 2470 C C . PHE A 1 319 ? -32.940 -11.665 42.162 1.00 81.62 319 PHE A C 1
ATOM 2472 O O . PHE A 1 319 ? -33.040 -11.013 43.204 1.00 81.62 319 PHE A O 1
ATOM 2479 N N . LEU A 1 320 ? -33.903 -12.503 41.771 1.00 83.12 320 LEU A N 1
ATOM 2480 C CA . LEU A 1 320 ? -35.157 -12.687 42.511 1.00 83.12 320 LEU A CA 1
ATOM 2481 C C . LEU A 1 320 ? -34.962 -13.340 43.883 1.00 83.12 320 LEU A C 1
ATOM 2483 O O . LEU A 1 320 ? -35.703 -13.023 44.814 1.00 83.12 320 LEU A O 1
ATOM 2487 N N . GLN A 1 321 ? -33.956 -14.207 44.036 1.00 75.06 321 GLN A N 1
ATOM 2488 C CA . GLN A 1 321 ? -33.608 -14.791 45.337 1.00 75.06 321 GLN A CA 1
ATOM 2489 C C . GLN A 1 321 ? -33.120 -13.725 46.326 1.00 75.06 321 GLN A C 1
ATOM 2491 O O . GLN A 1 321 ? -33.427 -13.801 47.517 1.00 75.06 321 GLN A O 1
ATOM 2496 N N . LEU A 1 322 ? -32.399 -12.714 45.834 1.00 69.56 322 LEU A N 1
ATOM 2497 C CA . LEU A 1 322 ? -31.913 -11.597 46.646 1.00 69.56 322 LEU A CA 1
ATOM 2498 C C . LEU A 1 322 ? -32.979 -10.528 46.904 1.00 69.56 322 LEU A C 1
ATOM 2500 O O . LEU A 1 322 ? -32.920 -9.843 47.928 1.00 69.56 322 LEU A O 1
ATOM 2504 N N . HIS A 1 323 ? -33.963 -10.405 46.011 1.00 75.62 323 HIS A N 1
ATOM 2505 C CA . HIS A 1 323 ? -35.024 -9.397 46.078 1.00 75.62 323 HIS A CA 1
ATOM 2506 C C . HIS A 1 323 ? -36.426 -10.032 46.105 1.00 75.62 323 HIS A C 1
ATOM 2508 O O . HIS A 1 323 ? -37.233 -9.798 45.201 1.00 75.62 323 HIS A O 1
ATOM 2514 N N . PRO A 1 324 ? -36.783 -10.788 47.163 1.00 76.38 324 PRO A N 1
ATOM 2515 C CA . PRO A 1 324 ? -38.045 -11.531 47.224 1.00 76.38 324 PRO A CA 1
ATOM 2516 C C . PRO A 1 324 ? -39.293 -10.637 47.148 1.00 76.38 324 PRO A C 1
ATOM 2518 O O . PRO A 1 324 ? -40.355 -11.096 46.741 1.00 76.38 324 PRO A O 1
ATOM 2521 N N . GLY A 1 325 ? -39.174 -9.348 47.488 1.00 80.56 325 GLY A N 1
ATOM 2522 C CA . GLY A 1 325 ? -40.256 -8.368 47.352 1.00 80.56 325 GLY A CA 1
ATOM 2523 C C . GLY A 1 325 ? -40.570 -7.942 45.911 1.00 80.56 325 GLY A C 1
ATOM 2524 O O . GLY A 1 325 ? -41.549 -7.232 45.713 1.00 80.56 325 GLY A O 1
ATOM 2525 N N . ILE A 1 326 ? -39.755 -8.335 44.926 1.00 86.06 326 ILE A N 1
ATOM 2526 C CA . ILE A 1 326 ? -39.985 -8.073 43.493 1.00 86.06 326 ILE A CA 1
ATOM 2527 C C . ILE A 1 326 ? -40.661 -9.273 42.815 1.00 86.06 326 ILE A C 1
ATOM 2529 O O . ILE A 1 326 ? -41.425 -9.096 41.870 1.00 86.06 326 ILE A O 1
ATOM 2533 N N . ALA A 1 327 ? -40.428 -10.488 43.321 1.00 84.56 327 ALA A N 1
ATOM 2534 C CA . ALA A 1 327 ? -40.900 -11.731 42.712 1.00 84.56 327 ALA A CA 1
ATOM 2535 C C . ALA A 1 327 ? -42.405 -11.776 42.370 1.00 84.56 327 ALA A C 1
ATOM 2537 O O . ALA A 1 327 ? -42.721 -12.255 41.283 1.00 84.56 327 ALA A O 1
ATOM 2538 N N . PRO A 1 328 ? -43.338 -11.256 43.198 1.00 86.31 328 PRO A N 1
ATOM 2539 C CA . PRO A 1 328 ? -44.769 -11.297 42.878 1.00 86.31 328 PRO A CA 1
ATOM 2540 C C . PRO A 1 328 ? -45.170 -10.528 41.609 1.00 86.31 328 PRO A C 1
ATOM 2542 O O . PRO A 1 328 ? -46.189 -10.854 41.007 1.00 86.31 328 PRO A O 1
ATOM 2545 N N . GLY A 1 329 ? -44.393 -9.516 41.213 1.00 86.62 329 GLY A N 1
ATOM 2546 C CA . GLY A 1 329 ? -44.651 -8.676 40.039 1.00 86.62 329 GLY A CA 1
ATOM 2547 C C . GLY A 1 329 ? -43.595 -8.810 38.944 1.00 86.62 329 GLY A C 1
ATOM 2548 O O . GLY A 1 329 ? -43.513 -7.944 38.070 1.00 86.62 329 GLY A O 1
ATOM 2549 N N . PHE A 1 330 ? -42.761 -9.852 38.997 1.00 92.81 330 PHE A N 1
ATOM 2550 C CA . PHE A 1 330 ? -41.719 -10.085 38.005 1.00 92.81 330 PHE A CA 1
ATOM 2551 C C . PHE A 1 330 ? -42.243 -10.868 36.795 1.00 92.81 330 PHE A C 1
ATOM 2553 O O . PHE A 1 330 ? -42.956 -11.856 36.950 1.00 92.81 330 PHE A O 1
ATOM 2560 N N . THR A 1 331 ? -41.861 -10.461 35.585 1.00 94.19 331 THR A N 1
ATOM 2561 C CA . THR A 1 331 ? -42.152 -11.191 34.340 1.00 94.19 331 THR A CA 1
ATOM 2562 C C . THR A 1 331 ? -40.886 -11.329 33.499 1.00 94.19 331 THR A C 1
ATOM 2564 O O . THR A 1 331 ? -40.212 -10.338 33.232 1.00 94.19 331 THR A O 1
ATOM 2567 N N . LEU A 1 332 ? -40.581 -12.547 33.047 1.00 95.12 332 LEU A N 1
ATOM 2568 C CA . LEU A 1 332 ? -39.520 -12.821 32.076 1.00 95.12 332 LEU A CA 1
ATOM 2569 C C . LEU A 1 332 ? -40.144 -13.352 30.786 1.00 95.12 332 LEU A C 1
ATOM 2571 O O . LEU A 1 332 ? -40.841 -14.365 30.804 1.00 95.12 332 LEU A O 1
ATOM 2575 N N . SER A 1 333 ? -39.874 -12.669 29.679 1.00 94.25 333 SER A N 1
ATOM 2576 C CA . SER A 1 333 ? -40.295 -13.042 28.332 1.00 94.25 333 SER A CA 1
ATOM 2577 C C . SER A 1 333 ? -39.058 -13.239 27.459 1.00 94.25 333 SER A C 1
ATOM 2579 O O . SER A 1 333 ? -38.217 -12.349 27.333 1.00 94.25 333 SER A O 1
ATOM 2581 N N . LEU A 1 334 ? -38.922 -14.433 26.887 1.00 92.62 334 LEU A N 1
ATOM 2582 C CA . LEU A 1 334 ? -37.846 -14.781 25.965 1.00 92.62 334 LEU A CA 1
ATOM 2583 C C . LEU A 1 334 ? -38.478 -15.251 24.657 1.00 92.62 334 LEU A C 1
ATOM 2585 O O . LEU A 1 334 ? -39.176 -16.266 24.626 1.00 92.62 334 LEU A O 1
ATOM 2589 N N . ASP A 1 335 ? -38.240 -14.508 23.581 1.00 90.38 335 ASP A N 1
ATOM 2590 C CA . ASP A 1 335 ? -38.730 -14.839 22.248 1.00 90.38 335 ASP A CA 1
ATOM 2591 C C . ASP A 1 335 ? -38.152 -16.181 21.777 1.00 90.38 335 ASP A C 1
ATOM 2593 O O . ASP A 1 335 ? -36.934 -16.373 21.718 1.00 90.38 335 ASP A O 1
ATOM 2597 N N . ALA A 1 336 ? -39.030 -17.105 21.383 1.00 87.50 336 ALA A N 1
ATOM 2598 C CA . ALA A 1 336 ? -38.640 -18.405 20.849 1.00 87.50 336 ALA A CA 1
ATOM 2599 C C . ALA A 1 336 ? -37.746 -18.285 19.600 1.00 87.50 336 ALA A C 1
ATOM 2601 O O . ALA A 1 336 ? -36.927 -19.165 19.346 1.00 87.50 336 ALA A O 1
ATOM 2602 N N . ASN A 1 337 ? -37.830 -17.179 18.848 1.00 86.81 337 ASN A N 1
ATOM 2603 C CA . ASN A 1 337 ? -36.977 -16.936 17.679 1.00 86.81 337 ASN A CA 1
ATOM 2604 C C . ASN A 1 337 ? -35.498 -16.677 18.024 1.00 86.81 337 ASN A C 1
ATOM 2606 O O . ASN A 1 337 ? -34.648 -16.680 17.122 1.00 86.81 337 ASN A O 1
ATOM 2610 N N . LEU A 1 338 ? -35.183 -16.450 19.304 1.00 85.69 338 LEU A N 1
ATOM 2611 C CA . LEU A 1 338 ? -33.813 -16.358 19.807 1.00 85.69 338 LEU A CA 1
ATOM 2612 C C . LEU A 1 338 ? -33.212 -17.727 20.161 1.00 85.69 338 LEU A C 1
ATOM 2614 O O . LEU A 1 338 ? -31.993 -17.812 20.295 1.00 85.69 338 LEU A O 1
ATOM 2618 N N . GLN A 1 339 ? -34.017 -18.790 20.269 1.00 84.75 339 GLN A N 1
ATOM 2619 C CA . GLN A 1 339 ? -33.518 -20.123 20.624 1.00 84.75 339 GLN A CA 1
ATOM 2620 C C . GLN A 1 339 ? -32.530 -20.643 19.572 1.00 84.75 339 GLN A C 1
ATOM 2622 O O . GLN A 1 339 ? -32.792 -20.594 18.364 1.00 84.75 339 GLN A O 1
ATOM 2627 N N . GLY A 1 340 ? -31.364 -21.111 20.024 1.00 80.75 340 GLY A N 1
ATOM 2628 C CA . GLY A 1 340 ? -30.277 -21.579 19.155 1.00 80.75 340 GLY A CA 1
ATOM 2629 C C . GLY A 1 340 ? -29.548 -20.474 18.370 1.00 80.75 340 GLY A C 1
ATOM 2630 O O . GLY A 1 340 ? -28.644 -20.767 17.573 1.00 80.75 340 GLY A O 1
ATOM 2631 N N . ARG A 1 341 ? -29.894 -19.195 18.578 1.00 87.44 341 ARG A N 1
ATOM 2632 C CA . ARG A 1 341 ? -29.117 -18.049 18.082 1.00 87.44 341 ARG A CA 1
ATOM 2633 C C . ARG A 1 341 ? -27.983 -17.768 19.058 1.00 87.44 341 ARG A C 1
ATOM 2635 O O . ARG A 1 341 ? -28.178 -17.726 20.267 1.00 87.44 341 ARG A O 1
ATOM 2642 N N . HIS A 1 342 ? -26.804 -17.514 18.512 1.00 90.31 342 HIS A N 1
ATOM 2643 C CA . HIS A 1 342 ? -25.616 -17.253 19.308 1.00 90.31 342 HIS A CA 1
ATOM 2644 C C . HIS A 1 342 ? -25.122 -15.827 19.084 1.00 90.31 342 HIS A C 1
ATOM 2646 O O . HIS A 1 342 ? -25.304 -15.257 18.006 1.00 90.31 342 HIS A O 1
ATOM 2652 N N . LEU A 1 343 ? -24.470 -15.271 20.098 1.00 91.50 343 LEU A N 1
ATOM 2653 C CA . LEU A 1 343 ? -23.755 -14.003 20.040 1.00 91.50 343 LEU A CA 1
ATOM 2654 C C . LEU A 1 343 ? -22.310 -14.200 20.509 1.00 91.50 343 LEU A C 1
ATOM 2656 O O . LEU A 1 343 ? -22.015 -15.096 21.303 1.00 91.50 343 LEU A O 1
ATOM 2660 N N . LEU A 1 344 ? -21.405 -13.365 20.004 1.00 91.88 344 LEU A N 1
ATOM 2661 C CA . LEU A 1 344 ? -19.995 -13.368 20.386 1.00 91.88 344 LEU A CA 1
ATOM 2662 C C . LEU A 1 344 ? -19.759 -12.296 21.459 1.00 91.88 344 LEU A C 1
ATOM 2664 O O . LEU A 1 344 ? -19.506 -11.131 21.137 1.00 91.88 344 LEU A O 1
ATOM 2668 N N . ALA A 1 345 ? -19.833 -12.680 22.734 1.00 90.81 345 ALA A N 1
ATOM 2669 C CA . ALA A 1 345 ? -19.668 -11.752 23.854 1.00 90.81 345 ALA A CA 1
ATOM 2670 C C . ALA A 1 345 ? -18.898 -12.346 25.026 1.00 90.81 345 ALA A C 1
ATOM 2672 O O . ALA A 1 345 ? -18.702 -13.556 25.106 1.00 90.81 345 ALA A O 1
ATOM 2673 N N . ASP A 1 346 ? -18.447 -11.473 25.925 1.00 88.56 346 ASP A N 1
ATOM 2674 C CA . ASP A 1 346 ? -17.966 -11.851 27.253 1.00 88.56 346 ASP A CA 1
ATOM 2675 C C . ASP A 1 346 ? -19.179 -11.976 28.195 1.00 88.56 346 ASP A C 1
ATOM 2677 O O . ASP A 1 346 ? -19.787 -10.953 28.536 1.00 88.56 346 ASP A O 1
ATOM 2681 N N . PRO A 1 347 ? -19.564 -13.194 28.625 1.00 85.38 347 PRO A N 1
ATOM 2682 C CA . PRO A 1 347 ? -20.765 -13.395 29.434 1.00 85.38 347 PRO A CA 1
ATOM 2683 C C . PRO A 1 347 ? -20.770 -12.609 30.727 1.00 85.38 347 PRO A C 1
ATOM 2685 O O . PRO A 1 347 ? -21.798 -12.048 31.081 1.00 85.38 347 PRO A O 1
ATOM 2688 N N . LEU A 1 348 ? -19.614 -12.478 31.378 1.00 79.56 348 LEU A N 1
ATOM 2689 C CA . LEU A 1 348 ? -19.522 -11.771 32.651 1.00 79.56 348 LEU A CA 1
ATOM 2690 C C . LEU A 1 348 ? -19.863 -10.287 32.484 1.00 79.56 348 LEU A C 1
ATOM 2692 O O . LEU A 1 348 ? -20.460 -9.687 33.375 1.00 79.56 348 LEU A O 1
ATOM 2696 N N . GLN A 1 349 ? -19.509 -9.690 31.342 1.00 81.62 349 GLN A N 1
ATOM 2697 C CA . GLN A 1 349 ? -19.836 -8.294 31.060 1.00 81.62 349 GLN A CA 1
ATOM 2698 C C . GLN A 1 349 ? -21.316 -8.107 30.717 1.00 81.62 349 GLN A C 1
ATOM 2700 O O . GLN A 1 349 ? -21.912 -7.114 31.131 1.00 81.62 349 GLN A O 1
ATOM 2705 N N . ILE A 1 350 ? -21.928 -9.050 29.998 1.00 89.56 350 ILE A N 1
ATOM 2706 C CA . ILE A 1 350 ? -23.364 -8.986 29.685 1.00 89.56 350 ILE A CA 1
ATOM 2707 C C . ILE A 1 350 ? -24.213 -9.237 30.939 1.00 89.56 350 ILE A C 1
ATOM 2709 O O . ILE A 1 350 ? -25.163 -8.496 31.188 1.00 89.56 350 ILE A O 1
ATOM 2713 N N . GLU A 1 351 ? -23.830 -10.199 31.780 1.00 83.94 351 GLU A N 1
ATOM 2714 C CA . GLU A 1 351 ? -24.429 -10.416 33.104 1.00 83.94 351 GLU A CA 1
ATOM 2715 C C . GLU A 1 351 ? -24.325 -9.151 33.969 1.00 83.94 351 GLU A C 1
ATOM 2717 O O . GLU A 1 351 ? -25.305 -8.751 34.595 1.00 83.94 351 GLU A O 1
ATOM 2722 N N . GLN A 1 352 ? -23.171 -8.470 33.958 1.00 80.25 352 GLN A N 1
ATOM 2723 C CA . GLN A 1 352 ? -22.980 -7.201 34.668 1.00 80.25 352 GLN A CA 1
ATOM 2724 C C . GLN A 1 352 ? -23.935 -6.111 34.167 1.00 80.25 352 GLN A C 1
ATOM 2726 O O . GLN A 1 352 ? -24.496 -5.375 34.982 1.00 80.25 352 GLN A O 1
ATOM 2731 N N . VAL A 1 353 ? -24.133 -5.998 32.847 1.00 87.38 353 VAL A N 1
ATOM 2732 C CA . VAL A 1 353 ? -25.112 -5.061 32.277 1.00 87.38 353 VAL A CA 1
ATOM 2733 C C . VAL A 1 353 ? -26.501 -5.376 32.812 1.00 87.38 353 VAL A C 1
ATOM 2735 O O . VAL A 1 353 ? -27.154 -4.490 33.361 1.00 87.38 353 VAL A O 1
ATOM 2738 N N . LEU A 1 354 ? -26.925 -6.634 32.707 1.00 89.81 354 LEU A N 1
ATOM 2739 C CA . LEU A 1 354 ? -28.262 -7.054 33.102 1.00 89.81 354 LEU A CA 1
ATOM 2740 C C . LEU A 1 354 ? -28.505 -6.837 34.602 1.00 89.81 354 LEU A C 1
ATOM 2742 O O . LEU A 1 354 ? -29.501 -6.225 34.977 1.00 89.81 354 LEU A O 1
ATOM 2746 N N . LEU A 1 355 ? -27.562 -7.242 35.455 1.00 81.62 355 LEU A N 1
ATOM 2747 C CA . LEU A 1 355 ? -27.635 -7.034 36.903 1.00 81.62 355 LEU A CA 1
ATOM 2748 C C . LEU A 1 355 ? -27.710 -5.564 37.289 1.00 81.62 355 LEU A C 1
ATOM 2750 O O . LEU A 1 355 ? -28.473 -5.196 38.180 1.00 81.62 355 LEU A O 1
ATOM 2754 N N . ASN A 1 356 ? -26.931 -4.715 36.627 1.00 81.31 356 ASN A N 1
ATOM 2755 C CA . ASN A 1 356 ? -26.946 -3.295 36.925 1.00 81.31 356 ASN A CA 1
ATOM 2756 C C . ASN A 1 356 ? -28.273 -2.642 36.508 1.00 81.31 356 ASN A C 1
ATOM 2758 O O . ASN A 1 356 ? -28.804 -1.814 37.245 1.00 81.31 356 ASN A O 1
ATOM 2762 N N . LEU A 1 357 ? -28.850 -3.043 35.370 1.00 89.94 357 LEU A N 1
ATOM 2763 C CA . LEU A 1 357 ? -30.185 -2.589 34.970 1.00 89.94 357 LEU A CA 1
ATOM 2764 C C . LEU A 1 357 ? -31.269 -3.078 35.945 1.00 89.94 357 LEU A C 1
ATOM 2766 O O . LEU A 1 357 ? -32.091 -2.273 36.378 1.00 89.94 357 LEU A O 1
ATOM 2770 N N . LEU A 1 358 ? -31.228 -4.350 36.358 1.00 87.25 358 LEU A N 1
ATOM 2771 C CA . LEU A 1 358 ? -32.153 -4.924 37.344 1.00 87.25 358 LEU A CA 1
ATOM 2772 C C . LEU A 1 358 ? -32.053 -4.231 38.713 1.00 87.25 358 LEU A C 1
ATOM 2774 O O . LEU A 1 358 ? -33.073 -3.933 39.331 1.00 87.25 358 LEU A O 1
ATOM 2778 N N . GLN A 1 359 ? -30.840 -3.923 39.182 1.00 82.06 359 GLN A N 1
ATOM 2779 C CA . GLN A 1 359 ? -30.641 -3.202 40.442 1.00 82.06 359 GLN A CA 1
ATOM 2780 C C . GLN A 1 359 ? -31.137 -1.754 40.350 1.00 82.06 359 GLN A C 1
ATOM 2782 O O . GLN A 1 359 ? -31.768 -1.265 41.283 1.00 82.06 359 GLN A O 1
ATOM 2787 N N . ASN A 1 360 ? -30.903 -1.074 39.223 1.00 84.25 360 ASN A N 1
ATOM 2788 C CA . ASN A 1 360 ? -31.425 0.278 39.007 1.00 84.25 360 ASN A CA 1
ATOM 2789 C C . ASN A 1 360 ? -32.961 0.299 39.040 1.00 84.25 360 ASN A C 1
ATOM 2791 O O . ASN A 1 360 ? -33.536 1.175 39.682 1.00 84.25 360 ASN A O 1
ATOM 2795 N N . ALA A 1 361 ? -33.603 -0.693 38.418 1.00 88.88 361 ALA A N 1
ATOM 2796 C CA . ALA A 1 361 ? -35.048 -0.891 38.477 1.00 88.88 361 ALA A CA 1
ATOM 2797 C C . ALA A 1 361 ? -35.547 -1.163 39.912 1.00 88.88 361 ALA A C 1
ATOM 2799 O O . ALA A 1 361 ? -36.523 -0.564 40.362 1.00 88.88 361 ALA A O 1
ATOM 2800 N N . ALA A 1 362 ? -34.858 -2.031 40.662 1.00 84.56 362 ALA A N 1
ATOM 2801 C CA . ALA A 1 362 ? -35.184 -2.325 42.061 1.00 84.56 362 ALA A CA 1
ATOM 2802 C C . ALA A 1 362 ? -35.157 -1.074 42.941 1.00 84.56 362 ALA A C 1
ATOM 2804 O O . ALA A 1 362 ? -36.084 -0.832 43.717 1.00 84.56 362 ALA A O 1
ATOM 2805 N N . ASP A 1 363 ? -34.093 -0.284 42.803 1.00 79.69 363 ASP A N 1
ATOM 2806 C CA . ASP A 1 363 ? -33.877 0.925 43.588 1.00 79.69 363 ASP A CA 1
ATOM 2807 C C . ASP A 1 363 ? -34.943 1.980 43.271 1.00 79.69 363 ASP A C 1
ATOM 2809 O O . ASP A 1 363 ? -35.456 2.625 44.186 1.00 79.69 363 ASP A O 1
ATOM 2813 N N . ALA A 1 364 ? -35.331 2.114 41.996 1.00 84.50 364 ALA A N 1
ATOM 2814 C CA . ALA A 1 364 ? -36.396 3.022 41.570 1.00 84.50 364 ALA A CA 1
ATOM 2815 C C . ALA A 1 364 ? -37.756 2.680 42.209 1.00 84.50 364 ALA A C 1
ATOM 2817 O O . ALA A 1 364 ? -38.548 3.576 42.505 1.00 84.50 364 ALA A O 1
ATOM 2818 N N . MET A 1 365 ? -38.012 1.396 42.478 1.00 88.06 365 MET A N 1
ATOM 2819 C CA . MET A 1 365 ? -39.250 0.904 43.095 1.00 88.06 365 MET A CA 1
ATOM 2820 C C . MET A 1 365 ? -39.163 0.728 44.622 1.00 88.06 365 MET A C 1
ATOM 2822 O O . MET A 1 365 ? -40.151 0.348 45.258 1.00 88.06 365 MET A O 1
ATOM 2826 N N . ALA A 1 366 ? -38.010 0.985 45.249 1.00 81.94 366 ALA A N 1
ATOM 2827 C CA . ALA A 1 366 ? -37.776 0.652 46.658 1.00 81.94 366 ALA A CA 1
ATOM 2828 C C . ALA A 1 366 ? -38.753 1.346 47.630 1.00 81.94 366 ALA A C 1
ATOM 2830 O O . ALA A 1 366 ? -39.093 0.771 48.666 1.00 81.94 366 ALA A O 1
ATOM 2831 N N . GLY A 1 367 ? -39.237 2.544 47.278 1.00 79.25 367 GLY A N 1
ATOM 2832 C CA . GLY A 1 367 ? -40.219 3.313 48.054 1.00 79.25 367 GLY A CA 1
ATOM 2833 C C . GLY A 1 367 ? -41.687 2.908 47.848 1.00 79.25 367 GLY A C 1
ATOM 2834 O O . GLY A 1 367 ? -42.550 3.417 48.558 1.00 79.25 367 GLY A O 1
ATOM 2835 N N . GLN A 1 368 ? -41.986 2.011 46.902 1.00 85.44 368 GLN A N 1
ATOM 2836 C CA . GLN A 1 368 ? -43.351 1.566 46.591 1.00 85.44 368 GLN A CA 1
ATOM 2837 C C . GLN A 1 368 ? -43.744 0.316 47.402 1.00 85.44 368 GLN A C 1
ATOM 2839 O O . GLN A 1 368 ? -42.868 -0.507 47.716 1.00 85.44 368 GLN A O 1
ATOM 2844 N N . PRO A 1 369 ? -45.041 0.115 47.718 1.00 84.75 369 PRO A N 1
ATOM 2845 C CA . PRO A 1 369 ? -45.544 -1.140 48.279 1.00 84.75 369 PRO A CA 1
ATOM 2846 C C . PRO A 1 369 ? -45.213 -2.331 47.377 1.00 84.75 369 PRO A C 1
ATOM 2848 O O . PRO A 1 369 ? -45.255 -2.215 46.158 1.00 84.75 369 PRO A O 1
ATOM 2851 N N . ALA A 1 370 ? -44.924 -3.498 47.959 1.00 82.25 370 ALA A N 1
ATOM 2852 C CA . ALA A 1 370 ? -44.546 -4.687 47.187 1.00 82.25 370 ALA A CA 1
ATOM 2853 C C . ALA A 1 370 ? -45.619 -5.132 46.171 1.00 82.25 370 ALA A C 1
ATOM 2855 O O . ALA A 1 370 ? -45.268 -5.694 45.141 1.00 82.25 370 ALA A O 1
ATOM 2856 N N . SER A 1 371 ? -46.901 -4.845 46.430 1.00 84.38 371 SER A N 1
ATOM 2857 C CA . SER A 1 371 ? -48.019 -5.114 45.509 1.00 84.38 371 SER A CA 1
ATOM 2858 C C . SER A 1 371 ? -47.954 -4.316 44.207 1.00 84.38 371 SER A C 1
ATOM 2860 O O . SER A 1 371 ? -48.528 -4.737 43.205 1.00 84.38 371 SER A O 1
ATOM 2862 N N . ASP A 1 372 ? -47.268 -3.174 44.226 1.00 85.88 372 ASP A N 1
ATOM 2863 C CA . ASP A 1 372 ? -47.283 -2.202 43.132 1.00 85.88 372 ASP A CA 1
ATOM 2864 C C . ASP A 1 372 ? -46.014 -2.298 42.277 1.00 85.88 372 ASP A C 1
ATOM 2866 O O . ASP A 1 372 ? -45.959 -1.733 41.185 1.00 85.88 372 ASP A O 1
ATOM 2870 N N . ARG A 1 373 ? -45.011 -3.049 42.754 1.00 90.75 373 ARG A N 1
ATOM 2871 C CA . ARG A 1 373 ? -43.733 -3.271 42.073 1.00 90.75 373 ARG A CA 1
ATOM 2872 C C . ARG A 1 373 ? -43.934 -4.228 40.910 1.00 90.75 373 ARG A C 1
ATOM 2874 O O . ARG A 1 373 ? -44.255 -5.397 41.120 1.00 90.75 373 ARG A O 1
ATOM 2881 N N . ARG A 1 374 ? -43.696 -3.755 39.691 1.00 91.19 374 ARG A N 1
ATOM 2882 C CA . ARG A 1 374 ? -43.672 -4.583 38.482 1.00 91.19 374 ARG A CA 1
ATOM 2883 C C . ARG A 1 374 ? -42.326 -4.439 37.793 1.00 91.19 374 ARG A C 1
ATOM 2885 O O . ARG A 1 374 ? -41.895 -3.325 37.512 1.00 91.19 374 ARG A O 1
ATOM 2892 N N . LEU A 1 375 ? -41.686 -5.572 37.521 1.00 93.75 375 LEU A N 1
ATOM 2893 C CA . LEU A 1 375 ? -40.414 -5.644 36.808 1.00 93.75 375 LEU A CA 1
ATOM 2894 C C . LEU A 1 375 ? -40.550 -6.634 35.660 1.00 93.75 375 LEU A C 1
ATOM 2896 O O . LEU A 1 375 ? -40.826 -7.808 35.890 1.00 93.75 375 LEU A O 1
ATOM 2900 N N . ALA A 1 376 ? -40.341 -6.180 34.434 1.00 94.31 376 ALA A N 1
ATOM 2901 C CA . ALA A 1 376 ? -40.390 -7.032 33.257 1.00 94.31 376 ALA A CA 1
ATOM 2902 C C . ALA A 1 376 ? -39.038 -7.044 32.544 1.00 94.31 376 ALA A C 1
ATOM 2904 O O . ALA A 1 376 ? -38.439 -5.993 32.319 1.00 94.31 376 ALA A O 1
ATOM 2905 N N . VAL A 1 377 ? -38.576 -8.236 32.176 1.00 95.81 377 VAL A N 1
ATOM 2906 C CA . VAL A 1 377 ? -37.442 -8.434 31.273 1.00 95.81 377 VAL A CA 1
ATOM 2907 C C . VAL A 1 377 ? -37.966 -9.105 30.013 1.00 95.81 377 VAL A C 1
ATOM 2909 O O . VAL A 1 377 ? -38.531 -10.194 30.093 1.00 95.81 377 VAL A O 1
ATOM 2912 N N . ASP A 1 378 ? -37.788 -8.464 28.863 1.00 94.81 378 ASP A N 1
ATOM 2913 C CA . ASP A 1 378 ? -38.165 -9.022 27.560 1.00 94.81 378 ASP A CA 1
ATOM 2914 C C . ASP A 1 378 ? -36.944 -9.069 26.646 1.00 94.81 378 ASP A C 1
ATOM 2916 O O . ASP A 1 378 ? -36.237 -8.070 26.508 1.00 94.81 378 ASP A O 1
ATOM 2920 N N . ALA A 1 379 ? -36.687 -10.223 26.036 1.00 94.75 379 ALA A N 1
ATOM 2921 C CA . ALA A 1 379 ? -35.661 -10.384 25.016 1.00 94.75 379 ALA A CA 1
ATOM 2922 C C . ALA A 1 379 ? -36.297 -10.909 23.732 1.00 94.75 379 ALA A C 1
ATOM 2924 O O . ALA A 1 379 ? -36.870 -11.999 23.719 1.00 94.75 379 ALA A O 1
ATOM 2925 N N . ARG A 1 380 ? -36.152 -10.151 22.644 1.00 93.56 380 ARG A N 1
ATOM 2926 C CA . ARG A 1 380 ? -36.759 -10.457 21.346 1.00 93.56 380 ARG A CA 1
ATOM 2927 C C . ARG A 1 380 ? -35.800 -10.287 20.182 1.00 93.56 380 ARG A C 1
ATOM 2929 O O . ARG A 1 380 ? -34.796 -9.583 20.290 1.00 93.56 380 ARG A O 1
ATOM 2936 N N . LEU A 1 381 ? -36.112 -10.928 19.060 1.00 91.06 381 LEU A N 1
ATOM 2937 C CA . LEU A 1 381 ? -35.394 -10.694 17.811 1.00 91.06 381 LEU A CA 1
ATOM 2938 C C . LEU A 1 381 ? -35.928 -9.419 17.142 1.00 91.06 381 LEU A C 1
ATOM 2940 O O . LEU A 1 381 ? -37.104 -9.349 16.794 1.00 91.06 381 LEU A O 1
ATOM 2944 N N . ASP A 1 382 ? -35.062 -8.435 16.910 1.00 90.12 382 ASP A N 1
ATOM 2945 C CA . ASP A 1 382 ? -35.405 -7.218 16.169 1.00 90.12 382 ASP A CA 1
ATOM 2946 C C . ASP A 1 382 ? -34.311 -6.888 15.150 1.00 90.12 382 ASP A C 1
ATOM 2948 O O . ASP A 1 382 ? -33.134 -6.791 15.491 1.00 90.12 382 ASP A O 1
ATOM 2952 N N . ASN A 1 383 ? -34.684 -6.758 13.875 1.00 86.00 383 ASN A N 1
ATOM 2953 C CA . ASN A 1 383 ? -33.769 -6.427 12.772 1.00 86.00 383 ASN A CA 1
ATOM 2954 C C . ASN A 1 383 ? -32.473 -7.273 12.723 1.00 86.00 383 ASN A C 1
ATOM 2956 O O . ASN A 1 383 ? -31.404 -6.784 12.359 1.00 86.00 383 ASN A O 1
ATOM 2960 N N . GLY A 1 384 ? -32.553 -8.558 13.093 1.00 85.50 384 GLY A N 1
ATOM 2961 C CA . GLY A 1 384 ? -31.400 -9.470 13.113 1.00 85.50 384 GLY A CA 1
ATOM 2962 C C . GLY A 1 384 ? -30.471 -9.310 14.323 1.00 85.50 384 GLY A C 1
ATOM 2963 O O . GLY A 1 384 ? -29.419 -9.946 14.367 1.00 85.50 384 GLY A O 1
ATOM 2964 N N . GLN A 1 385 ? -30.854 -8.498 15.306 1.00 92.25 385 GLN A N 1
ATOM 2965 C CA . GLN A 1 385 ? -30.165 -8.318 16.580 1.00 92.25 385 GLN A CA 1
ATOM 2966 C C . GLN A 1 385 ? -31.042 -8.840 17.720 1.00 92.25 385 GLN A C 1
ATOM 2968 O O . GLN A 1 385 ? -32.268 -8.905 17.605 1.00 92.25 385 GLN A O 1
ATOM 2973 N N . ALA A 1 386 ? -30.420 -9.210 18.833 1.00 93.50 386 ALA A N 1
ATOM 2974 C CA . ALA A 1 386 ? -31.158 -9.427 20.064 1.00 93.50 386 ALA A CA 1
ATOM 2975 C C . ALA A 1 386 ? -31.452 -8.072 20.709 1.00 93.50 386 ALA A C 1
ATOM 2977 O O . ALA A 1 386 ? -30.526 -7.309 20.980 1.00 93.50 386 ALA A O 1
ATOM 2978 N N . PHE A 1 387 ? -32.725 -7.782 20.950 1.00 94.88 387 PHE A N 1
ATOM 2979 C CA . PHE A 1 387 ? -33.200 -6.581 21.623 1.00 94.88 387 PHE A CA 1
ATOM 2980 C C . PHE A 1 387 ? -33.701 -6.968 23.010 1.00 94.88 387 PHE A C 1
ATOM 2982 O O . PHE A 1 387 ? -34.662 -7.726 23.130 1.00 94.88 387 PHE A O 1
ATOM 2989 N N . VAL A 1 388 ? -33.033 -6.473 24.050 1.00 95.44 388 VAL A N 1
ATOM 2990 C CA . VAL A 1 388 ? -33.336 -6.791 25.449 1.00 95.44 388 VAL A CA 1
ATOM 2991 C C . VAL A 1 388 ? -33.835 -5.543 26.151 1.00 95.44 388 VAL A C 1
ATOM 2993 O O . VAL A 1 388 ? -33.213 -4.486 26.049 1.00 95.44 388 VAL A O 1
ATOM 2996 N N . THR A 1 389 ? -34.929 -5.668 26.893 1.00 95.25 389 THR A N 1
ATOM 2997 C CA . THR A 1 389 ? -35.513 -4.591 27.688 1.00 95.25 389 THR A CA 1
ATOM 2998 C C . THR A 1 389 ? -35.633 -4.977 29.151 1.00 95.25 389 THR A C 1
ATOM 3000 O O . THR A 1 389 ? -35.888 -6.132 29.483 1.00 95.25 389 THR A O 1
ATOM 3003 N N . VAL A 1 390 ? -35.449 -3.988 30.022 1.00 94.88 390 VAL A N 1
ATOM 3004 C CA . VAL A 1 390 ? -35.736 -4.062 31.455 1.00 94.88 390 VAL A CA 1
ATOM 3005 C C . VAL A 1 390 ? -36.674 -2.903 31.771 1.00 94.88 390 VAL A C 1
ATOM 3007 O O . VAL A 1 390 ? -36.282 -1.743 31.624 1.00 94.88 390 VAL A O 1
ATOM 3010 N N . CYS A 1 391 ? -37.910 -3.223 32.143 1.00 93.81 391 CYS A N 1
ATOM 3011 C CA . CYS A 1 391 ? -38.980 -2.273 32.429 1.00 93.81 391 CYS A CA 1
ATOM 3012 C C . CYS A 1 391 ? -39.373 -2.342 33.903 1.00 93.81 391 CYS A C 1
ATOM 3014 O O . CYS A 1 391 ? -39.706 -3.419 34.397 1.00 93.81 391 CYS A O 1
ATOM 3016 N N . ASP A 1 392 ? -39.389 -1.201 34.583 1.00 92.62 392 ASP A N 1
ATOM 3017 C CA . ASP A 1 392 ? -39.838 -1.069 35.969 1.00 92.62 392 ASP A CA 1
ATOM 3018 C C . ASP A 1 392 ? -41.082 -0.186 36.094 1.00 92.62 392 ASP A C 1
ATOM 3020 O O . ASP A 1 392 ? -41.377 0.610 35.208 1.00 92.62 392 ASP A O 1
ATOM 3024 N N . SER A 1 393 ? -41.806 -0.315 37.208 1.00 89.94 393 SER A N 1
ATOM 3025 C CA . SER A 1 393 ? -42.950 0.536 37.565 1.00 89.94 393 SER A CA 1
ATOM 3026 C C . SER A 1 393 ? -42.578 1.702 38.487 1.00 89.94 393 SER A C 1
ATOM 3028 O O . SER A 1 393 ? -43.432 2.210 39.220 1.00 89.94 393 SER A O 1
ATOM 3030 N N . GLY A 1 394 ? -41.306 2.103 38.513 1.00 85.94 394 GLY A N 1
ATOM 3031 C CA . GLY A 1 394 ? -40.821 3.238 39.288 1.00 85.94 394 GLY A CA 1
ATOM 3032 C C . GLY A 1 394 ? -41.405 4.576 38.809 1.00 85.94 394 GLY A C 1
ATOM 3033 O O . GLY A 1 394 ? -42.195 4.627 37.868 1.00 85.94 394 GLY A O 1
ATOM 3034 N N . PRO A 1 395 ? -41.011 5.703 39.423 1.00 82.38 395 PRO A N 1
ATOM 3035 C CA . PRO A 1 395 ? -41.526 7.032 39.072 1.00 82.38 395 PRO A CA 1
ATOM 3036 C C . PRO A 1 395 ? -41.091 7.534 37.680 1.00 82.38 395 PRO A C 1
ATOM 3038 O O . PRO A 1 395 ? -41.450 8.644 37.292 1.00 82.38 395 PRO A O 1
ATOM 3041 N N . GLY A 1 396 ? -40.306 6.750 36.935 1.00 81.56 396 GLY A N 1
ATOM 3042 C CA . GLY A 1 396 ? -39.715 7.174 35.674 1.00 81.56 396 GLY A CA 1
ATOM 3043 C C . GLY A 1 396 ? -38.624 8.230 35.864 1.00 81.56 396 GLY A C 1
ATOM 3044 O O . GLY A 1 396 ? -38.096 8.433 36.961 1.00 81.56 396 GLY A O 1
ATOM 3045 N N . LEU A 1 397 ? -38.269 8.900 34.768 1.00 78.19 397 LEU A N 1
ATOM 3046 C CA . LEU A 1 397 ? -37.229 9.925 34.741 1.00 78.19 397 LEU A CA 1
ATOM 3047 C C . LEU A 1 397 ? -37.758 11.189 34.040 1.00 78.19 397 LEU A C 1
ATOM 3049 O O . LEU A 1 397 ? -38.282 11.076 32.930 1.00 78.19 397 LEU A O 1
ATOM 3053 N N . PRO A 1 398 ? -37.634 12.385 34.652 1.00 78.56 398 PRO A N 1
ATOM 3054 C CA . PRO A 1 398 ? -38.003 13.644 34.010 1.00 78.56 398 PRO A CA 1
ATOM 3055 C C . PRO A 1 398 ? -37.272 13.832 32.667 1.00 78.56 398 PRO A C 1
ATOM 3057 O O . PRO A 1 398 ? -36.086 13.497 32.589 1.00 78.56 398 PRO A O 1
ATOM 3060 N N . PRO A 1 399 ? -37.913 14.413 31.630 1.00 73.88 399 PRO A N 1
ATOM 3061 C CA . PRO A 1 399 ? -37.308 14.584 30.302 1.00 73.88 399 PRO A CA 1
ATOM 3062 C C . PRO A 1 399 ? -35.964 15.326 30.332 1.00 73.88 399 PRO A C 1
ATOM 3064 O O . PRO A 1 399 ? -35.026 14.947 29.641 1.00 73.88 399 PRO A O 1
ATOM 3067 N N . GLU A 1 400 ? -35.848 16.325 31.206 1.00 75.25 400 GLU A N 1
ATOM 3068 C CA . GLU A 1 400 ? -34.650 17.153 31.416 1.00 75.25 400 GLU A CA 1
ATOM 3069 C C . GLU A 1 400 ? -33.437 16.355 31.922 1.00 75.25 400 GLU A C 1
ATOM 3071 O O . GLU A 1 400 ? -32.287 16.741 31.721 1.00 75.25 400 GLU A O 1
ATOM 3076 N N . LEU A 1 401 ? -33.685 15.227 32.590 1.00 76.75 401 LEU A N 1
ATOM 3077 C CA . LEU A 1 401 ? -32.654 14.355 33.150 1.00 76.75 401 LEU A CA 1
ATOM 3078 C C . LEU A 1 401 ? -32.339 13.166 32.226 1.00 76.75 401 LEU A C 1
ATOM 3080 O O . LEU A 1 401 ? -31.356 12.459 32.451 1.00 76.75 401 LEU A O 1
ATOM 3084 N N . ALA A 1 402 ? -33.137 12.949 31.173 1.00 75.56 402 ALA A N 1
ATOM 3085 C CA . ALA A 1 402 ? -32.966 11.833 30.247 1.00 75.56 402 ALA A CA 1
ATOM 3086 C C . ALA A 1 402 ? -31.707 11.974 29.374 1.00 75.56 402 ALA A C 1
ATOM 3088 O O . ALA A 1 402 ? -31.035 10.974 29.118 1.00 75.56 402 ALA A O 1
ATOM 3089 N N . GLU A 1 403 ? -31.350 13.195 28.961 1.00 75.88 403 GLU A N 1
ATOM 3090 C CA . GLU A 1 403 ? -30.145 13.452 28.149 1.00 75.88 403 GLU A CA 1
ATOM 3091 C C . GLU A 1 403 ? -28.852 13.156 28.920 1.00 75.88 403 GLU A C 1
ATOM 3093 O O . GLU A 1 403 ? -27.863 12.695 28.350 1.00 75.88 403 GLU A O 1
ATOM 3098 N N . ARG A 1 404 ? -28.891 13.339 30.242 1.00 79.12 404 ARG A N 1
ATOM 3099 C CA . ARG A 1 404 ? -27.745 13.173 31.142 1.00 79.12 404 ARG A CA 1
ATOM 3100 C C . ARG A 1 404 ? -27.622 11.769 31.722 1.00 79.12 404 ARG A C 1
ATOM 3102 O O . ARG A 1 404 ? -26.640 11.455 32.384 1.00 79.12 404 ARG A O 1
ATOM 3109 N N . LEU A 1 405 ? -28.591 10.896 31.444 1.00 80.19 405 LEU A N 1
ATOM 3110 C CA . LEU A 1 405 ? -28.733 9.568 32.046 1.00 80.19 405 LEU A CA 1
ATOM 3111 C C . LEU A 1 405 ? -27.484 8.677 31.918 1.00 80.19 405 LEU A C 1
ATOM 3113 O O . LEU A 1 405 ? -27.247 7.799 32.746 1.00 80.19 405 LEU A O 1
ATOM 3117 N N . PHE A 1 406 ? -26.695 8.897 30.870 1.00 80.94 406 PHE A N 1
ATOM 3118 C CA . PHE A 1 406 ? -25.495 8.123 30.565 1.00 80.94 406 PHE A CA 1
ATOM 3119 C C . PHE A 1 406 ? -24.195 8.902 30.787 1.00 80.94 406 PHE A C 1
ATOM 3121 O O . PHE A 1 406 ? -23.118 8.367 30.509 1.00 80.94 406 PHE A O 1
ATOM 3128 N N . GLU A 1 407 ? -24.280 10.149 31.260 1.00 73.31 407 GLU A N 1
ATOM 3129 C CA . GLU A 1 407 ? -23.108 10.914 31.671 1.00 73.31 407 GLU A CA 1
ATOM 3130 C C . GLU A 1 407 ? -22.451 10.219 32.871 1.00 73.31 407 GLU A C 1
ATOM 3132 O O . GLU A 1 407 ? -23.135 9.859 33.835 1.00 73.31 407 GLU A O 1
ATOM 3137 N N . PRO A 1 408 ? -21.123 10.017 32.855 1.00 64.75 408 PRO A N 1
ATOM 3138 C CA . PRO A 1 408 ? -20.412 9.558 34.039 1.00 64.75 408 PRO A CA 1
ATOM 3139 C C . PRO A 1 408 ? -20.700 10.474 35.236 1.00 64.75 408 PRO A C 1
ATOM 3141 O O . PRO A 1 408 ? -20.718 11.694 35.091 1.00 64.75 408 PRO A O 1
ATOM 3144 N N . PHE A 1 409 ? -20.890 9.879 36.417 1.00 60.59 409 PHE A N 1
ATOM 3145 C CA . PHE A 1 409 ? -21.159 10.568 37.690 1.00 60.59 409 PHE A CA 1
ATOM 3146 C C . PHE A 1 409 ? -22.541 11.228 37.821 1.00 60.59 409 PHE A C 1
ATOM 3148 O O . PHE A 1 409 ? -22.846 11.811 38.862 1.00 60.59 409 PHE A O 1
ATOM 3155 N N . PHE A 1 410 ? -23.419 11.099 36.823 1.00 67.19 410 PHE A N 1
ATOM 3156 C CA . PHE A 1 410 ? -24.794 11.577 36.931 1.00 67.19 410 PHE A CA 1
ATOM 3157 C C . PHE A 1 410 ? -25.692 10.556 37.649 1.00 67.19 410 PHE A C 1
ATOM 3159 O O . PHE A 1 410 ? -25.790 9.392 37.261 1.00 67.19 410 PHE A O 1
ATOM 3166 N N . THR A 1 411 ? -26.367 10.983 38.716 1.00 68.00 411 THR A N 1
ATOM 3167 C CA . THR A 1 411 ? -27.197 10.120 39.570 1.00 68.00 411 THR A CA 1
ATOM 3168 C C . THR A 1 411 ? -28.303 10.920 40.247 1.00 68.00 411 THR A C 1
ATOM 3170 O O . THR A 1 411 ? -28.091 12.045 40.689 1.00 68.00 411 THR A O 1
ATOM 3173 N N . THR A 1 412 ? -29.486 10.323 40.365 1.00 69.06 412 THR A N 1
ATOM 3174 C CA . THR A 1 412 ? -30.611 10.858 41.150 1.00 69.06 412 THR A CA 1
ATOM 3175 C C . THR A 1 412 ? -30.735 10.184 42.522 1.00 69.06 412 THR A C 1
ATOM 3177 O O . THR A 1 412 ? -31.597 10.548 43.319 1.00 69.06 412 THR A O 1
ATOM 3180 N N . ARG A 1 413 ? -29.872 9.199 42.820 1.00 63.91 413 ARG A N 1
ATOM 3181 C CA . ARG A 1 413 ? -29.868 8.446 44.083 1.00 63.91 413 ARG A CA 1
ATOM 3182 C C . ARG A 1 413 ? -28.988 9.143 45.132 1.00 63.91 413 ARG A C 1
ATOM 3184 O O . ARG A 1 413 ? -27.829 9.406 44.817 1.00 63.91 413 ARG A O 1
ATOM 3191 N N . PRO A 1 414 ? -29.455 9.333 46.386 1.00 47.00 414 PRO A N 1
ATOM 3192 C CA . PRO A 1 414 ? -28.695 10.013 47.445 1.00 47.00 414 PRO A CA 1
ATOM 3193 C C . PRO A 1 414 ? -27.323 9.396 47.769 1.00 47.00 414 PRO A C 1
ATOM 3195 O O . PRO A 1 414 ? -26.428 10.113 48.203 1.00 47.00 414 PRO A O 1
ATOM 3198 N N . GLN A 1 415 ? -27.150 8.082 47.564 1.00 49.44 415 GLN A N 1
ATOM 3199 C CA . GLN A 1 415 ? -25.874 7.364 47.742 1.00 49.44 415 GLN A CA 1
ATOM 3200 C C . GLN A 1 415 ? -25.385 6.648 46.464 1.00 49.44 415 GLN A C 1
ATOM 3202 O O . GLN A 1 415 ? -24.444 5.858 46.512 1.00 49.44 415 GLN A O 1
ATOM 3207 N N . GLY A 1 416 ? -26.024 6.882 45.312 1.00 52.03 416 GLY A N 1
ATOM 3208 C CA . GLY A 1 416 ? -25.640 6.247 44.047 1.00 52.03 416 GLY A CA 1
ATOM 3209 C C . GLY A 1 416 ? -24.592 7.075 43.311 1.00 52.03 416 GLY A C 1
ATOM 3210 O O . GLY A 1 416 ? -24.682 8.290 43.301 1.00 52.03 416 GLY A O 1
ATOM 3211 N N . LEU A 1 417 ? -23.625 6.435 42.659 1.00 52.50 417 LEU A N 1
ATOM 3212 C CA . LEU A 1 417 ? -22.436 7.107 42.107 1.00 52.50 417 LEU A CA 1
ATOM 3213 C C . LEU A 1 417 ? -22.557 7.510 40.635 1.00 52.50 417 LEU A C 1
ATOM 3215 O O . LEU A 1 417 ? -21.644 8.106 40.081 1.00 52.50 417 LEU A O 1
ATOM 3219 N N . GLY A 1 418 ? -23.645 7.122 39.966 1.00 64.12 418 GLY A N 1
ATOM 3220 C CA . GLY A 1 418 ? -23.903 7.510 38.574 1.00 64.12 418 GLY A CA 1
ATOM 3221 C C . GLY A 1 418 ? -23.009 6.855 37.520 1.00 64.12 418 GLY A C 1
ATOM 3222 O O . GLY A 1 418 ? -22.973 7.284 36.374 1.00 64.12 418 GLY A O 1
ATOM 3223 N N . LEU A 1 419 ? -22.265 5.809 37.882 1.00 64.56 419 LEU A N 1
ATOM 3224 C CA . LEU A 1 419 ? -21.345 5.121 36.966 1.00 64.56 419 LEU A CA 1
ATOM 3225 C C . LEU A 1 419 ? -21.956 3.888 36.299 1.00 64.56 419 LEU A C 1
ATOM 3227 O O . LEU A 1 419 ? -21.445 3.400 35.297 1.00 64.56 419 LEU A O 1
ATOM 3231 N N . GLY A 1 420 ? -23.057 3.369 36.843 1.00 69.56 420 GLY A N 1
ATOM 3232 C CA . GLY A 1 420 ? -23.648 2.126 36.365 1.00 69.56 420 GLY A CA 1
ATOM 3233 C C . GLY A 1 420 ? -24.021 2.185 34.878 1.00 69.56 420 GLY A C 1
ATOM 3234 O O . GLY A 1 420 ? -23.606 1.330 34.100 1.00 69.56 420 GLY A O 1
ATOM 3235 N N . LEU A 1 421 ? -24.802 3.187 34.472 1.00 81.94 421 LEU A N 1
ATOM 3236 C CA . LEU A 1 421 ? -25.324 3.261 33.103 1.00 81.94 421 LEU A CA 1
ATOM 3237 C C . LEU A 1 421 ? -24.252 3.626 32.067 1.00 81.94 421 LEU A C 1
ATOM 3239 O O . LEU A 1 421 ? -24.313 3.128 30.943 1.00 81.94 421 LEU A O 1
ATOM 3243 N N . SER A 1 422 ? -23.237 4.413 32.439 1.00 75.38 422 SER A N 1
ATOM 3244 C CA . SER A 1 422 ? -22.095 4.712 31.562 1.00 75.38 422 SER A CA 1
ATOM 3245 C C . SER A 1 422 ? -21.200 3.483 31.346 1.00 75.38 422 SER A C 1
ATOM 3247 O O . SER A 1 422 ? -20.774 3.222 30.217 1.00 75.38 422 SER A O 1
ATOM 3249 N N . ILE A 1 423 ? -20.999 2.654 32.380 1.00 73.38 423 ILE A N 1
ATOM 3250 C CA . ILE A 1 423 ? -20.328 1.350 32.253 1.00 73.38 423 ILE A CA 1
ATOM 3251 C C . ILE A 1 423 ? -21.148 0.410 31.365 1.00 73.38 423 ILE A C 1
ATOM 3253 O O . ILE A 1 423 ? -20.584 -0.206 30.458 1.00 73.38 423 ILE A O 1
ATOM 3257 N N . CYS A 1 424 ? -22.468 0.328 31.570 1.00 82.94 424 CYS A N 1
ATOM 3258 C CA . CYS A 1 424 ? -23.334 -0.488 30.721 1.00 82.94 424 CYS A CA 1
ATOM 3259 C C . CYS A 1 424 ? -23.243 -0.075 29.251 1.00 82.94 424 CYS A C 1
ATOM 3261 O O . CYS A 1 424 ? -23.080 -0.942 28.395 1.00 82.94 424 CYS A O 1
ATOM 3263 N N . ARG A 1 425 ? -23.279 1.233 28.960 1.00 85.06 425 ARG A N 1
ATOM 3264 C CA . ARG A 1 425 ? -23.127 1.756 27.596 1.00 85.06 425 ARG A CA 1
ATOM 3265 C C . ARG A 1 425 ? -21.789 1.330 26.987 1.00 85.06 425 ARG A C 1
ATOM 3267 O O . ARG A 1 425 ? -21.780 0.724 25.923 1.00 85.06 425 ARG A O 1
ATOM 3274 N N . SER A 1 426 ? -20.679 1.543 27.697 1.00 80.25 426 SER A N 1
ATOM 3275 C CA . SER A 1 426 ? -19.337 1.154 27.232 1.00 80.25 426 SER A CA 1
ATOM 3276 C C . SER A 1 426 ? -19.190 -0.359 26.998 1.00 80.25 426 SER A C 1
ATOM 3278 O O . SER A 1 426 ? -18.481 -0.798 26.087 1.00 80.25 426 SER A O 1
ATOM 3280 N N . ILE A 1 427 ? -19.829 -1.191 27.827 1.00 82.81 427 ILE A N 1
ATOM 3281 C CA . ILE A 1 427 ? -19.860 -2.644 27.624 1.00 82.81 427 ILE A CA 1
ATOM 3282 C C . ILE A 1 427 ? -20.653 -2.981 26.359 1.00 82.81 427 ILE A C 1
ATOM 3284 O O . ILE A 1 427 ? -20.119 -3.666 25.488 1.00 82.81 427 ILE A O 1
ATOM 3288 N N . VAL A 1 428 ? -21.888 -2.494 26.237 1.00 90.44 428 VAL A N 1
ATOM 3289 C CA . VAL A 1 428 ? -22.778 -2.800 25.107 1.00 90.44 428 VAL A CA 1
ATOM 3290 C C . VAL A 1 428 ? -22.176 -2.331 23.776 1.00 90.44 428 VAL A C 1
ATOM 3292 O O . VAL A 1 428 ? -22.120 -3.107 22.824 1.00 90.44 428 VAL A O 1
ATOM 3295 N N . GLU A 1 429 ? -21.628 -1.116 23.723 1.00 89.25 429 GLU A N 1
ATOM 3296 C CA . GLU A 1 429 ? -20.988 -0.561 22.521 1.00 89.25 429 GLU A CA 1
ATOM 3297 C C . GLU A 1 429 ? -19.751 -1.359 22.100 1.00 89.25 429 GLU A C 1
ATOM 3299 O O . GLU A 1 429 ? -19.573 -1.657 20.918 1.00 89.25 429 GLU A O 1
ATOM 3304 N N . ARG A 1 430 ? -18.916 -1.802 23.055 1.00 85.38 430 ARG A N 1
ATOM 3305 C CA . ARG A 1 430 ? -17.797 -2.706 22.738 1.00 85.38 430 ARG A CA 1
ATOM 3306 C C . ARG A 1 430 ? -18.282 -4.011 22.127 1.00 85.38 430 ARG A C 1
ATOM 3308 O O . ARG A 1 430 ? -17.597 -4.549 21.260 1.00 85.38 430 ARG A O 1
ATOM 3315 N N . HIS A 1 431 ? -19.441 -4.509 22.537 1.00 89.44 431 HIS A N 1
ATOM 3316 C CA . HIS A 1 431 ? -20.057 -5.705 21.968 1.00 89.44 431 HIS A CA 1
ATOM 3317 C C . HIS A 1 431 ? -20.785 -5.450 20.637 1.00 89.44 431 HIS A C 1
ATOM 3319 O O . HIS A 1 431 ? -21.388 -6.370 20.095 1.00 89.44 431 HIS A O 1
ATOM 3325 N N . GLY A 1 432 ? -20.673 -4.244 20.066 1.00 89.62 432 GLY A N 1
ATOM 3326 C CA . GLY A 1 432 ? -21.287 -3.876 18.787 1.00 89.62 432 GLY A CA 1
ATOM 3327 C C . GLY A 1 432 ? -22.780 -3.562 18.891 1.00 89.62 432 GLY A C 1
ATOM 3328 O O . GLY A 1 432 ? -23.468 -3.557 17.875 1.00 89.62 432 GLY A O 1
ATOM 3329 N N . GLY A 1 433 ? -23.275 -3.351 20.110 1.00 92.69 433 GLY A N 1
ATOM 3330 C CA . GLY A 1 433 ? -24.658 -3.013 20.406 1.00 92.69 433 GLY A CA 1
ATOM 3331 C C . GLY A 1 433 ? -24.878 -1.532 20.693 1.00 92.69 433 GLY A C 1
ATOM 3332 O O . GLY A 1 433 ? -23.957 -0.716 20.625 1.00 92.69 433 GLY A O 1
ATOM 3333 N N . HIS A 1 434 ? -26.101 -1.195 21.092 1.00 93.81 434 HIS A N 1
ATOM 3334 C CA . HIS A 1 434 ? -26.464 0.135 21.576 1.00 93.81 434 HIS A CA 1
ATOM 3335 C C . HIS A 1 434 ? -27.319 0.043 22.844 1.00 93.81 434 HIS A C 1
ATOM 3337 O O . HIS A 1 434 ? -28.160 -0.844 22.934 1.00 93.81 434 HIS A O 1
ATOM 3343 N N . LEU A 1 435 ? -27.110 0.937 23.817 1.00 93.00 435 LEU A N 1
ATOM 3344 C CA . LEU A 1 435 ? -27.909 1.037 25.047 1.00 93.00 435 LEU A CA 1
ATOM 3345 C C . LEU A 1 435 ? -28.648 2.378 25.068 1.00 93.00 435 LEU A C 1
ATOM 3347 O O . LEU A 1 435 ? -28.017 3.436 25.003 1.00 93.00 435 LEU A O 1
ATOM 3351 N N . GLN A 1 436 ? -29.965 2.325 25.243 1.00 92.25 436 GLN A N 1
ATOM 3352 C CA . GLN A 1 436 ? -30.850 3.485 25.218 1.00 92.25 436 GLN A CA 1
ATOM 3353 C C . GLN A 1 436 ? -31.974 3.378 26.256 1.00 92.25 436 GLN A C 1
ATOM 3355 O O . GLN A 1 436 ? -32.285 2.301 26.765 1.00 92.25 436 GLN A O 1
ATOM 3360 N N . ARG A 1 437 ? -32.609 4.513 26.549 1.00 90.56 437 ARG A N 1
ATOM 3361 C CA . ARG A 1 437 ? -33.919 4.553 27.207 1.00 90.56 437 ARG A CA 1
ATOM 3362 C C . ARG A 1 437 ? -34.980 4.405 26.116 1.00 90.56 437 ARG A C 1
ATOM 3364 O O . ARG A 1 437 ? -34.920 5.136 25.132 1.00 90.56 437 ARG A O 1
ATOM 3371 N N . ALA A 1 438 ? -35.912 3.469 26.262 1.00 85.62 438 ALA A N 1
ATOM 3372 C CA . ALA A 1 438 ? -37.048 3.374 25.349 1.00 85.62 438 ALA A CA 1
ATOM 3373 C C . ALA A 1 438 ? -38.109 4.421 25.721 1.00 85.62 438 ALA A C 1
ATOM 3375 O O . ALA A 1 438 ? -38.302 4.724 26.900 1.00 85.62 438 ALA A O 1
ATOM 3376 N N . ASP A 1 439 ? -38.799 4.970 24.723 1.00 75.38 439 ASP A N 1
ATOM 3377 C CA . ASP A 1 439 ? -39.909 5.887 24.965 1.00 75.38 439 ASP A CA 1
ATOM 3378 C C . ASP A 1 439 ? -41.143 5.099 25.405 1.00 75.38 439 ASP A C 1
ATOM 3380 O O . ASP A 1 439 ? -41.793 4.417 24.612 1.00 75.38 439 ASP A O 1
ATOM 3384 N N . THR A 1 440 ? -41.447 5.181 26.697 1.00 69.38 440 THR A N 1
ATOM 3385 C CA . THR A 1 440 ? -42.631 4.589 27.319 1.00 69.38 440 THR A CA 1
ATOM 3386 C C . THR A 1 440 ? -43.584 5.671 27.828 1.00 69.38 440 THR A C 1
ATOM 3388 O O . THR A 1 440 ? -43.138 6.776 28.155 1.00 69.38 440 THR A O 1
ATOM 3391 N N . PRO A 1 441 ? -44.903 5.397 27.903 1.00 63.88 441 PRO A N 1
ATOM 3392 C CA . PRO A 1 441 ? -45.859 6.309 28.523 1.00 63.88 441 PRO A CA 1
ATOM 3393 C C . PRO A 1 441 ? -45.424 6.730 29.943 1.00 63.88 441 PRO A C 1
ATOM 3395 O O . PRO A 1 441 ? -44.919 5.885 30.688 1.00 63.88 441 PRO A O 1
ATOM 3398 N N . PRO A 1 442 ? -45.668 7.983 30.374 1.00 55.88 442 PRO A N 1
ATOM 3399 C CA . PRO A 1 442 ? -45.249 8.481 31.694 1.00 55.88 442 PRO A CA 1
ATOM 3400 C C . PRO A 1 442 ? -45.743 7.629 32.873 1.00 55.88 442 PRO A C 1
ATOM 3402 O O . PRO A 1 442 ? -45.106 7.563 33.916 1.00 55.88 442 PRO A O 1
ATOM 3405 N N . GLU A 1 443 ? -46.874 6.949 32.690 1.00 58.56 443 GLU A N 1
ATOM 3406 C CA . GLU A 1 443 ? -47.550 6.132 33.702 1.00 58.56 443 GLU A CA 1
ATOM 3407 C C . GLU A 1 443 ? -46.980 4.703 33.819 1.00 58.56 443 GLU A C 1
ATOM 3409 O O . GLU A 1 443 ? -47.418 3.920 34.660 1.00 58.56 443 GLU A O 1
ATOM 3414 N N . SER A 1 444 ? -46.006 4.347 32.972 1.00 67.50 444 SER A N 1
ATOM 3415 C CA . SER A 1 444 ? -45.460 2.984 32.843 1.00 67.50 444 SER A CA 1
ATOM 3416 C C . SER A 1 444 ? -44.030 2.814 33.371 1.00 67.50 444 SER A C 1
ATOM 3418 O O . SER A 1 444 ? -43.390 1.810 33.078 1.00 67.50 444 SER A O 1
ATOM 3420 N N . GLY A 1 445 ? -43.552 3.767 34.177 1.00 83.50 445 GLY A N 1
ATOM 3421 C CA . GLY A 1 445 ? -42.214 3.762 34.767 1.00 83.50 445 GLY A CA 1
ATOM 3422 C C . GLY A 1 445 ? -41.106 3.932 33.730 1.00 83.50 445 GLY A C 1
ATOM 3423 O O . GLY A 1 445 ? -41.237 4.751 32.816 1.00 83.50 445 GLY A O 1
ATOM 3424 N N . MET A 1 446 ? -39.987 3.221 33.883 1.00 88.44 446 MET A N 1
ATOM 3425 C CA . MET A 1 446 ? -38.820 3.371 33.010 1.00 88.44 446 MET A CA 1
ATOM 3426 C C . MET A 1 446 ? -38.472 2.071 32.293 1.00 88.44 446 MET A C 1
ATOM 3428 O O . MET A 1 446 ? -38.461 0.998 32.883 1.00 88.44 446 MET A O 1
ATOM 3432 N N . THR A 1 447 ? -38.153 2.176 30.999 1.00 92.12 447 THR A N 1
ATOM 3433 C CA . THR A 1 447 ? -37.634 1.055 30.208 1.00 92.12 447 THR A CA 1
ATOM 3434 C C . THR A 1 447 ? -36.247 1.364 29.675 1.00 92.12 447 THR A C 1
ATOM 3436 O O . THR A 1 447 ? -36.045 2.308 28.905 1.00 92.12 447 THR A O 1
ATOM 3439 N N . MET A 1 448 ? -35.290 0.525 30.053 1.00 94.12 448 MET A N 1
ATOM 3440 C CA . MET A 1 448 ? -33.953 0.499 29.470 1.00 94.12 448 MET A CA 1
ATOM 3441 C C . MET A 1 448 ? -33.882 -0.606 28.430 1.00 94.12 448 MET A C 1
ATOM 3443 O O . MET A 1 448 ? -34.322 -1.722 28.690 1.00 94.12 448 MET A O 1
ATOM 3447 N N . ALA A 1 449 ? -33.314 -0.301 27.269 1.00 94.25 449 ALA A N 1
ATOM 3448 C CA . ALA A 1 449 ? -33.191 -1.234 26.164 1.00 94.25 449 ALA A CA 1
ATOM 3449 C C . ALA A 1 449 ? -31.749 -1.297 25.669 1.00 94.25 449 ALA A C 1
ATOM 3451 O O . ALA A 1 449 ? -31.114 -0.256 25.487 1.00 94.25 449 ALA A O 1
ATOM 3452 N N . PHE A 1 450 ? -31.241 -2.500 25.411 1.00 95.69 450 PHE A N 1
ATOM 3453 C CA . PHE A 1 450 ? -29.984 -2.673 24.698 1.00 95.69 450 PHE A CA 1
ATOM 3454 C C . PHE A 1 450 ? -30.083 -3.690 23.571 1.00 95.69 450 PHE A C 1
ATOM 3456 O O . PHE A 1 450 ? -30.847 -4.652 23.647 1.00 95.69 450 PHE A O 1
ATOM 3463 N N . THR A 1 451 ? -29.281 -3.478 22.531 1.00 95.69 451 THR A N 1
ATOM 3464 C CA . THR A 1 451 ? -29.130 -4.421 21.425 1.00 95.69 451 THR A CA 1
ATOM 3465 C C . THR A 1 451 ? -27.812 -5.171 21.500 1.00 95.69 451 THR A C 1
ATOM 3467 O O . THR A 1 451 ? -26.814 -4.637 21.980 1.00 95.69 451 THR A O 1
ATOM 3470 N N . LEU A 1 452 ? -27.793 -6.403 20.996 1.00 94.19 452 LEU A N 1
ATOM 3471 C CA . LEU A 1 452 ? -26.573 -7.165 20.745 1.00 94.19 452 LEU A CA 1
ATOM 3472 C C . LEU A 1 452 ? -26.639 -7.823 19.358 1.00 94.19 452 LEU A C 1
ATOM 3474 O O . LEU A 1 452 ? -27.661 -8.429 19.018 1.00 94.19 452 LEU A O 1
ATOM 3478 N N . PRO A 1 453 ? -25.566 -7.746 18.553 1.00 92.81 453 PRO A N 1
ATOM 3479 C CA . PRO A 1 453 ? -25.527 -8.397 17.252 1.00 92.81 453 PRO A CA 1
ATOM 3480 C C . PRO A 1 453 ? -25.506 -9.922 17.412 1.00 92.81 453 PRO A C 1
ATOM 3482 O O . PRO A 1 453 ? -24.715 -10.473 18.180 1.00 92.81 453 PRO A O 1
ATOM 3485 N N . LEU A 1 454 ? -26.367 -10.606 16.659 1.00 91.00 454 LEU A N 1
ATOM 3486 C CA . LEU A 1 454 ? -26.373 -12.064 16.569 1.00 91.00 454 LEU A CA 1
ATOM 3487 C C . LEU A 1 454 ? -25.393 -12.529 15.490 1.00 91.00 454 LEU A C 1
ATOM 3489 O O . LEU A 1 454 ? -25.204 -11.861 14.471 1.00 91.00 454 LEU A O 1
ATOM 3493 N N . GLU A 1 455 ? -24.792 -13.701 15.685 1.00 87.94 455 GLU A N 1
ATOM 3494 C CA . GLU A 1 455 ? -24.022 -14.340 14.625 1.00 87.94 455 GLU A CA 1
ATOM 3495 C C . GLU A 1 455 ? -24.933 -14.693 13.435 1.00 87.94 455 GLU A C 1
ATOM 3497 O O . GLU A 1 455 ? -26.084 -15.115 13.630 1.00 87.94 455 GLU A O 1
ATOM 3502 N N . PRO A 1 456 ? -24.435 -14.571 12.190 1.00 76.06 456 PRO A N 1
ATOM 3503 C CA . PRO A 1 456 ? -25.171 -15.022 11.021 1.00 76.06 456 PRO A CA 1
ATOM 3504 C C . PRO A 1 456 ? -25.501 -16.509 11.172 1.00 76.06 456 PRO A C 1
ATOM 3506 O O . PRO A 1 456 ? -24.613 -17.334 11.388 1.00 76.06 456 PRO A O 1
ATOM 3509 N N . THR A 1 457 ? -26.775 -16.876 11.034 1.00 65.94 457 THR A N 1
ATOM 3510 C CA . THR A 1 457 ? -27.169 -18.284 10.943 1.00 65.94 457 THR A CA 1
ATOM 3511 C C . THR A 1 457 ? -26.620 -18.826 9.630 1.00 65.94 457 THR A C 1
ATOM 3513 O O . THR A 1 457 ? -27.122 -18.496 8.554 1.00 65.94 457 THR A O 1
ATOM 3516 N N . SER A 1 458 ? -25.559 -19.629 9.693 1.00 51.69 458 SER A N 1
ATOM 3517 C CA . SER A 1 458 ? -25.087 -20.376 8.534 1.00 51.69 458 SER A CA 1
ATOM 3518 C C . SER A 1 458 ? -26.220 -21.293 8.073 1.00 51.69 458 SER A C 1
ATOM 3520 O O . SER A 1 458 ? -26.594 -22.243 8.759 1.00 51.69 458 SER A O 1
ATOM 3522 N N . ARG A 1 459 ? -26.811 -20.994 6.910 1.00 43.31 459 ARG A N 1
ATOM 3523 C CA . ARG A 1 459 ? -27.665 -21.964 6.216 1.00 43.31 459 ARG A CA 1
ATOM 3524 C C . ARG A 1 459 ? -26.821 -23.225 5.991 1.00 43.31 459 ARG A C 1
ATOM 3526 O O . ARG A 1 459 ? -25.704 -23.079 5.490 1.00 43.31 459 ARG A O 1
ATOM 3533 N N . PRO A 1 460 ? -27.310 -24.433 6.321 1.00 43.75 460 PRO A N 1
ATOM 3534 C CA . PRO A 1 460 ? -26.660 -25.649 5.861 1.00 43.75 460 PRO A CA 1
ATOM 3535 C C . PRO A 1 460 ? -26.626 -25.571 4.335 1.00 43.75 460 PRO A C 1
ATOM 3537 O O . PRO A 1 460 ? -27.673 -25.447 3.697 1.00 43.75 460 PRO A O 1
ATOM 3540 N N . GLY A 1 461 ? -25.423 -25.528 3.765 1.00 39.53 461 GLY A N 1
ATOM 3541 C CA . GLY A 1 461 ? -25.246 -25.563 2.323 1.00 39.53 461 GLY A CA 1
ATOM 3542 C C . GLY A 1 461 ? -25.901 -26.830 1.792 1.00 39.53 461 GLY A C 1
ATOM 3543 O O . GLY A 1 461 ? -25.573 -27.928 2.232 1.00 39.53 461 GLY A O 1
ATOM 3544 N N . ILE A 1 462 ? -26.864 -26.661 0.891 1.00 42.41 462 ILE A N 1
ATOM 3545 C CA . ILE A 1 462 ? -27.372 -27.752 0.069 1.00 42.41 462 ILE A CA 1
ATOM 3546 C C . ILE A 1 462 ? -26.185 -28.164 -0.809 1.00 42.41 462 ILE A C 1
ATOM 3548 O O . ILE A 1 462 ? -25.735 -27.365 -1.632 1.00 42.41 462 ILE A O 1
ATOM 3552 N N . HIS A 1 463 ? -25.625 -29.338 -0.522 1.00 44.03 463 HIS A N 1
ATOM 3553 C CA . HIS A 1 463 ? -24.587 -29.983 -1.322 1.00 44.03 463 HIS A CA 1
ATOM 3554 C C . HIS A 1 463 ? -25.148 -30.518 -2.635 1.00 44.03 463 HIS A C 1
ATOM 3556 O O . HIS A 1 463 ? -26.310 -30.990 -2.624 1.00 44.03 463 HIS A O 1
#

Solvent-accessible surface area (backbone atoms only — not comparable to full-atom values): 26376 Å² total; per-residue (Å²): 112,70,65,32,37,38,37,28,28,36,96,81,31,55,75,24,31,49,50,55,48,55,52,32,45,75,69,74,42,50,77,88,48,32,66,39,82,46,65,72,44,81,66,65,65,56,44,57,51,34,36,71,68,65,76,31,76,38,59,50,65,64,76,47,49,66,63,49,33,36,72,74,64,79,38,67,80,80,72,70,80,69,63,74,67,53,86,57,93,70,53,81,48,72,34,59,58,85,90,71,88,69,92,81,86,78,85,57,96,86,54,57,67,70,59,54,50,52,49,51,52,56,48,56,71,44,80,54,59,83,61,51,63,57,73,83,84,90,71,66,57,70,61,53,51,52,34,51,75,72,31,40,78,97,31,41,83,77,49,82,82,52,72,71,55,53,45,68,75,40,44,69,60,54,50,52,52,51,51,50,53,50,50,51,52,50,51,52,54,49,51,57,50,52,51,52,52,54,52,51,54,50,50,52,54,49,53,53,48,53,52,51,51,51,50,52,51,51,51,48,55,48,48,55,48,49,51,47,50,50,49,49,60,69,39,46,64,56,50,51,49,64,47,44,52,31,53,52,50,31,51,51,34,51,52,50,44,60,59,44,74,76,41,85,82,68,60,63,67,60,47,55,49,34,53,51,52,30,52,56,28,51,56,51,42,52,48,54,52,49,52,52,49,59,68,67,55,93,65,82,84,63,65,41,84,40,46,62,68,74,52,50,52,60,53,51,56,56,49,36,72,78,38,63,65,43,51,90,32,52,47,83,46,74,40,73,85,45,66,92,42,37,27,70,39,34,63,71,59,53,48,47,37,52,51,49,52,52,50,54,39,50,60,55,33,63,89,52,59,57,92,67,34,36,38,39,36,40,37,38,74,48,99,75,21,41,37,36,36,46,34,20,54,22,86,45,76,62,75,88,52,57,82,45,55,52,38,73,61,40,59,93,48,100,87,51,67,20,46,64,53,31,51,36,35,57,52,32,43,74,53,67,24,48,63,45,75,53,96,61,60,80,91,56,15,39,36,43,33,37,37,36,54,44,56,81,80,76,71,82,76,86,125

Mean predicted aligned error: 18.47 Å

pLDDT: mean 83.06, std 11.78, range [39.53, 98.12]

InterPro domains:
  IPR003594 Histidine kinase/HSP90-like ATPase domain [PF02518] (346-455)
  IPR003594 Histidine kinase/HSP90-like ATPase domain [SM00387] (345-456)
  IPR003661 Signal transduction histidine kinase, dimerisation/phosphoacceptor domain [PF00512] (233-298)
  IPR003661 Signal transduction histidine kinase, dimerisation/phosphoacceptor domain [SM00388] (231-301)
  IPR003661 Signal transduction histidine kinase, dimerisation/phosphoacceptor domain [cd00082] (232-297)
  IPR004358 Signal transduction histidine kinase-related protein, C-terminal [PR00344] (386-400)
  IPR004358 Signal transduction histidine kinase-related protein, C-terminal [PR00344] (404-414)
  IPR004358 Signal transduction histidine kinase-related protein, C-terminal [PR00344] (415-433)
  IPR004358 Signal transduction histidine kinase-related protein, C-terminal [PR00344] (440-453)
  IPR005467 Histidine kinase domain [PS50109] (238-456)
  IPR036097 Signal transduction histidine kinase, dimerisation/phosphoacceptor domain superfamily [SSF47384] (227-297)
  IPR036890 Histidine kinase/HSP90-like ATPase superfamily [G3DSA:3.30.565.10] (302-459)
  IPR036890 Histidine kinase/HSP90-like ATPase superfamily [SSF55874] (288-457)